Protein AF-A0A5E3ZX64-F1 (afdb_monomer)

Secondary structure (DSSP, 8-state):
------------------------------------------------------HHHHHHHHHHHHHHHHHHHHHHHHS-SS----S-----TT-PPPPGGGTT--TT-EEE---SSTTT--TT-EEE-TTS-BSEEEEEEEEGGGSS-GGGSTTPPPPPHHHHHHHIIIIIHHHHHHH-TT---TTSSEEEEEE---HHHHHTT--EEEEEEEE-SSSS--B-S-GGGS--S----TT-EEEE-SSSTT-EEEE-TTS-BSEEEEEEEESHHHHTTS---HHHHHHHHHHHHHHHHHHHTTSHHHHHHH--EEEE----HHHHHHT--EEEEEEE-EETTEEPPEES-TTSS-EETTBPP-PPPPPPSSS------GGG-HHHHSPPTT-

Solvent-accessible surface area (backbone atoms only — not comparable to full-atom values): 23561 Å² total; per-residue (Å²): 140,85,83,92,83,82,90,86,85,89,84,89,83,89,85,83,84,78,87,80,89,81,89,80,86,87,82,89,79,83,90,81,86,85,95,77,91,87,82,84,86,85,91,78,90,79,94,69,82,84,76,84,71,53,69,67,59,56,50,51,54,52,51,52,54,51,53,50,52,51,52,52,52,50,54,55,55,73,69,64,75,89,73,86,80,68,85,81,76,80,75,65,90,58,70,46,83,42,45,86,89,39,59,64,58,45,72,74,35,20,32,32,59,60,74,89,53,90,70,88,52,82,45,74,64,40,63,47,65,44,73,42,78,22,40,36,40,30,34,33,32,38,50,47,74,78,46,99,50,76,78,61,38,76,88,40,76,72,80,49,74,70,52,50,52,48,42,27,62,72,58,25,35,65,38,36,44,67,65,35,82,62,43,69,15,94,42,27,30,47,43,74,29,67,48,66,60,42,72,67,46,29,69,73,56,50,46,38,33,43,19,19,38,25,44,53,60,48,91,74,34,71,46,59,50,58,71,90,80,36,72,24,35,49,82,76,57,73,69,38,19,32,30,60,37,87,91,43,75,85,48,44,34,70,47,64,38,75,42,77,21,41,34,36,27,41,41,73,46,65,48,39,85,78,50,54,93,53,85,67,52,74,67,55,45,48,60,51,48,50,59,51,34,50,51,36,40,23,59,72,46,74,29,65,67,51,37,49,42,56,65,50,44,80,45,60,25,64,74,48,73,61,19,42,63,24,38,24,47,44,28,34,17,27,39,28,42,83,36,98,87,54,62,24,44,30,33,30,44,89,91,59,76,42,27,51,70,85,35,70,59,66,64,65,79,84,75,78,79,95,80,71,89,67,65,78,80,60,94,76,38,67,63,71,76,67,43,54,74,46,67

Organism: NCBI:txid1528099

pLDDT: mean 74.13, std 23.24, range [27.7, 97.75]

InterPro domains:
  IPR026004 Septum formation-related domain [PF13845] (108-333)

Foldseek 3Di:
DDDDDDDDDDDDDDDDDDDDDDDDDDDDDDDDDDDDDDDDDDDDDDDDDDDCDDVVNVVVVVVVVVVVVVVVVVVVVVPPDDDPPDDDDPPPPFQDQAPPVCNQDDQQWFWAADPPDPDQDRPPIHTDPQQDWGFWTFLGKHFCVPPPDPCLDLPHADDDPVRQVVCQVPPQQVSACVSQVLDAQPLFQKGWDKDADGRVCSNVRRRMIGITMGGQAADRDIDHDDQQPDARADDDDQQFFWAADPVHRSNIYTDDLQDKGFKTFQDKDFQCVPVPLDFDDPVVQCVVCVVVLLVSLQVSLVHPLLSQQQVWDWDKAGQDPSSSSSRHGMIIIITGDQDPRATFIWGHTSNDFIATNNHGRDRDDDDDPPDDPDDPPCVPPVNRVVPDHND

Radius of gyration: 33.63 Å; Cα contacts (8 Å, |Δi|>4): 597; chains: 1; bounding box: 63×65×126 Å

Sequence (391 aa):
MGVMARSHKNGARADKHKNRQHTRSPRKLLSAAETAGMFADQQGDGTAAPARWSRRRWLITVAAVVVGAILVALLINLTVDKTTRHPNKLSVAGAVQAGPEFAHASMGSCLNWNDKNPGDQISSLEEVPCEDNHRFEVAGIIDLTMYPSQRFGENADPLSAEQVESLRLGVCRPLVDSYLPQGLDPAGRFRVGLLHPDVGAWKNGDRTLVCGIEATNTASPEFSGKVGKQDQSVSWANGACVYVNPERRYDVQEVDCRNPHMMEIVGTVDLAATFGDRLPSKKAQNAYSEKQCVALATSYMGGPNQLRNTTLTVLWSRVSLAGWNAGSRKVTCSLAKSGKNGFATLEGSAKGAFTIDGNKPRKPSKLPPRGNQQLPDMSNDPLLENSVPGL

Nearest PDB structures (foldseek):
  4zjv-assembly1_C  TM=3.226E-01  e=5.506E+00  Homo sapiens

Structure (mmCIF, N/CA/C/O backbone):
data_AF-A0A5E3ZX64-F1
#
_entry.id   AF-A0A5E3ZX64-F1
#
loop_
_atom_site.group_PDB
_atom_site.id
_atom_site.type_symbol
_atom_site.label_atom_id
_atom_site.label_alt_id
_atom_site.label_comp_id
_atom_site.label_asym_id
_atom_site.label_entity_id
_atom_site.label_seq_id
_atom_site.pdbx_PDB_ins_code
_atom_site.Cartn_x
_atom_site.Cartn_y
_atom_site.Cartn_z
_atom_site.occupancy
_atom_site.B_iso_or_equiv
_atom_site.auth_seq_id
_atom_site.auth_comp_id
_atom_site.auth_asym_id
_atom_site.auth_atom_id
_atom_site.pdbx_PDB_model_num
ATOM 1 N N . MET A 1 1 ? 13.175 44.913 49.850 1.00 39.12 1 MET A N 1
ATOM 2 C CA . MET A 1 1 ? 12.794 44.432 48.500 1.00 39.12 1 MET A CA 1
ATOM 3 C C . MET A 1 1 ? 11.662 43.429 48.697 1.00 39.12 1 MET A C 1
ATOM 5 O O . MET A 1 1 ? 11.914 42.445 49.361 1.00 39.12 1 MET A O 1
ATOM 9 N N . GLY A 1 2 ? 10.398 43.591 48.315 1.00 36.53 2 GLY A N 1
ATOM 10 C CA . GLY A 1 2 ? 9.647 44.612 47.592 1.00 36.53 2 GLY A CA 1
ATOM 11 C C . GLY A 1 2 ? 8.165 44.528 48.015 1.00 36.53 2 GLY A C 1
ATOM 12 O O . GLY A 1 2 ? 7.762 43.628 48.745 1.00 36.53 2 GLY A O 1
ATOM 13 N N . VAL A 1 3 ? 7.405 45.538 47.610 1.00 35.47 3 VAL A N 1
ATOM 14 C CA . VAL A 1 3 ? 6.129 46.016 48.164 1.00 35.47 3 VAL A CA 1
ATOM 15 C C . VAL A 1 3 ? 4.897 45.309 47.564 1.00 35.47 3 VAL A C 1
ATOM 17 O O . VAL A 1 3 ? 4.890 44.963 46.387 1.00 35.47 3 VAL A O 1
ATOM 20 N N . MET A 1 4 ? 3.836 45.148 48.371 1.00 37.28 4 MET A N 1
ATOM 21 C CA . MET A 1 4 ? 2.460 44.831 47.943 1.00 37.28 4 MET A CA 1
ATOM 22 C C . MET A 1 4 ? 1.835 45.979 47.128 1.00 37.28 4 MET A C 1
ATOM 24 O O . MET A 1 4 ? 1.867 47.120 47.581 1.00 37.28 4 MET A O 1
ATOM 28 N N . ALA A 1 5 ? 1.112 45.683 46.042 1.00 40.16 5 ALA A N 1
ATOM 29 C CA . ALA A 1 5 ? 0.079 46.586 45.521 1.00 40.16 5 ALA A CA 1
ATOM 30 C C . ALA A 1 5 ? -1.064 45.838 44.814 1.00 40.16 5 ALA A C 1
ATOM 32 O O . ALA A 1 5 ? -0.884 44.778 44.221 1.00 40.16 5 ALA A O 1
ATOM 33 N N . ARG A 1 6 ? -2.260 46.413 44.964 1.00 39.38 6 ARG A N 1
ATOM 34 C CA . ARG A 1 6 ? -3.598 45.864 44.719 1.00 39.38 6 ARG A CA 1
ATOM 35 C C . ARG A 1 6 ? -4.074 45.961 43.263 1.00 39.38 6 ARG A C 1
ATOM 37 O O . ARG A 1 6 ? -3.634 46.795 42.485 1.00 39.38 6 ARG A O 1
ATOM 44 N N . SER A 1 7 ? -5.087 45.133 43.014 1.00 36.78 7 SER A N 1
ATOM 45 C CA . SER A 1 7 ? -6.123 45.152 41.972 1.00 36.78 7 SER A CA 1
ATOM 46 C C . SER A 1 7 ? -6.610 46.534 41.496 1.00 36.78 7 SER A C 1
ATOM 48 O O . SER A 1 7 ? -6.895 47.402 42.318 1.00 36.78 7 SER A O 1
ATOM 50 N N . HIS A 1 8 ? -6.867 46.655 40.185 1.00 38.34 8 HIS A N 1
ATOM 51 C CA . HIS A 1 8 ? -7.958 47.466 39.633 1.00 38.34 8 HIS A CA 1
ATOM 52 C C . HIS A 1 8 ? -8.555 46.829 38.364 1.00 38.34 8 HIS A C 1
ATOM 54 O O . HIS A 1 8 ? -7.864 46.219 37.552 1.00 38.34 8 HIS A O 1
ATOM 60 N N . LYS A 1 9 ? -9.879 46.959 38.260 1.00 38.59 9 LYS A N 1
ATOM 61 C CA . LYS A 1 9 ? -10.805 46.438 37.246 1.00 38.59 9 LYS A CA 1
ATOM 62 C C . LYS A 1 9 ? -10.989 47.389 36.045 1.00 38.59 9 LYS A C 1
ATOM 64 O O . LYS A 1 9 ? -10.871 48.598 36.206 1.00 38.59 9 LYS A O 1
ATOM 69 N N . ASN A 1 10 ? -11.536 46.793 34.974 1.00 32.91 10 ASN A N 1
ATOM 70 C CA . ASN A 1 10 ? -12.456 47.325 33.946 1.00 32.91 10 ASN A CA 1
ATOM 71 C C . ASN A 1 10 ? -11.895 48.080 32.730 1.00 32.91 10 ASN A C 1
ATOM 73 O O . ASN A 1 10 ? -11.182 49.066 32.857 1.00 32.91 10 ASN A O 1
ATOM 77 N N . GLY A 1 11 ? -12.394 47.697 31.546 1.00 29.14 11 GLY A N 1
ATOM 78 C CA . GLY A 1 11 ? -12.383 48.549 30.354 1.00 29.14 11 GLY A CA 1
ATOM 79 C C . GLY A 1 11 ? -12.573 47.788 29.044 1.00 29.14 11 GLY A C 1
ATOM 80 O O . GLY A 1 11 ? -11.618 47.283 28.477 1.00 29.14 11 GLY A O 1
ATOM 81 N N . ALA A 1 12 ? -13.814 47.707 28.576 1.00 30.97 12 ALA A N 1
ATOM 82 C CA . ALA A 1 12 ? -14.241 47.060 27.340 1.00 30.97 12 ALA A CA 1
ATOM 83 C C . ALA A 1 12 ? -13.709 47.729 26.057 1.00 30.97 12 ALA A C 1
ATOM 85 O O . ALA A 1 12 ? -13.659 48.955 25.989 1.00 30.97 12 ALA A O 1
ATOM 86 N N . ARG A 1 13 ? -13.512 46.948 24.982 1.00 32.75 13 ARG A N 1
ATOM 87 C CA . ARG A 1 13 ? -13.974 47.341 23.637 1.00 32.75 13 ARG A CA 1
ATOM 88 C C . ARG A 1 13 ? -14.079 46.137 22.700 1.00 32.75 13 ARG A C 1
ATOM 90 O O . ARG A 1 13 ? -13.102 45.458 22.418 1.00 32.75 13 ARG A O 1
ATOM 97 N N . ALA A 1 14 ? -15.303 45.886 22.252 1.00 33.16 14 ALA A N 1
ATOM 98 C CA . ALA A 1 14 ? -15.628 44.993 21.156 1.00 33.16 14 ALA A CA 1
ATOM 99 C C . ALA A 1 14 ? -15.507 45.773 19.843 1.00 33.16 14 ALA A C 1
ATOM 101 O O . ALA A 1 14 ? -16.142 46.821 19.728 1.00 33.16 14 ALA A O 1
ATOM 102 N N . ASP A 1 15 ? -14.781 45.242 18.858 1.00 36.00 15 ASP A N 1
ATOM 103 C CA . ASP A 1 15 ? -14.872 45.718 17.478 1.00 36.00 15 ASP A CA 1
ATOM 104 C C . ASP A 1 15 ? -15.551 44.673 16.592 1.00 36.00 15 ASP A C 1
ATOM 106 O O . ASP A 1 15 ? -15.050 43.586 16.306 1.00 36.00 15 ASP A O 1
ATOM 110 N N . LYS A 1 16 ? -16.769 45.048 16.196 1.00 34.06 16 LYS A N 1
ATOM 111 C CA . LYS A 1 16 ? -17.581 44.440 15.150 1.00 34.06 16 LYS A CA 1
ATOM 112 C C . LYS A 1 16 ? -16.999 44.857 13.800 1.00 34.06 16 LYS A C 1
ATOM 114 O O . LYS A 1 16 ? -17.134 46.024 13.441 1.00 34.06 16 LYS A O 1
ATOM 119 N N . HIS A 1 17 ? -16.503 43.921 12.993 1.00 36.53 17 HIS A N 1
ATOM 120 C CA . HIS A 1 17 ? -16.395 44.166 11.554 1.00 36.53 17 HIS A CA 1
ATOM 121 C C . HIS A 1 17 ? -17.627 43.636 10.820 1.00 36.53 17 HIS A C 1
ATOM 123 O O . HIS A 1 17 ? -17.928 42.445 10.788 1.00 36.53 17 HIS A O 1
ATOM 129 N N . LYS A 1 18 ? -18.381 44.600 10.285 1.00 36.12 18 LYS A N 1
ATOM 130 C CA . LYS A 1 18 ? -19.591 44.438 9.487 1.00 36.12 18 LYS A CA 1
ATOM 131 C C . LYS A 1 18 ? -19.285 43.830 8.119 1.00 36.12 18 LYS A C 1
ATOM 133 O O . LYS A 1 18 ? -18.472 44.339 7.356 1.00 36.12 18 LYS A O 1
ATOM 138 N N . ASN A 1 19 ? -20.091 42.822 7.822 1.00 30.59 19 ASN A N 1
ATOM 139 C CA . ASN A 1 19 ? -20.580 42.380 6.524 1.00 30.59 19 ASN A CA 1
ATOM 140 C C . ASN A 1 19 ? -20.870 43.550 5.551 1.00 30.59 19 ASN A C 1
ATOM 142 O O . ASN A 1 19 ? -21.611 44.475 5.900 1.00 30.59 19 ASN A O 1
ATOM 146 N N . ARG A 1 20 ? -20.357 43.481 4.315 1.00 34.31 20 ARG A N 1
ATOM 147 C CA . ARG A 1 20 ? -20.895 44.240 3.177 1.00 34.31 20 ARG A CA 1
ATOM 148 C C . ARG A 1 20 ? -20.912 43.357 1.931 1.00 34.31 20 ARG A C 1
ATOM 150 O O . ARG A 1 20 ? -19.895 43.109 1.295 1.00 34.31 20 ARG A O 1
ATOM 157 N N . GLN A 1 21 ? -22.112 42.879 1.630 1.00 32.34 21 GLN A N 1
ATOM 158 C CA . GLN A 1 21 ? -22.490 42.226 0.388 1.00 32.34 21 GLN A CA 1
ATOM 159 C C . GLN A 1 21 ? -22.378 43.222 -0.776 1.00 32.34 21 GLN A C 1
ATOM 161 O O . GLN A 1 21 ? -22.889 44.338 -0.679 1.00 32.34 21 GLN A O 1
ATOM 166 N N . HIS A 1 22 ? -21.789 42.795 -1.892 1.00 34.06 22 HIS A N 1
ATOM 167 C CA . HIS A 1 22 ? -22.086 43.360 -3.205 1.00 34.06 22 HIS A CA 1
ATOM 168 C C . HIS A 1 22 ? -22.594 42.247 -4.117 1.00 34.06 22 HIS A C 1
ATOM 170 O O . HIS A 1 22 ? -21.876 41.333 -4.508 1.00 34.06 22 HIS A O 1
ATOM 176 N N . THR A 1 23 ? -23.880 42.348 -4.420 1.00 31.78 23 THR A N 1
ATOM 177 C CA . THR A 1 23 ? -24.590 41.623 -5.461 1.00 31.78 23 THR A CA 1
ATOM 178 C C . THR A 1 23 ? -24.202 42.182 -6.832 1.00 31.78 23 THR A C 1
ATOM 180 O O . THR A 1 23 ? -24.256 43.392 -7.054 1.00 31.78 23 THR A O 1
ATOM 183 N N . ARG A 1 24 ? -23.866 41.310 -7.788 1.00 30.97 24 ARG A N 1
ATOM 184 C CA . ARG A 1 24 ? -24.091 41.565 -9.220 1.00 30.97 24 ARG A CA 1
ATOM 185 C C . ARG A 1 24 ? -24.187 40.240 -9.979 1.00 30.97 24 ARG A C 1
ATOM 187 O O . ARG A 1 24 ? -23.243 39.464 -10.025 1.00 30.97 24 ARG A O 1
ATOM 194 N N . SER A 1 25 ? -25.377 40.000 -10.522 1.00 31.30 25 SER A N 1
ATOM 195 C CA . SER A 1 25 ? -25.724 38.920 -11.454 1.00 31.30 25 SER A CA 1
ATOM 196 C C . SER A 1 25 ? -25.462 39.382 -12.914 1.00 31.30 25 SER A C 1
ATOM 198 O O . SER A 1 25 ? -24.952 40.491 -13.098 1.00 31.30 25 SER A O 1
ATOM 200 N N . PRO A 1 26 ? -25.712 38.581 -13.970 1.00 43.06 26 PRO A N 1
ATOM 201 C CA . PRO A 1 26 ? -24.671 38.129 -14.888 1.00 43.06 26 PRO A CA 1
ATOM 202 C C . PRO A 1 26 ? -24.773 38.795 -16.272 1.00 43.06 26 PRO A C 1
ATOM 204 O O . PRO A 1 26 ? -25.854 39.175 -16.723 1.00 43.06 26 PRO A O 1
ATOM 207 N N . ARG A 1 27 ? -23.659 38.873 -17.009 1.00 33.62 27 ARG A N 1
ATOM 208 C CA . ARG A 1 27 ? -23.691 39.128 -18.457 1.00 33.62 27 ARG A CA 1
ATOM 209 C C . ARG A 1 27 ? -23.404 37.842 -19.219 1.00 33.62 27 ARG A C 1
ATOM 211 O O . ARG A 1 27 ? -22.303 37.309 -19.165 1.00 33.62 27 ARG A O 1
ATOM 218 N N . LYS A 1 28 ? -24.433 37.398 -19.944 1.00 31.75 28 LYS A N 1
ATOM 219 C CA . LYS A 1 28 ? -24.342 36.553 -21.136 1.00 31.75 28 LYS A CA 1
ATOM 220 C C . LYS A 1 28 ? -23.351 37.174 -22.124 1.00 31.75 28 LYS A C 1
ATOM 222 O O . LYS A 1 28 ? -23.492 38.354 -22.438 1.00 31.75 28 LYS A O 1
ATOM 227 N N . LEU A 1 29 ? -22.448 36.370 -22.674 1.00 32.38 29 LEU A N 1
ATOM 228 C CA . LEU A 1 29 ? -21.894 36.583 -24.008 1.00 32.38 29 LEU A CA 1
ATOM 229 C C . LEU A 1 29 ? -21.934 35.253 -24.762 1.00 32.38 29 LEU A C 1
ATOM 231 O O . LEU A 1 29 ? -21.719 34.187 -24.190 1.00 32.38 29 LEU A O 1
ATOM 235 N N . LEU A 1 30 ? -22.354 35.370 -26.016 1.00 32.16 30 LEU A N 1
ATOM 236 C CA . LEU A 1 30 ? -22.726 34.311 -26.936 1.00 32.16 30 LEU A CA 1
ATOM 237 C C . LEU A 1 30 ? -21.519 33.629 -27.601 1.00 32.16 30 LEU A C 1
ATOM 239 O O . LEU A 1 30 ? -20.452 34.210 -27.754 1.00 32.16 30 LEU A O 1
ATOM 243 N N . SER A 1 31 ? -21.815 32.400 -28.021 1.00 30.59 31 SER A N 1
ATOM 244 C CA . SER A 1 31 ? -21.205 31.499 -29.008 1.00 30.59 31 SER A CA 1
ATOM 245 C C . SER A 1 31 ? -20.664 32.113 -30.312 1.00 30.59 31 SER A C 1
ATOM 247 O O . SER A 1 31 ? -21.299 33.008 -30.861 1.00 30.59 31 SER A O 1
ATOM 249 N N . ALA A 1 32 ? -19.602 31.498 -30.859 1.00 30.75 32 ALA A N 1
ATOM 250 C CA . ALA A 1 32 ? -19.435 31.024 -32.257 1.00 30.75 32 ALA A CA 1
ATOM 251 C C . ALA A 1 32 ? -18.075 30.276 -32.326 1.00 30.75 32 ALA A C 1
ATOM 253 O O . ALA A 1 32 ? -17.085 30.811 -31.840 1.00 30.75 32 ALA A O 1
ATOM 254 N N . ALA A 1 33 ? -17.925 28.994 -32.680 1.00 29.30 33 ALA A N 1
ATOM 255 C CA . ALA A 1 33 ? -18.385 28.208 -33.832 1.00 29.30 33 ALA A CA 1
ATOM 256 C C . ALA A 1 33 ? -17.754 28.639 -35.175 1.00 29.30 33 ALA A C 1
ATOM 258 O O . ALA A 1 33 ? -17.922 29.771 -35.609 1.00 29.30 33 ALA A O 1
ATOM 259 N N . GLU A 1 34 ? -17.079 27.662 -35.795 1.00 31.25 34 GLU A N 1
ATOM 260 C CA . GLU A 1 34 ? -16.797 27.501 -37.232 1.00 31.25 34 GLU A CA 1
ATOM 261 C C . GLU A 1 34 ? -15.704 28.363 -37.893 1.00 31.25 34 GLU A C 1
ATOM 263 O O . GLU A 1 34 ? -15.924 29.470 -38.371 1.00 31.25 34 GLU A O 1
ATOM 268 N N . THR A 1 35 ? -14.525 27.754 -38.070 1.00 32.53 35 THR A N 1
ATOM 269 C CA . THR A 1 35 ? -13.611 28.046 -39.188 1.00 32.53 35 THR A CA 1
ATOM 27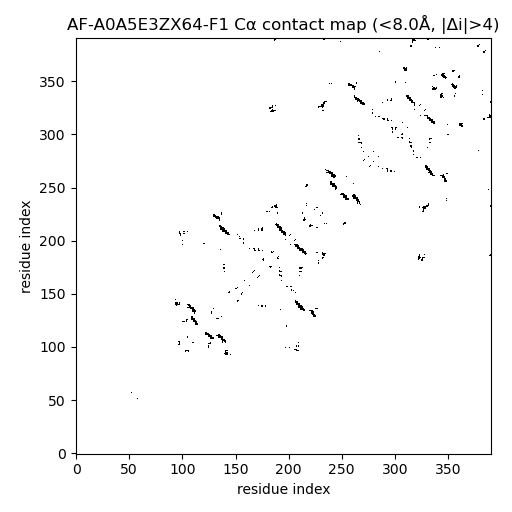0 C C . THR A 1 35 ? -13.713 26.931 -40.226 1.00 32.53 35 THR A C 1
ATOM 272 O O . THR A 1 35 ? -12.973 25.949 -40.172 1.00 32.53 35 THR A O 1
ATOM 275 N N . ALA A 1 36 ? -14.641 27.084 -41.169 1.00 30.72 36 ALA A N 1
ATOM 276 C CA . ALA A 1 36 ? -14.674 26.347 -42.426 1.00 30.72 36 ALA A CA 1
ATOM 277 C C . ALA A 1 36 ? -15.239 27.254 -43.532 1.00 30.72 36 ALA A C 1
ATOM 279 O O . ALA A 1 36 ? -16.355 27.749 -43.417 1.00 30.72 36 ALA A O 1
ATOM 280 N N . GLY A 1 37 ? -14.468 27.435 -44.607 1.00 27.70 37 GLY A N 1
ATOM 281 C CA . GLY A 1 37 ? -14.950 27.959 -45.887 1.00 27.70 37 GLY A CA 1
ATOM 282 C C . GLY A 1 37 ? -14.702 29.447 -46.141 1.00 27.70 37 GLY A C 1
ATOM 283 O O . GLY A 1 37 ? -15.463 30.299 -45.701 1.00 27.70 37 GLY A O 1
ATOM 284 N N . MET A 1 38 ? -13.691 29.750 -46.958 1.00 27.88 38 MET A N 1
ATOM 285 C CA . MET A 1 38 ? -13.727 30.898 -47.868 1.00 27.88 38 MET A CA 1
ATOM 286 C C . MET A 1 38 ? -12.758 30.655 -49.035 1.00 27.88 38 MET A C 1
ATOM 288 O O . MET A 1 38 ? -11.723 30.018 -48.848 1.00 27.88 38 MET A O 1
ATOM 292 N N . PHE A 1 39 ? -13.112 31.213 -50.195 1.00 30.75 39 PHE A N 1
ATOM 293 C CA . PHE A 1 39 ? -12.454 31.201 -51.513 1.00 30.75 39 PHE A CA 1
ATOM 294 C C . PHE A 1 39 ? -12.950 30.150 -52.529 1.00 30.75 39 PHE A C 1
ATOM 296 O O . PHE A 1 39 ? -12.228 29.253 -52.948 1.00 30.75 39 PHE A O 1
ATOM 303 N N . ALA A 1 40 ? -14.196 30.343 -52.981 1.00 33.09 40 ALA A N 1
ATOM 304 C CA . ALA A 1 40 ? -14.488 30.462 -54.420 1.00 33.09 40 ALA A CA 1
ATOM 305 C C . ALA A 1 40 ? -14.160 31.925 -54.827 1.00 33.09 40 ALA A C 1
ATOM 307 O O . ALA A 1 40 ? -14.163 32.791 -53.956 1.00 33.09 40 ALA A O 1
ATOM 308 N N . ASP A 1 41 ? -13.829 32.338 -56.047 1.00 31.47 41 ASP A N 1
ATOM 309 C CA . ASP A 1 41 ? -14.217 31.920 -57.393 1.00 31.47 41 ASP A CA 1
ATOM 310 C C . ASP A 1 41 ? -13.285 32.672 -58.379 1.00 31.47 41 ASP A C 1
ATOM 312 O O . ASP A 1 41 ? -12.910 33.811 -58.090 1.00 31.47 41 ASP A O 1
ATOM 316 N N . GLN A 1 42 ? -12.937 32.091 -59.530 1.00 33.62 42 GLN A N 1
ATOM 317 C CA . GLN A 1 42 ? -12.670 32.859 -60.756 1.00 33.62 42 GLN A CA 1
ATOM 318 C C . GLN A 1 42 ? -12.941 31.991 -61.990 1.00 33.62 42 GLN A C 1
ATOM 320 O O . GLN A 1 42 ? -12.309 30.960 -62.223 1.00 33.62 42 GLN A O 1
ATOM 325 N N . GLN A 1 43 ? -13.908 32.471 -62.768 1.00 38.12 43 GLN A N 1
ATOM 326 C CA . GLN A 1 43 ? -14.397 31.960 -64.040 1.00 38.12 43 GLN A CA 1
ATOM 327 C C . GLN A 1 43 ? -13.336 31.996 -65.148 1.00 38.12 43 GLN A C 1
ATOM 329 O O . GLN A 1 43 ? -12.650 32.997 -65.343 1.00 38.12 43 GLN A O 1
ATOM 334 N N . GLY A 1 44 ? -13.298 30.923 -65.939 1.00 30.45 44 GLY A N 1
ATOM 335 C CA . GLY A 1 44 ? -12.676 30.863 -67.257 1.00 30.45 44 GLY A CA 1
ATOM 336 C C . GLY A 1 44 ? -13.655 30.232 -68.244 1.00 30.45 44 GLY A C 1
ATOM 337 O O . GLY A 1 44 ? -14.036 29.074 -68.095 1.00 30.45 44 GLY A O 1
ATOM 338 N N . ASP A 1 45 ? -14.087 31.044 -69.201 1.00 37.91 45 ASP A N 1
ATOM 339 C CA . ASP A 1 45 ? -15.061 30.773 -70.256 1.00 37.91 45 ASP A CA 1
ATOM 340 C C . ASP A 1 45 ? -14.550 29.706 -71.248 1.00 37.91 45 ASP A C 1
ATOM 342 O O . ASP A 1 45 ? -13.370 29.685 -71.604 1.00 37.91 45 ASP A O 1
ATOM 346 N N . GLY A 1 46 ? -15.425 28.805 -71.701 1.00 35.53 46 GLY A N 1
ATOM 347 C CA . GLY A 1 46 ? -15.033 27.686 -72.562 1.00 35.53 46 GLY A CA 1
ATOM 348 C C . GLY A 1 46 ? -16.203 26.795 -72.961 1.00 35.53 46 GLY A C 1
ATOM 349 O O . GLY A 1 46 ? -16.441 25.739 -72.378 1.00 35.53 46 GLY A O 1
ATOM 350 N N . THR A 1 47 ? -16.936 27.214 -73.987 1.00 46.16 47 THR A N 1
ATOM 351 C CA . THR A 1 47 ? -17.968 26.415 -74.651 1.00 46.16 47 THR A CA 1
ATOM 352 C C . THR A 1 47 ? -17.339 25.220 -75.382 1.00 46.16 47 THR A C 1
ATOM 354 O O . THR A 1 47 ? -16.732 25.360 -76.439 1.00 46.16 47 THR A O 1
ATOM 357 N N . ALA A 1 48 ? -17.510 24.011 -74.841 1.00 41.94 48 ALA A N 1
ATOM 358 C CA . ALA A 1 48 ? -17.206 22.764 -75.542 1.00 41.94 48 ALA A CA 1
ATOM 359 C C . ALA A 1 48 ? -18.386 21.790 -75.420 1.00 41.94 48 ALA A C 1
ATOM 361 O O . ALA A 1 48 ? -18.794 21.404 -74.325 1.00 41.94 48 ALA A O 1
ATOM 362 N N . ALA A 1 49 ? -18.954 21.405 -76.564 1.00 46.03 49 A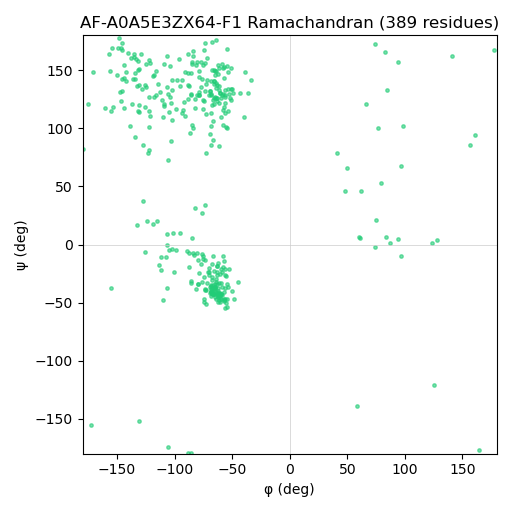LA A N 1
ATOM 363 C CA . ALA A 1 49 ? -20.025 20.418 -76.653 1.00 46.03 49 ALA A CA 1
ATOM 364 C C . ALA A 1 49 ? -19.601 19.073 -76.020 1.00 46.03 49 ALA A C 1
ATOM 366 O O . ALA A 1 49 ? -18.449 18.660 -76.191 1.00 46.03 49 ALA A O 1
ATOM 367 N N . PRO A 1 50 ? -20.498 18.337 -75.333 1.00 43.25 50 PRO A N 1
ATOM 368 C CA . PRO A 1 50 ? -20.130 17.068 -74.724 1.00 43.25 50 PRO A CA 1
ATOM 369 C C . PRO A 1 50 ? -19.836 16.036 -75.818 1.00 43.25 50 PRO A C 1
ATOM 371 O O . PRO A 1 50 ? -20.722 15.599 -76.558 1.00 43.25 50 PRO A O 1
ATOM 374 N N . ALA A 1 51 ? -18.571 15.625 -75.916 1.00 52.47 51 ALA A N 1
ATOM 375 C CA . ALA A 1 51 ? -18.163 14.516 -76.761 1.00 52.47 51 ALA A CA 1
ATOM 376 C C . ALA A 1 51 ? -18.934 13.255 -76.332 1.00 52.47 51 ALA A C 1
ATOM 378 O O . ALA A 1 51 ? -18.782 12.766 -75.212 1.00 52.47 51 ALA A O 1
ATOM 379 N N . ARG A 1 52 ? -19.775 12.720 -77.230 1.00 56.38 52 ARG A N 1
ATOM 380 C CA . ARG A 1 52 ? -20.460 11.427 -77.073 1.00 56.38 52 ARG A CA 1
ATOM 381 C C . ARG A 1 52 ? -19.420 10.314 -76.978 1.00 56.38 52 ARG A C 1
ATOM 383 O O . ARG A 1 52 ? -19.073 9.669 -77.967 1.00 56.38 52 ARG A O 1
ATOM 390 N N . TRP A 1 53 ? -18.913 10.078 -75.777 1.00 50.06 53 TRP A N 1
ATOM 391 C CA . TRP A 1 53 ? -18.006 8.977 -75.521 1.00 50.06 53 TRP A CA 1
ATOM 392 C C . TRP A 1 53 ? -18.831 7.688 -75.554 1.00 50.06 53 TRP A C 1
ATOM 394 O O . TRP A 1 53 ? -19.737 7.486 -74.747 1.00 50.06 53 TRP A O 1
ATOM 404 N N . SER A 1 54 ? -18.598 6.845 -76.566 1.00 66.19 54 SER A N 1
ATOM 405 C CA . SER A 1 54 ? -19.336 5.589 -76.747 1.00 66.19 54 SER A CA 1
ATOM 406 C C . SER A 1 54 ? -19.331 4.791 -75.439 1.00 66.19 54 SER A C 1
ATOM 408 O O . SER A 1 54 ? -18.256 4.628 -74.860 1.00 66.19 54 SER A O 1
ATOM 410 N N . ARG A 1 55 ? -20.483 4.254 -75.004 1.00 58.62 55 ARG A N 1
ATOM 411 C CA . ARG A 1 55 ? -20.621 3.446 -73.768 1.00 58.62 55 ARG A CA 1
ATOM 412 C C . ARG A 1 55 ? -19.513 2.394 -73.607 1.00 58.62 55 ARG A C 1
ATOM 414 O O . ARG A 1 55 ? -19.072 2.140 -72.497 1.00 58.62 55 ARG A O 1
ATOM 421 N N . ARG A 1 56 ? -19.000 1.849 -74.718 1.00 58.22 56 ARG A N 1
ATOM 422 C CA . ARG A 1 56 ? -17.848 0.933 -74.751 1.00 58.22 56 ARG A CA 1
ATOM 423 C C . ARG A 1 56 ? -16.556 1.522 -74.179 1.00 58.22 56 ARG A C 1
ATOM 425 O O . ARG A 1 56 ? -15.871 0.830 -73.444 1.00 58.22 56 ARG A O 1
ATOM 432 N N . ARG A 1 57 ? -16.220 2.775 -74.490 1.00 60.69 57 ARG A N 1
ATOM 433 C CA . ARG A 1 57 ? -14.998 3.424 -73.988 1.00 60.69 57 ARG A CA 1
ATOM 434 C C . ARG A 1 57 ? -15.113 3.763 -72.500 1.00 60.69 57 ARG A C 1
ATOM 436 O O . ARG A 1 57 ? -14.177 3.476 -71.774 1.00 60.69 57 ARG A O 1
ATOM 443 N N . TRP A 1 58 ? -16.285 4.211 -72.042 1.00 64.25 58 TRP A N 1
ATOM 444 C CA . TRP A 1 58 ? -16.576 4.399 -70.611 1.00 64.25 58 TRP A CA 1
ATOM 445 C C . TRP A 1 58 ? -16.476 3.091 -69.811 1.00 64.25 58 TRP A C 1
ATOM 447 O O . TRP A 1 58 ? -15.868 3.062 -68.745 1.00 64.25 58 TRP A O 1
ATOM 457 N N . LEU A 1 59 ? -17.020 1.990 -70.343 1.00 63.25 59 LEU A N 1
ATOM 458 C CA . LEU A 1 59 ? -16.942 0.673 -69.701 1.00 63.25 59 LEU A CA 1
ATOM 459 C C . LEU A 1 59 ? -15.501 0.149 -69.614 1.00 63.25 59 LEU A C 1
ATOM 461 O O . LEU A 1 59 ? -15.141 -0.448 -68.605 1.00 63.25 59 LEU A O 1
ATOM 465 N N . ILE A 1 60 ? -14.667 0.407 -70.626 1.00 70.62 60 ILE A N 1
ATOM 466 C CA . ILE A 1 60 ? -13.249 0.013 -70.615 1.00 70.62 60 ILE A CA 1
ATOM 467 C C . ILE A 1 60 ? -12.466 0.819 -69.569 1.00 70.62 60 ILE A C 1
ATOM 469 O O . ILE A 1 60 ? -11.661 0.244 -68.842 1.00 70.62 60 ILE A O 1
ATOM 473 N N . THR A 1 61 ? -12.722 2.125 -69.439 1.00 66.94 61 THR A N 1
ATOM 474 C CA . THR A 1 61 ? -12.045 2.957 -68.432 1.00 66.94 61 THR A CA 1
ATOM 475 C C . THR A 1 61 ? -12.450 2.566 -67.010 1.00 66.94 61 THR A C 1
ATOM 477 O O . THR A 1 61 ? -11.586 2.428 -66.149 1.00 66.94 61 THR A O 1
ATOM 480 N N . VAL A 1 62 ? -13.739 2.302 -66.763 1.00 71.62 62 VAL A N 1
ATOM 481 C CA . VAL A 1 62 ? -14.217 1.833 -65.449 1.00 71.62 62 VAL A CA 1
ATOM 482 C C . VAL A 1 62 ? -13.660 0.445 -65.120 1.00 71.62 62 VAL A C 1
ATOM 484 O O . VAL A 1 62 ? -13.193 0.230 -64.004 1.00 71.62 62 VAL A O 1
ATOM 487 N N . ALA A 1 63 ? -13.629 -0.480 -66.085 1.00 70.06 63 ALA A N 1
ATOM 488 C CA . ALA A 1 63 ? -13.049 -1.806 -65.879 1.00 70.06 63 ALA A CA 1
ATOM 489 C C . ALA A 1 63 ? -11.549 -1.738 -65.542 1.00 70.06 63 ALA A C 1
ATOM 491 O O . ALA A 1 63 ? -11.097 -2.441 -64.642 1.00 70.06 63 ALA A O 1
ATOM 492 N N . ALA A 1 64 ? -10.787 -0.856 -66.197 1.00 70.62 64 ALA A N 1
ATOM 493 C CA . ALA A 1 64 ? -9.368 -0.663 -65.901 1.00 70.62 64 ALA A CA 1
ATOM 494 C C . ALA A 1 64 ? -9.128 -0.105 -64.484 1.00 70.62 64 ALA A C 1
ATOM 496 O O . ALA A 1 64 ? -8.216 -0.560 -63.796 1.00 70.62 64 ALA A O 1
ATOM 497 N N . VAL A 1 65 ? -9.972 0.822 -64.013 1.00 73.31 65 VAL A N 1
ATOM 498 C CA . VAL A 1 65 ? -9.891 1.366 -62.644 1.00 73.31 65 VAL A CA 1
ATOM 499 C C . VAL A 1 65 ? -10.238 0.303 -61.599 1.00 73.31 65 VAL A C 1
ATOM 501 O O . VAL A 1 65 ? -9.544 0.188 -60.592 1.00 73.31 65 VAL A O 1
ATOM 504 N N . VAL A 1 66 ? -11.265 -0.516 -61.846 1.00 74.19 66 VAL A N 1
ATOM 505 C CA . VAL A 1 66 ? -11.668 -1.592 -60.925 1.00 74.19 66 VAL A CA 1
ATOM 506 C C . VAL A 1 66 ? -10.596 -2.682 -60.844 1.00 74.19 66 VAL A C 1
ATOM 508 O O . VAL A 1 66 ? -10.246 -3.107 -59.747 1.00 74.19 66 VAL A O 1
ATOM 511 N N . VAL A 1 67 ? -10.010 -3.090 -61.974 1.00 76.00 67 VAL A N 1
ATOM 512 C CA . VAL A 1 67 ? -8.907 -4.067 -61.986 1.00 76.00 67 VAL A CA 1
ATOM 513 C C . VAL A 1 67 ? -7.661 -3.495 -61.304 1.00 76.00 67 VAL A C 1
ATOM 515 O O . VAL A 1 67 ? -7.025 -4.200 -60.525 1.00 76.00 67 VAL A O 1
ATOM 518 N N . GLY A 1 68 ? -7.351 -2.211 -61.507 1.00 69.25 68 GLY A N 1
ATOM 519 C CA . GLY A 1 68 ? -6.275 -1.526 -60.787 1.00 69.25 68 GLY A CA 1
ATOM 520 C C . GLY A 1 68 ? -6.492 -1.510 -59.271 1.00 69.25 68 GLY A C 1
ATOM 521 O O . GLY A 1 68 ? -5.586 -1.860 -58.520 1.00 69.25 68 GLY A O 1
ATOM 522 N N . ALA A 1 69 ? -7.704 -1.191 -58.810 1.00 67.50 69 ALA A N 1
ATOM 523 C CA . ALA A 1 69 ? -8.046 -1.191 -57.387 1.00 67.50 69 ALA A CA 1
ATOM 524 C C . ALA A 1 69 ? -7.989 -2.598 -56.765 1.00 67.50 69 ALA A C 1
ATOM 526 O O . ALA A 1 69 ? -7.522 -2.753 -55.639 1.00 67.50 69 ALA A O 1
ATOM 527 N N . ILE A 1 70 ? -8.404 -3.631 -57.507 1.00 72.44 70 ILE A N 1
ATOM 528 C CA . ILE A 1 70 ? -8.332 -5.030 -57.062 1.00 72.44 70 ILE A CA 1
ATOM 529 C C . ILE A 1 70 ? -6.877 -5.504 -56.977 1.00 72.44 70 ILE A C 1
ATOM 531 O O . ILE A 1 70 ? -6.517 -6.164 -56.008 1.00 72.44 70 ILE A O 1
ATOM 535 N N . LEU A 1 71 ? -6.022 -5.135 -57.935 1.00 68.75 71 LEU A N 1
ATOM 536 C CA . LEU A 1 71 ? -4.597 -5.475 -57.902 1.00 68.75 71 LEU A CA 1
ATOM 537 C C . LEU A 1 71 ? -3.858 -4.752 -56.769 1.00 68.75 71 LEU A C 1
ATOM 539 O O . LEU A 1 71 ? -3.023 -5.365 -56.108 1.00 68.75 71 LEU A O 1
ATOM 543 N N . VAL A 1 72 ? -4.207 -3.495 -56.479 1.00 68.44 72 VAL A N 1
ATOM 544 C CA . VAL A 1 72 ? -3.686 -2.765 -55.311 1.00 68.44 72 VAL A CA 1
ATOM 545 C C . VAL A 1 72 ? -4.171 -3.404 -54.005 1.00 68.44 72 VAL A C 1
ATOM 547 O O . VAL A 1 72 ? -3.367 -3.608 -53.102 1.00 68.44 72 VAL A O 1
ATOM 550 N N . ALA A 1 73 ? -5.442 -3.806 -53.907 1.00 62.97 73 ALA A N 1
ATOM 551 C CA . ALA A 1 73 ? -5.966 -4.509 -52.733 1.00 62.97 73 ALA A CA 1
ATOM 552 C C . ALA A 1 73 ? -5.321 -5.897 -52.531 1.00 62.97 73 ALA A C 1
ATOM 554 O O . ALA A 1 73 ? -5.039 -6.286 -51.399 1.00 62.97 73 ALA A O 1
ATOM 555 N N . LEU A 1 74 ? -5.025 -6.624 -53.614 1.00 60.81 74 LEU A N 1
ATOM 556 C CA . LEU A 1 74 ? -4.295 -7.897 -53.574 1.00 60.81 74 LEU A CA 1
ATOM 557 C C . LEU A 1 74 ? -2.820 -7.715 -53.193 1.00 60.81 74 LEU A C 1
ATOM 559 O O . LEU A 1 74 ? -2.297 -8.521 -52.430 1.00 60.81 74 LEU A O 1
ATOM 563 N N . LEU A 1 75 ? -2.163 -6.641 -53.640 1.00 54.78 75 LEU A N 1
ATOM 564 C CA . LEU A 1 75 ? -0.801 -6.284 -53.217 1.00 54.78 75 LEU A CA 1
ATOM 565 C C . LEU A 1 75 ? -0.739 -5.853 -51.741 1.00 54.78 75 LEU A C 1
ATOM 567 O O . LEU A 1 75 ? 0.221 -6.184 -51.045 1.00 54.78 75 LEU A O 1
ATOM 571 N N . ILE A 1 76 ? -1.778 -5.181 -51.236 1.00 57.25 76 ILE A N 1
ATOM 572 C CA . ILE A 1 76 ? -1.911 -4.853 -49.809 1.00 57.25 76 ILE A CA 1
ATOM 573 C C . ILE A 1 76 ? -2.155 -6.129 -48.982 1.00 57.25 76 ILE A C 1
ATOM 575 O O . ILE A 1 76 ? -1.571 -6.273 -47.915 1.00 57.25 76 ILE A O 1
ATOM 579 N N . ASN A 1 77 ? -2.932 -7.100 -49.476 1.00 52.59 77 ASN A N 1
ATOM 580 C CA . ASN A 1 77 ? -3.140 -8.373 -48.770 1.00 52.59 77 ASN A CA 1
ATOM 581 C C . ASN A 1 77 ? -1.936 -9.330 -48.834 1.00 52.59 77 ASN A C 1
ATOM 583 O O . ASN A 1 77 ? -1.748 -10.109 -47.909 1.00 52.59 77 ASN A O 1
ATOM 587 N N . LEU A 1 78 ? -1.101 -9.273 -49.877 1.00 53.25 78 LEU A N 1
ATOM 588 C CA . LEU A 1 78 ? 0.102 -10.115 -49.997 1.00 53.25 78 LEU A CA 1
ATOM 589 C C . LEU A 1 78 ? 1.326 -9.560 -49.244 1.00 53.25 78 LEU A C 1
ATOM 591 O O . LEU A 1 78 ? 2.325 -10.260 -49.107 1.00 53.25 78 LEU A O 1
ATOM 595 N N . THR A 1 79 ? 1.252 -8.326 -48.735 1.00 47.94 79 THR A N 1
ATOM 596 C CA . THR A 1 79 ? 2.281 -7.719 -47.864 1.00 47.94 79 THR A CA 1
ATOM 597 C C . THR A 1 79 ? 1.890 -7.713 -46.383 1.00 47.94 79 THR A C 1
ATOM 599 O O . THR A 1 79 ? 2.700 -7.348 -45.533 1.00 47.94 79 THR A O 1
ATOM 602 N N . VAL A 1 80 ? 0.678 -8.170 -46.051 1.00 48.19 80 VAL A N 1
ATOM 603 C CA . VAL A 1 80 ? 0.198 -8.332 -44.674 1.00 48.19 80 VAL A CA 1
ATOM 604 C C . VAL A 1 80 ? 0.186 -9.818 -44.333 1.00 48.19 80 VAL A C 1
ATOM 606 O O . VAL A 1 80 ? -0.863 -10.438 -44.218 1.00 48.19 80 VAL A O 1
ATOM 609 N N . ASP A 1 81 ? 1.374 -10.387 -44.143 1.00 41.75 81 ASP A N 1
ATOM 610 C CA . ASP A 1 81 ? 1.510 -11.551 -43.275 1.00 41.75 81 ASP A CA 1
ATOM 611 C C . ASP A 1 81 ? 2.869 -11.547 -42.564 1.00 41.75 81 ASP A C 1
ATOM 613 O O . ASP A 1 81 ? 3.915 -11.344 -43.178 1.00 41.75 81 ASP A O 1
ATOM 617 N N . LYS A 1 82 ? 2.819 -11.760 -41.243 1.00 40.38 82 LYS A N 1
ATOM 618 C CA . LYS A 1 82 ? 3.884 -11.608 -40.223 1.00 40.38 82 LYS A CA 1
ATOM 619 C C . LYS A 1 82 ? 4.194 -10.192 -39.725 1.00 40.38 82 LYS A C 1
ATOM 621 O O . LYS A 1 82 ? 5.346 -9.805 -39.576 1.00 40.38 82 LYS A O 1
ATOM 626 N N . THR A 1 83 ? 3.173 -9.477 -39.274 1.00 36.84 83 THR A N 1
ATOM 627 C CA . THR A 1 83 ? 3.314 -8.751 -38.000 1.00 36.84 83 THR A CA 1
ATOM 628 C C . THR A 1 83 ? 2.090 -9.044 -37.153 1.00 36.84 83 THR A C 1
ATOM 630 O O . THR A 1 83 ? 0.957 -8.729 -37.513 1.00 36.84 83 THR A O 1
ATOM 633 N N . THR A 1 84 ? 2.322 -9.712 -36.031 1.00 39.12 84 THR A N 1
ATOM 634 C CA . THR A 1 84 ? 1.362 -9.866 -34.947 1.00 39.12 84 THR A CA 1
ATOM 635 C C . THR A 1 84 ? 0.893 -8.476 -34.522 1.00 39.12 84 THR A C 1
ATOM 637 O O . THR A 1 84 ? 1.586 -7.743 -33.818 1.00 39.12 84 THR A O 1
ATOM 640 N N . ARG A 1 85 ? -0.297 -8.079 -34.986 1.00 37.53 85 ARG A N 1
ATOM 641 C CA . ARG A 1 85 ? -1.003 -6.902 -34.479 1.00 37.53 85 ARG A CA 1
ATOM 642 C C . ARG A 1 85 ? -1.415 -7.187 -33.038 1.00 37.53 85 ARG A C 1
ATOM 644 O O . ARG A 1 85 ? -2.497 -7.706 -32.784 1.00 37.53 85 ARG A O 1
ATOM 651 N N . HIS A 1 86 ? -0.541 -6.850 -32.096 1.00 38.06 86 HIS A N 1
ATOM 652 C CA . HIS A 1 86 ? -0.962 -6.569 -30.731 1.00 38.06 86 HIS A CA 1
ATOM 653 C C . HIS A 1 86 ? -1.761 -5.255 -30.743 1.00 38.06 86 HIS A C 1
ATOM 655 O O . HIS A 1 86 ? -1.311 -4.282 -31.356 1.00 38.06 86 HIS A O 1
ATOM 661 N N . PRO A 1 87 ? -2.945 -5.201 -30.114 1.00 37.00 87 PRO A N 1
ATOM 662 C CA . PRO A 1 87 ? -3.719 -3.972 -30.036 1.00 37.00 87 PRO A CA 1
ATOM 663 C C . PRO A 1 87 ? -2.945 -2.955 -29.184 1.00 37.00 87 PRO A C 1
ATOM 665 O O . PRO A 1 87 ? -2.538 -3.269 -28.072 1.00 37.00 87 PRO A O 1
ATOM 668 N N . ASN A 1 88 ? -2.717 -1.758 -29.733 1.00 36.19 88 ASN A N 1
ATOM 669 C CA . ASN A 1 88 ? -2.190 -0.565 -29.060 1.00 36.19 88 ASN A CA 1
ATOM 670 C C . ASN A 1 88 ? -1.038 -0.789 -28.061 1.00 36.19 88 ASN A C 1
ATOM 672 O O . ASN A 1 88 ? -1.217 -0.653 -26.854 1.00 36.19 88 ASN A O 1
ATOM 676 N N . LYS A 1 89 ? 0.189 -0.970 -28.562 1.00 30.64 89 LYS A N 1
ATOM 677 C CA . LYS A 1 89 ? 1.345 -0.429 -27.837 1.00 30.64 89 LYS A CA 1
ATOM 678 C C . LYS A 1 89 ? 1.496 1.032 -28.247 1.00 30.64 89 LYS A C 1
ATOM 680 O O . LYS A 1 89 ? 2.026 1.320 -29.317 1.00 30.64 89 LYS A O 1
ATOM 685 N N . LEU A 1 90 ? 1.025 1.956 -27.406 1.00 33.81 90 LEU A N 1
ATOM 686 C CA . LEU A 1 90 ? 1.649 3.275 -27.373 1.00 33.81 90 LEU A CA 1
ATOM 687 C C . LEU A 1 90 ? 3.122 3.026 -27.036 1.00 33.81 90 LEU A C 1
ATOM 689 O O . LEU A 1 90 ? 3.466 2.719 -25.899 1.00 33.81 90 LEU A O 1
ATOM 693 N N . SER A 1 91 ? 3.984 3.095 -28.045 1.00 31.34 91 SER A N 1
ATOM 694 C CA . SER A 1 91 ? 5.416 3.210 -27.821 1.00 31.34 91 SER A CA 1
ATOM 695 C C . SER A 1 91 ? 5.639 4.599 -27.242 1.00 31.34 91 SER A C 1
ATOM 697 O O . SER A 1 91 ? 5.707 5.577 -27.984 1.00 31.34 91 SER A O 1
ATOM 699 N N . VAL A 1 92 ? 5.703 4.702 -25.914 1.00 41.62 92 VAL A N 1
ATOM 700 C CA . VAL A 1 92 ? 6.306 5.874 -25.282 1.00 41.62 92 VAL A CA 1
ATOM 701 C C . VAL A 1 92 ? 7.729 5.945 -25.831 1.00 41.62 92 VAL A C 1
ATOM 703 O O . VAL A 1 92 ? 8.494 4.987 -25.717 1.00 41.62 92 VAL A O 1
ATOM 706 N N . ALA A 1 93 ? 8.049 7.031 -26.531 1.00 33.25 93 ALA A N 1
ATOM 707 C CA . ALA A 1 93 ? 9.393 7.272 -27.026 1.00 33.25 93 ALA A CA 1
ATOM 708 C C . ALA A 1 93 ? 10.356 7.233 -25.828 1.00 33.25 93 ALA A C 1
ATOM 710 O O . ALA A 1 93 ? 10.246 8.075 -24.940 1.00 33.25 93 ALA A O 1
ATOM 711 N N . GLY A 1 94 ? 11.242 6.234 -25.777 1.00 45.28 94 GLY A N 1
ATOM 712 C CA . GLY A 1 94 ? 12.256 6.125 -24.724 1.00 45.28 94 GLY A CA 1
ATOM 713 C C . GLY A 1 94 ? 12.341 4.799 -23.967 1.00 45.28 94 GLY A C 1
ATOM 714 O O . GLY A 1 94 ? 13.168 4.722 -23.068 1.00 45.28 94 GLY A O 1
ATOM 715 N N . ALA A 1 95 ? 11.565 3.760 -24.307 1.00 46.97 95 ALA A N 1
ATOM 716 C CA . ALA A 1 95 ? 11.802 2.420 -23.758 1.00 46.97 95 ALA A CA 1
ATOM 717 C C . ALA A 1 95 ? 13.118 1.841 -24.316 1.00 46.97 95 ALA A C 1
ATOM 719 O O . ALA A 1 95 ? 13.126 1.168 -25.348 1.00 46.97 95 ALA A O 1
ATOM 720 N N . VAL A 1 96 ? 14.235 2.173 -23.668 1.00 56.00 96 VAL A N 1
ATOM 721 C CA . VAL A 1 96 ? 15.563 1.617 -23.955 1.00 56.00 96 VAL A CA 1
ATOM 722 C C . VAL A 1 96 ? 15.655 0.231 -23.313 1.00 56.00 96 VAL A C 1
ATOM 724 O O . VAL A 1 96 ? 14.992 -0.055 -22.316 1.00 56.00 96 VAL A O 1
ATOM 727 N N . GLN A 1 97 ? 16.437 -0.657 -23.922 1.00 57.81 97 GLN A N 1
ATOM 728 C CA . GLN A 1 97 ? 16.782 -1.938 -23.317 1.00 57.81 97 GLN A CA 1
ATOM 729 C C . GLN A 1 97 ? 17.519 -1.663 -22.000 1.00 57.81 97 GLN A C 1
ATOM 731 O O . GLN A 1 97 ? 18.414 -0.822 -21.965 1.00 57.81 97 GLN A O 1
ATOM 736 N N . ALA A 1 98 ? 17.104 -2.308 -20.915 1.00 63.94 98 ALA A N 1
ATOM 737 C CA . ALA A 1 98 ? 17.670 -2.024 -19.609 1.00 63.94 98 ALA A CA 1
ATOM 738 C C . ALA A 1 98 ? 19.161 -2.419 -19.549 1.00 63.94 98 ALA A C 1
ATOM 740 O O . ALA A 1 98 ? 19.565 -3.388 -20.200 1.00 63.94 98 ALA A O 1
ATOM 741 N N . GLY A 1 99 ? 19.970 -1.661 -18.798 1.00 64.56 99 GLY A N 1
ATOM 742 C CA . GLY A 1 99 ? 21.390 -1.945 -18.580 1.00 64.56 99 GLY A CA 1
ATOM 743 C C . GLY A 1 99 ? 21.648 -3.360 -18.034 1.00 64.56 99 GLY A C 1
ATOM 744 O O . GLY A 1 99 ? 20.707 -4.045 -17.632 1.00 64.56 99 GLY A O 1
ATOM 745 N N . PRO A 1 100 ? 22.907 -3.839 -18.011 1.00 70.62 100 PRO A N 1
ATOM 746 C CA . PRO A 1 100 ? 23.236 -5.232 -17.685 1.00 70.62 100 PRO A CA 1
ATOM 747 C C . PRO A 1 100 ? 22.671 -5.719 -16.344 1.00 70.62 100 PRO A C 1
ATOM 749 O O . PRO A 1 100 ? 22.270 -6.875 -16.238 1.00 70.62 100 PRO A O 1
ATOM 752 N N . GLU A 1 101 ? 22.597 -4.833 -15.347 1.00 74.00 101 GLU A N 1
ATOM 753 C CA . GLU A 1 101 ? 22.012 -5.096 -14.022 1.00 74.00 101 GLU A CA 1
ATOM 754 C C . GLU A 1 101 ? 20.505 -5.397 -14.088 1.00 74.00 101 GLU A C 1
ATOM 756 O O . GLU A 1 101 ? 19.968 -6.180 -13.309 1.00 74.00 101 GLU A O 1
ATOM 761 N N . PHE A 1 102 ? 19.829 -4.826 -15.079 1.00 81.62 102 PHE A N 1
ATOM 762 C CA . PHE A 1 102 ? 18.395 -4.928 -15.293 1.00 81.62 102 PHE A CA 1
ATOM 763 C C . PHE A 1 102 ? 18.053 -5.656 -16.594 1.00 81.62 102 PHE A C 1
ATOM 765 O O . PHE A 1 102 ? 16.937 -5.519 -17.080 1.00 81.62 102 PHE A O 1
ATOM 772 N N . ALA A 1 103 ? 18.962 -6.451 -17.166 1.00 77.50 103 ALA A N 1
ATOM 773 C CA . ALA A 1 103 ? 18.779 -7.081 -18.479 1.00 77.50 103 ALA A CA 1
ATOM 774 C C . ALA A 1 103 ? 17.503 -7.950 -18.598 1.00 77.50 103 ALA A C 1
ATOM 776 O O . ALA A 1 103 ? 17.022 -8.197 -19.703 1.00 77.50 103 ALA A O 1
ATOM 777 N N . HIS A 1 104 ? 16.949 -8.392 -17.465 1.00 77.62 104 HIS A N 1
ATOM 778 C CA . HIS A 1 104 ? 15.703 -9.161 -17.351 1.00 77.62 104 HIS A CA 1
ATOM 779 C C . HIS A 1 104 ? 14.439 -8.286 -17.206 1.00 77.62 104 HIS A C 1
ATOM 781 O O . HIS A 1 104 ? 13.316 -8.783 -17.194 1.00 77.62 104 HIS A O 1
ATOM 787 N N . ALA A 1 105 ? 14.582 -6.967 -17.091 1.00 87.44 105 ALA A N 1
ATOM 788 C CA . ALA A 1 105 ? 13.461 -6.045 -17.026 1.00 87.44 105 ALA A CA 1
ATOM 789 C C . ALA A 1 105 ? 12.919 -5.764 -18.431 1.00 87.44 105 ALA A C 1
ATOM 791 O O . ALA A 1 105 ? 13.637 -5.354 -19.344 1.00 87.44 105 ALA A O 1
ATOM 792 N N . SER A 1 106 ? 11.610 -5.919 -18.597 1.00 91.19 106 SER A N 1
ATOM 793 C CA . SER A 1 106 ? 10.878 -5.464 -19.773 1.00 91.19 106 SER A CA 1
ATOM 794 C C . SER A 1 106 ? 9.499 -4.975 -19.342 1.00 91.19 106 SER A C 1
ATOM 796 O O . SER A 1 106 ? 9.000 -5.366 -18.295 1.00 91.19 106 SER A O 1
ATOM 798 N N . MET A 1 107 ? 8.868 -4.077 -20.102 1.00 93.88 107 MET A N 1
ATOM 799 C CA . MET A 1 107 ? 7.529 -3.591 -19.745 1.00 93.88 107 MET A CA 1
ATOM 800 C C . MET A 1 107 ? 6.554 -4.768 -19.601 1.00 93.88 107 MET A C 1
ATOM 802 O O . MET A 1 107 ? 6.325 -5.516 -20.553 1.00 93.88 107 MET A O 1
ATOM 806 N N . GLY A 1 108 ? 5.953 -4.891 -18.420 1.00 95.00 108 GLY A N 1
ATOM 807 C CA . GLY A 1 108 ? 5.084 -5.995 -18.056 1.00 95.00 108 GLY A CA 1
ATOM 808 C C . GLY A 1 108 ? 5.804 -7.245 -17.545 1.00 95.00 108 GLY A C 1
ATOM 809 O O . GLY A 1 108 ? 5.111 -8.231 -17.304 1.00 95.00 108 GLY A O 1
ATOM 810 N N . SER A 1 109 ? 7.120 -7.246 -17.339 1.00 95.31 109 SER A N 1
ATOM 811 C CA . SER A 1 109 ? 7.769 -8.303 -16.560 1.00 95.31 109 SER A CA 1
ATOM 812 C C . SER A 1 109 ? 7.556 -8.087 -15.059 1.00 95.31 109 SER A C 1
ATOM 814 O O . SER A 1 109 ? 7.240 -6.980 -14.604 1.00 95.31 109 SER A O 1
ATOM 816 N N . CYS A 1 110 ? 7.665 -9.173 -14.298 1.00 96.44 110 CYS A N 1
ATOM 817 C CA . CYS A 1 110 ? 7.570 -9.175 -12.846 1.00 96.44 110 CYS A CA 1
ATOM 818 C C . CYS A 1 110 ? 8.914 -9.616 -12.281 1.00 96.44 110 CYS A C 1
ATOM 820 O O . CYS A 1 110 ? 9.474 -10.613 -12.729 1.00 96.44 110 CYS A O 1
ATOM 822 N N . LEU A 1 111 ? 9.454 -8.837 -11.351 1.00 93.94 111 LEU A N 1
ATOM 823 C CA . LEU A 1 111 ? 10.813 -9.004 -10.857 1.00 93.94 111 LEU A CA 1
ATOM 824 C C . LEU A 1 111 ? 10.796 -9.405 -9.389 1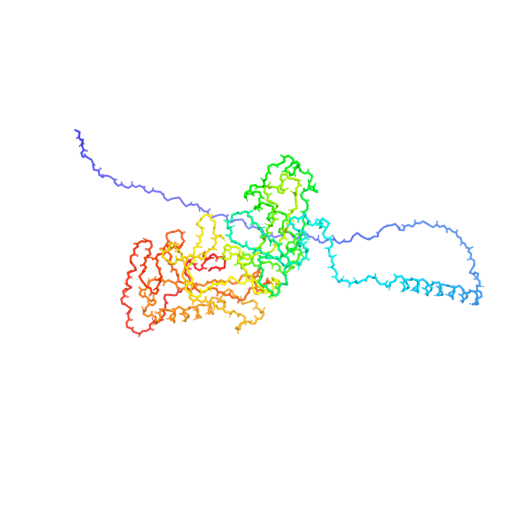.00 93.94 111 LEU A C 1
ATOM 826 O O . LEU A 1 111 ? 10.040 -8.846 -8.583 1.00 93.94 111 LEU A O 1
ATOM 830 N N . ASN A 1 112 ? 11.666 -10.346 -9.046 1.00 92.50 112 ASN A N 1
ATOM 831 C CA . ASN A 1 112 ? 11.960 -10.698 -7.667 1.00 92.50 112 ASN A CA 1
ATOM 832 C C . ASN A 1 112 ? 13.476 -10.685 -7.428 1.00 92.50 112 ASN A C 1
ATOM 834 O O . ASN A 1 112 ? 14.274 -10.635 -8.365 1.00 92.50 112 ASN A O 1
ATOM 838 N N . TRP A 1 113 ? 13.862 -10.659 -6.158 1.00 88.12 113 TRP A N 1
ATOM 839 C CA . TRP A 1 113 ? 15.249 -10.705 -5.715 1.00 88.12 113 TRP A CA 1
ATOM 840 C C . TRP A 1 113 ? 15.324 -11.216 -4.279 1.00 88.12 113 TRP A C 1
ATOM 842 O O . TRP A 1 113 ? 14.342 -11.245 -3.532 1.00 88.12 113 TRP A O 1
ATOM 852 N N . ASN A 1 114 ? 16.526 -11.611 -3.876 1.00 76.44 114 ASN A N 1
ATOM 853 C CA . ASN A 1 114 ? 16.773 -12.124 -2.540 1.00 76.44 114 ASN A CA 1
ATOM 854 C C . ASN A 1 114 ? 17.170 -10.990 -1.577 1.00 76.44 114 ASN A C 1
ATOM 856 O O . ASN A 1 114 ? 18.281 -10.469 -1.643 1.00 76.44 114 ASN A O 1
ATOM 860 N N . ASP A 1 115 ? 16.290 -10.669 -0.628 1.00 65.88 115 ASP A N 1
ATOM 861 C CA . ASP A 1 115 ? 16.446 -9.584 0.358 1.00 65.88 115 ASP A CA 1
ATOM 862 C C . ASP A 1 115 ? 17.306 -9.958 1.587 1.00 65.88 115 ASP A C 1
ATOM 864 O O . ASP A 1 115 ? 17.105 -9.459 2.695 1.00 65.88 115 ASP A O 1
ATOM 868 N N . LYS A 1 116 ? 18.301 -10.844 1.438 1.00 55.94 116 LYS A N 1
ATOM 869 C CA . LYS A 1 116 ? 19.147 -11.262 2.578 1.00 55.94 116 LYS A CA 1
ATOM 870 C C . LYS A 1 116 ? 19.960 -10.121 3.208 1.00 55.94 116 LYS A C 1
ATOM 872 O O . LYS A 1 116 ? 20.419 -10.298 4.331 1.00 55.94 116 LYS A O 1
ATOM 877 N N . ASN A 1 117 ? 20.098 -8.977 2.531 1.00 50.00 117 ASN A N 1
ATOM 878 C CA . ASN A 1 117 ? 20.766 -7.777 3.035 1.00 50.00 117 ASN A CA 1
ATOM 879 C C . ASN A 1 117 ? 19.922 -6.521 2.733 1.00 50.00 117 ASN A C 1
ATOM 881 O O . ASN A 1 117 ? 20.069 -5.942 1.657 1.00 50.00 117 ASN A O 1
ATOM 885 N N . PRO A 1 118 ? 19.048 -6.074 3.652 1.00 44.97 118 PRO A N 1
ATOM 886 C CA . PRO A 1 118 ? 18.310 -4.826 3.486 1.00 44.97 118 PRO A CA 1
ATOM 887 C C . PRO A 1 118 ? 19.282 -3.637 3.566 1.00 44.97 118 PRO A C 1
ATOM 889 O O . PRO A 1 118 ? 19.748 -3.270 4.643 1.00 44.97 118 PRO A O 1
ATOM 892 N N . GLY A 1 119 ? 19.628 -3.074 2.409 1.00 47.84 119 GLY A N 1
ATOM 893 C CA . GLY A 1 119 ? 20.568 -1.962 2.270 1.00 47.84 119 GLY A CA 1
ATOM 894 C C . GLY A 1 119 ? 21.175 -1.922 0.868 1.00 47.84 119 GLY A C 1
ATOM 895 O O . GLY A 1 119 ? 22.237 -2.493 0.639 1.00 47.84 119 GLY A O 1
ATOM 896 N N . ASP A 1 120 ? 20.475 -1.267 -0.058 1.00 50.66 120 ASP A N 1
ATOM 897 C CA . ASP A 1 120 ? 20.940 -0.818 -1.383 1.00 50.66 120 ASP A CA 1
ATOM 898 C C . ASP A 1 120 ? 21.423 -1.852 -2.411 1.00 50.66 120 ASP A C 1
ATOM 900 O O . ASP A 1 120 ? 21.854 -1.458 -3.491 1.00 50.66 120 ASP A O 1
ATOM 904 N N . GLN A 1 121 ? 21.327 -3.157 -2.153 1.00 56.75 121 GLN A N 1
ATOM 905 C CA . GLN A 1 121 ? 21.745 -4.165 -3.133 1.00 56.75 121 GLN A CA 1
ATOM 906 C C . GLN A 1 121 ? 20.602 -5.106 -3.493 1.00 56.75 121 GLN A C 1
ATOM 908 O O . GLN A 1 121 ? 20.320 -6.075 -2.786 1.00 56.75 121 GLN A O 1
ATOM 913 N N . ILE A 1 122 ? 19.990 -4.854 -4.652 1.00 64.38 122 ILE A N 1
ATOM 914 C CA . ILE A 1 122 ? 19.156 -5.840 -5.341 1.00 64.38 122 ILE A CA 1
ATOM 915 C C . ILE A 1 122 ? 20.097 -6.896 -5.926 1.00 64.38 122 ILE A C 1
ATOM 917 O O . ILE A 1 122 ? 20.463 -6.882 -7.097 1.00 64.38 122 ILE A O 1
ATOM 921 N N . SER A 1 123 ? 20.556 -7.814 -5.079 1.00 63.41 123 SER A N 1
ATOM 922 C CA . SER A 1 123 ? 21.365 -8.937 -5.540 1.00 63.41 123 SER A CA 1
ATOM 923 C C . SER A 1 123 ? 20.467 -9.990 -6.194 1.00 63.41 123 SER A C 1
ATOM 925 O O . SER A 1 123 ? 19.442 -10.371 -5.628 1.00 63.41 123 SER A O 1
ATOM 927 N N . SER A 1 124 ? 20.891 -10.521 -7.343 1.00 73.25 124 SER A N 1
ATOM 928 C CA . SER A 1 124 ? 20.176 -11.595 -8.057 1.00 73.25 124 SER A CA 1
ATOM 929 C C . SER A 1 124 ? 18.768 -11.194 -8.519 1.00 73.25 124 SER A C 1
ATOM 931 O O . SER A 1 124 ? 17.816 -11.939 -8.303 1.00 73.25 124 SER A O 1
ATOM 933 N N . LEU A 1 125 ? 18.631 -10.008 -9.123 1.00 85.81 125 LEU A N 1
ATOM 934 C CA . LEU A 1 125 ? 17.389 -9.618 -9.789 1.00 85.81 125 LEU A CA 1
ATOM 935 C C . LEU A 1 125 ? 17.068 -10.614 -10.903 1.00 85.81 125 LEU A C 1
ATOM 937 O O . LEU A 1 125 ? 17.877 -10.844 -11.803 1.00 85.81 125 LEU A O 1
ATOM 941 N N . GLU A 1 126 ? 15.868 -11.171 -10.854 1.00 88.94 126 GLU A N 1
ATOM 942 C CA . GLU A 1 126 ? 15.383 -12.124 -11.840 1.00 88.94 126 GLU A CA 1
ATOM 943 C C . GLU A 1 126 ? 13.957 -11.788 -12.265 1.00 88.94 126 GLU A C 1
ATOM 945 O O . GLU A 1 126 ? 13.152 -11.268 -11.488 1.00 88.94 126 GLU A O 1
ATOM 950 N N . GLU A 1 127 ? 13.649 -12.088 -13.524 1.00 92.44 127 GLU A N 1
ATOM 951 C CA . GLU A 1 127 ? 12.269 -12.122 -13.988 1.00 92.44 127 GLU A CA 1
ATOM 952 C C . GLU A 1 127 ? 11.623 -13.435 -13.544 1.00 92.44 127 GLU A C 1
ATOM 954 O O . GLU A 1 127 ? 12.142 -14.520 -13.813 1.00 92.44 127 GLU A O 1
ATOM 959 N N . VAL A 1 128 ? 10.462 -13.325 -12.905 1.00 94.69 128 VAL A N 1
ATOM 960 C CA . VAL A 1 128 ? 9.626 -14.455 -12.498 1.00 94.69 128 VAL A CA 1
ATOM 961 C C . VAL A 1 128 ? 8.238 -14.335 -13.132 1.00 94.69 128 VAL A C 1
ATOM 963 O O . VAL A 1 128 ? 7.793 -13.228 -13.464 1.00 94.69 128 VAL A O 1
ATOM 966 N N . PRO A 1 129 ? 7.501 -15.447 -13.306 1.00 96.75 129 PRO A N 1
ATOM 967 C CA . PRO A 1 129 ? 6.093 -15.385 -13.670 1.00 96.75 129 PRO A CA 1
ATOM 968 C C . PRO A 1 129 ? 5.318 -14.496 -12.694 1.00 96.75 129 PRO A C 1
ATOM 970 O O . PRO A 1 129 ? 5.426 -14.646 -11.484 1.00 96.75 129 PRO A O 1
ATOM 973 N N . CYS A 1 130 ? 4.477 -13.596 -13.204 1.00 96.69 130 CYS A N 1
ATOM 974 C CA . CYS A 1 130 ? 3.725 -12.681 -12.340 1.00 96.69 130 CYS A CA 1
ATOM 975 C C . CYS A 1 130 ? 2.743 -13.381 -11.394 1.00 96.69 130 CYS A C 1
ATOM 977 O O . CYS A 1 130 ? 2.284 -12.755 -10.451 1.00 96.69 130 CYS A O 1
ATOM 979 N N . GLU A 1 131 ? 2.368 -14.635 -11.651 1.00 96.94 131 GLU A N 1
ATOM 980 C CA . GLU A 1 131 ? 1.522 -15.411 -10.733 1.00 96.94 131 GLU A CA 1
ATOM 981 C C . GLU A 1 131 ? 2.306 -15.945 -9.523 1.00 96.94 131 GLU A C 1
ATOM 983 O O . GLU A 1 131 ? 1.701 -16.289 -8.508 1.00 96.94 131 GLU A O 1
ATOM 988 N N . ASP A 1 132 ? 3.637 -15.961 -9.607 1.00 96.06 132 ASP A N 1
ATOM 989 C CA . ASP A 1 132 ? 4.516 -16.271 -8.488 1.00 96.06 132 ASP A CA 1
ATOM 990 C C . ASP A 1 132 ? 4.758 -15.016 -7.635 1.00 96.06 132 ASP A C 1
ATOM 992 O O . ASP A 1 132 ? 4.445 -13.881 -8.024 1.00 96.06 132 ASP A O 1
ATOM 996 N N . ASN A 1 133 ? 5.318 -15.217 -6.442 1.00 93.62 133 ASN A N 1
ATOM 997 C CA . ASN A 1 133 ? 5.709 -14.113 -5.577 1.00 93.62 133 ASN A CA 1
ATOM 998 C C . ASN A 1 133 ? 6.797 -13.268 -6.248 1.00 93.62 133 ASN A C 1
ATOM 1000 O O . ASN A 1 133 ? 7.855 -13.772 -6.629 1.00 93.62 133 ASN A O 1
ATOM 1004 N N . HIS A 1 134 ? 6.543 -11.970 -6.337 1.00 94.25 134 HIS A N 1
ATOM 1005 C CA . HIS A 1 134 ? 7.458 -10.969 -6.864 1.00 94.25 134 HIS A CA 1
ATOM 1006 C C . HIS A 1 134 ? 7.289 -9.653 -6.105 1.00 94.25 134 HIS A C 1
ATOM 1008 O O . HIS A 1 134 ? 6.344 -9.479 -5.338 1.00 94.25 134 HIS A O 1
ATOM 1014 N N . ARG A 1 135 ? 8.227 -8.725 -6.285 1.00 93.12 135 ARG A N 1
ATOM 1015 C CA . ARG A 1 135 ? 8.281 -7.463 -5.524 1.00 93.12 135 ARG A CA 1
ATOM 1016 C C . ARG A 1 135 ? 8.040 -6.240 -6.396 1.00 93.12 135 ARG A C 1
ATOM 1018 O O . ARG A 1 135 ? 7.726 -5.169 -5.878 1.00 93.12 135 ARG A O 1
ATOM 1025 N N . PHE A 1 136 ? 8.172 -6.391 -7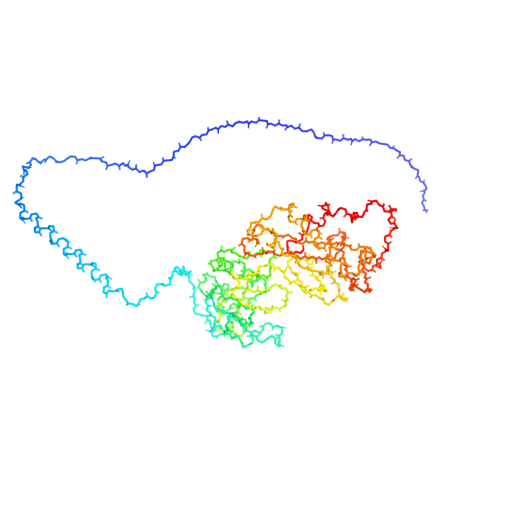.713 1.00 94.62 136 PHE A N 1
ATOM 1026 C CA . PHE A 1 136 ? 8.096 -5.275 -8.643 1.00 94.62 136 PHE A CA 1
ATOM 1027 C C . PHE A 1 136 ? 7.449 -5.677 -9.968 1.00 94.62 136 PHE A C 1
ATOM 1029 O O . PHE A 1 136 ? 7.834 -6.675 -10.572 1.00 94.62 136 PHE A O 1
ATOM 1036 N N . GLU A 1 137 ? 6.498 -4.881 -10.452 1.00 97.00 137 GLU A N 1
ATOM 1037 C CA . GLU A 1 137 ? 5.926 -5.018 -11.795 1.00 97.00 137 GLU A CA 1
ATOM 1038 C C . GLU A 1 137 ? 6.392 -3.854 -12.677 1.00 97.00 137 GLU A C 1
ATOM 1040 O O . GLU A 1 137 ? 6.113 -2.689 -12.387 1.00 97.00 137 GLU A O 1
ATOM 1045 N N . VAL A 1 138 ? 7.105 -4.156 -13.763 1.00 97.12 138 VAL A N 1
ATOM 1046 C CA . VAL A 1 138 ? 7.744 -3.139 -14.608 1.00 97.12 138 VAL A CA 1
ATOM 1047 C C . VAL A 1 138 ? 6.708 -2.429 -15.482 1.00 97.12 138 VAL A C 1
ATOM 1049 O O . VAL A 1 138 ? 6.023 -3.053 -16.291 1.00 97.12 138 VAL A O 1
ATOM 1052 N N . ALA A 1 139 ? 6.649 -1.102 -15.381 1.00 97.12 139 ALA A N 1
ATOM 1053 C CA . ALA A 1 139 ? 5.802 -0.243 -16.210 1.00 97.12 139 ALA A CA 1
ATOM 1054 C C . ALA A 1 139 ? 6.577 0.421 -17.357 1.00 97.12 139 ALA A C 1
ATOM 1056 O O . ALA A 1 139 ? 5.989 0.785 -18.373 1.00 97.12 139 ALA A O 1
ATOM 1057 N N . GLY A 1 140 ? 7.895 0.573 -17.228 1.00 94.19 140 GLY A N 1
ATOM 1058 C CA . GLY A 1 140 ? 8.746 1.078 -18.298 1.00 94.19 140 GLY A CA 1
ATOM 1059 C C . GLY A 1 140 ? 10.202 1.211 -17.875 1.00 94.19 140 GLY A C 1
ATOM 1060 O O . GLY A 1 140 ? 10.535 1.123 -16.698 1.00 94.19 140 GLY A O 1
ATOM 1061 N N . ILE A 1 141 ? 11.068 1.408 -18.860 1.00 92.38 141 ILE A N 1
ATOM 1062 C CA . ILE A 1 141 ? 12.514 1.526 -18.674 1.00 92.38 141 ILE A CA 1
ATOM 1063 C C . ILE A 1 141 ? 12.950 2.827 -19.325 1.00 92.38 141 ILE A C 1
ATOM 1065 O O . ILE A 1 141 ? 12.470 3.165 -20.408 1.00 92.38 141 ILE A O 1
ATOM 1069 N N . ILE A 1 142 ? 13.821 3.560 -18.646 1.00 89.69 142 ILE A N 1
ATOM 1070 C CA . ILE A 1 142 ? 14.304 4.865 -19.075 1.00 89.69 142 ILE A CA 1
ATOM 1071 C C . ILE A 1 142 ? 15.817 4.883 -18.979 1.00 89.69 142 ILE A C 1
ATOM 1073 O O . ILE A 1 142 ? 16.378 4.478 -17.972 1.00 89.69 142 ILE A O 1
ATOM 1077 N N . ASP A 1 143 ? 16.464 5.437 -19.992 1.00 88.00 143 ASP A N 1
ATOM 1078 C CA . ASP A 1 143 ? 17.875 5.792 -19.929 1.00 88.00 143 ASP A CA 1
ATOM 1079 C C . ASP A 1 143 ? 18.012 7.294 -19.626 1.00 88.00 143 ASP A C 1
ATOM 1081 O O . ASP A 1 143 ? 17.573 8.140 -20.414 1.00 88.00 143 ASP A O 1
ATOM 1085 N N . LEU A 1 144 ? 18.601 7.648 -18.475 1.00 86.69 144 LEU A N 1
ATOM 1086 C CA . LEU A 1 144 ? 18.780 9.053 -18.098 1.00 86.69 144 LEU A CA 1
ATOM 1087 C C . LEU A 1 144 ? 19.769 9.804 -18.996 1.00 86.69 144 LEU A C 1
ATOM 1089 O O . LEU A 1 144 ? 19.725 11.035 -19.008 1.00 86.69 144 LEU A O 1
ATOM 1093 N N . THR A 1 145 ? 20.610 9.117 -19.781 1.00 82.56 145 THR A N 1
ATOM 1094 C CA . THR A 1 145 ? 21.490 9.782 -20.761 1.00 82.56 145 THR A CA 1
ATOM 1095 C C . THR A 1 145 ? 20.699 10.504 -21.853 1.00 82.56 145 THR A C 1
ATOM 1097 O O . THR A 1 145 ? 21.176 11.484 -22.425 1.00 82.56 145 THR A O 1
ATOM 1100 N N . MET A 1 146 ? 19.452 10.084 -22.093 1.00 79.62 146 MET A N 1
ATOM 1101 C CA . MET A 1 146 ? 18.549 10.710 -23.061 1.00 79.62 146 MET A CA 1
ATOM 1102 C C . MET A 1 146 ? 17.962 12.038 -22.560 1.00 79.62 146 MET A C 1
ATOM 1104 O O . MET A 1 146 ? 17.380 12.790 -23.346 1.00 79.62 146 MET A O 1
ATOM 1108 N N . TYR A 1 147 ? 18.104 12.359 -21.268 1.00 75.75 147 TYR A N 1
ATOM 1109 C CA . TYR A 1 147 ? 17.674 13.645 -20.728 1.00 75.75 147 TYR A CA 1
ATOM 1110 C C . TYR A 1 147 ? 18.785 14.685 -20.913 1.00 75.75 147 TYR A C 1
ATOM 1112 O O . TYR A 1 147 ? 19.910 14.455 -20.473 1.00 75.75 147 TYR A O 1
ATOM 1120 N N . PRO A 1 148 ? 18.493 15.872 -21.482 1.00 64.38 148 PRO A N 1
ATOM 1121 C CA . PRO A 1 148 ? 19.496 16.879 -21.851 1.00 64.38 148 PRO A CA 1
ATOM 1122 C C . PRO A 1 148 ? 20.113 17.634 -20.652 1.00 64.38 148 PRO A C 1
ATOM 1124 O O . PRO A 1 148 ? 20.422 18.821 -20.736 1.00 64.38 148 PRO A O 1
ATOM 1127 N N . SER A 1 149 ? 20.294 16.976 -19.506 1.00 66.25 149 SER A N 1
ATOM 1128 C CA . SER A 1 149 ? 20.849 17.566 -18.293 1.00 66.25 149 SER A CA 1
ATOM 1129 C C . SER A 1 149 ? 22.209 16.967 -17.945 1.00 66.25 149 SER A C 1
ATOM 1131 O O . SER A 1 149 ? 22.340 15.758 -17.792 1.00 66.25 149 SER A O 1
ATOM 1133 N N . GLN A 1 150 ? 23.188 17.831 -17.671 1.00 65.75 150 GLN A N 1
ATOM 1134 C CA . GLN A 1 150 ? 24.486 17.458 -17.080 1.00 65.75 150 GLN A CA 1
ATOM 1135 C C . GLN A 1 150 ? 24.345 16.735 -15.722 1.00 65.75 150 GLN A C 1
ATOM 1137 O O . GLN A 1 150 ? 25.294 16.120 -15.250 1.00 65.75 150 GLN A O 1
ATOM 1142 N N . ARG A 1 151 ? 23.156 16.787 -15.098 1.00 75.00 151 ARG A N 1
ATOM 1143 C CA . ARG A 1 151 ? 22.855 16.185 -13.790 1.00 75.00 151 ARG A CA 1
ATOM 1144 C C . ARG A 1 151 ? 23.074 14.675 -13.722 1.00 75.00 151 ARG A C 1
ATOM 1146 O O . ARG A 1 151 ? 23.274 14.178 -12.624 1.00 75.00 151 ARG A O 1
ATOM 1153 N N . PHE A 1 152 ? 23.032 13.974 -14.853 1.00 81.56 152 PHE A N 1
ATOM 1154 C CA . PHE A 1 152 ? 23.205 12.519 -14.918 1.00 81.56 152 PHE A CA 1
ATOM 1155 C C . PHE A 1 152 ? 24.348 12.111 -15.856 1.00 81.56 152 PHE A C 1
ATOM 1157 O O . PHE A 1 152 ? 24.386 10.977 -16.323 1.00 81.56 152 PHE A O 1
ATOM 1164 N N . GLY A 1 153 ? 25.271 13.032 -16.154 1.00 77.25 153 GLY A N 1
ATOM 1165 C CA . GLY A 1 153 ? 26.421 12.754 -17.015 1.00 77.25 153 GLY A CA 1
ATOM 1166 C C . GLY A 1 153 ? 27.376 11.705 -16.432 1.00 77.25 153 GLY A C 1
ATOM 1167 O O . GLY A 1 153 ? 27.217 11.250 -15.297 1.00 77.25 153 GLY A O 1
ATOM 1168 N N . GLU A 1 154 ? 28.403 11.343 -17.200 1.00 76.25 154 GLU A N 1
ATOM 1169 C CA . GLU A 1 154 ? 29.379 10.298 -16.840 1.00 76.25 154 GLU A CA 1
ATOM 1170 C C . GLU A 1 154 ? 30.037 10.531 -15.468 1.00 76.25 154 GLU A C 1
ATOM 1172 O O . GLU A 1 154 ? 30.209 9.590 -14.702 1.00 76.25 154 GLU A O 1
ATOM 1177 N N . ASN A 1 155 ? 30.305 11.793 -15.116 1.00 80.12 155 ASN A N 1
ATOM 1178 C CA . ASN A 1 155 ? 30.953 12.183 -13.856 1.00 80.12 155 ASN A CA 1
ATOM 1179 C C . ASN A 1 155 ? 29.972 12.576 -12.735 1.00 80.12 155 ASN A C 1
ATOM 1181 O O . ASN A 1 155 ? 30.395 13.157 -11.738 1.00 80.12 155 ASN A O 1
ATOM 1185 N N . ALA A 1 156 ? 28.667 12.351 -12.910 1.00 85.62 156 ALA A N 1
ATOM 1186 C CA . ALA A 1 156 ? 27.680 12.681 -11.886 1.00 85.62 156 ALA A CA 1
ATOM 1187 C C . ALA A 1 156 ? 27.778 11.722 -10.690 1.00 85.62 156 ALA A C 1
ATOM 1189 O O . ALA A 1 156 ? 27.952 10.515 -10.871 1.00 85.62 156 ALA A O 1
ATOM 1190 N N . ASP A 1 157 ? 27.597 12.250 -9.479 1.00 89.31 157 ASP A N 1
ATOM 1191 C CA . ASP A 1 157 ? 27.458 11.431 -8.274 1.00 89.31 157 ASP A CA 1
ATOM 1192 C C . ASP A 1 157 ? 26.221 10.511 -8.366 1.00 89.31 157 ASP A C 1
ATOM 1194 O O . ASP A 1 157 ? 25.252 10.863 -9.052 1.00 89.31 157 ASP A O 1
ATOM 1198 N N . PRO A 1 158 ? 26.224 9.344 -7.689 1.00 86.50 158 PRO A N 1
ATOM 1199 C CA . PRO A 1 158 ? 25.034 8.506 -7.551 1.00 86.50 158 PRO A CA 1
ATOM 1200 C C . PRO A 1 158 ? 23.840 9.271 -6.970 1.00 86.50 158 PRO A C 1
ATOM 1202 O O . PRO A 1 158 ? 24.006 10.238 -6.225 1.00 86.50 158 PRO A O 1
ATOM 1205 N N . LEU A 1 159 ? 22.628 8.813 -7.292 1.00 87.38 159 LEU A N 1
ATOM 1206 C CA . LEU A 1 159 ? 21.390 9.466 -6.866 1.00 87.38 159 LEU A CA 1
ATOM 1207 C C . LEU A 1 159 ? 21.264 9.512 -5.334 1.00 87.38 159 LEU A C 1
ATOM 1209 O O . LEU A 1 159 ? 21.362 8.489 -4.661 1.00 87.38 159 LEU A O 1
ATOM 1213 N N . SER A 1 160 ? 20.970 10.694 -4.788 1.00 87.88 160 SER A N 1
ATOM 1214 C CA . SER A 1 160 ? 20.520 10.841 -3.402 1.00 87.88 160 SER A CA 1
ATOM 1215 C C . SER A 1 160 ? 19.089 10.323 -3.231 1.00 87.88 160 SER A C 1
ATOM 1217 O O . SER A 1 160 ? 18.315 10.272 -4.192 1.00 87.88 160 SER A O 1
ATOM 1219 N N . ALA A 1 161 ? 18.685 10.013 -1.996 1.00 84.75 161 ALA A N 1
ATOM 1220 C CA . ALA A 1 161 ? 17.321 9.570 -1.695 1.00 84.75 161 ALA A CA 1
ATOM 1221 C C . ALA A 1 161 ? 16.251 10.579 -2.168 1.00 84.75 161 ALA A C 1
ATOM 1223 O O . ALA A 1 161 ? 15.205 10.197 -2.692 1.00 84.75 161 ALA A O 1
ATOM 1224 N N . GLU A 1 162 ? 16.523 11.881 -2.049 1.00 86.81 162 GLU A N 1
ATOM 1225 C CA . GLU A 1 162 ? 15.632 12.943 -2.527 1.00 86.81 162 GLU A CA 1
ATOM 1226 C C . GLU A 1 162 ? 15.543 12.973 -4.058 1.00 86.81 162 GLU A C 1
ATOM 1228 O O . GLU A 1 162 ? 14.478 13.247 -4.616 1.00 86.81 162 GLU A O 1
ATOM 1233 N N . GLN A 1 163 ? 16.648 12.687 -4.755 1.00 89.69 163 GLN A N 1
ATOM 1234 C CA . GLN A 1 163 ? 16.653 12.588 -6.214 1.00 89.69 163 GLN A CA 1
ATOM 1235 C C . GLN A 1 163 ? 15.881 11.358 -6.690 1.00 89.69 163 GLN A C 1
ATOM 1237 O O . GLN A 1 163 ? 15.097 11.484 -7.630 1.00 89.69 163 GLN A O 1
ATOM 1242 N N . VAL A 1 164 ? 16.047 10.209 -6.027 1.00 89.25 164 VAL A N 1
ATOM 1243 C CA . VAL A 1 164 ? 15.267 8.989 -6.296 1.00 89.25 164 VAL A CA 1
ATOM 1244 C C . VAL A 1 164 ? 13.774 9.281 -6.147 1.00 89.25 164 VAL A C 1
ATOM 1246 O O . VAL A 1 164 ? 13.000 8.997 -7.058 1.00 89.25 164 VAL A O 1
ATOM 1249 N N . GLU A 1 165 ? 13.362 9.939 -5.063 1.00 87.56 165 GLU A N 1
ATOM 1250 C CA . GLU A 1 165 ? 11.960 10.307 -4.843 1.00 87.56 165 GLU A CA 1
ATOM 1251 C C . GLU A 1 165 ? 11.430 11.278 -5.914 1.00 87.56 165 GLU A C 1
ATOM 1253 O O . GLU A 1 165 ? 10.324 11.110 -6.438 1.00 87.56 165 GLU A O 1
ATOM 1258 N N . SER A 1 166 ? 12.239 12.268 -6.297 1.00 90.25 166 SER A N 1
ATOM 1259 C CA . SER A 1 166 ? 11.902 13.212 -7.367 1.00 90.25 166 SER A CA 1
ATOM 1260 C C . SER A 1 166 ? 11.738 12.517 -8.724 1.00 90.25 166 SER A C 1
ATOM 1262 O O . SER A 1 166 ? 10.772 12.778 -9.440 1.00 90.25 166 SER A O 1
ATOM 1264 N N . LEU A 1 167 ? 12.633 11.585 -9.069 1.00 92.00 167 LEU A N 1
ATOM 1265 C CA . LEU A 1 167 ? 12.562 10.790 -10.299 1.00 92.00 167 LEU A CA 1
ATOM 1266 C C . LEU A 1 167 ? 11.364 9.836 -10.283 1.00 92.00 167 LEU A C 1
ATOM 1268 O O . LEU A 1 167 ? 10.633 9.740 -11.269 1.00 92.00 167 LEU A O 1
ATOM 1272 N N . ARG A 1 168 ? 11.089 9.191 -9.149 1.00 91.75 168 ARG A N 1
ATOM 1273 C CA . ARG A 1 168 ? 9.919 8.325 -8.970 1.00 91.75 168 ARG A CA 1
ATOM 1274 C C . ARG A 1 168 ? 8.623 9.070 -9.305 1.00 91.75 168 ARG A C 1
ATOM 1276 O O . ARG A 1 168 ? 7.794 8.570 -10.064 1.00 91.75 168 ARG A O 1
ATOM 1283 N N . LEU A 1 169 ? 8.464 10.294 -8.801 1.00 90.19 169 LEU A N 1
ATOM 1284 C CA . LEU A 1 169 ? 7.261 11.097 -9.034 1.00 90.19 169 LEU A CA 1
ATOM 1285 C C . LEU A 1 169 ? 7.252 11.830 -10.383 1.00 90.19 169 LEU A C 1
ATOM 1287 O O . LEU A 1 169 ? 6.197 11.938 -11.000 1.00 90.19 169 LEU A O 1
ATOM 1291 N N . GLY A 1 170 ? 8.386 12.355 -10.840 1.00 91.31 170 GLY A N 1
ATOM 1292 C CA . GLY A 1 170 ? 8.462 13.173 -12.054 1.00 91.31 170 GLY A CA 1
ATOM 1293 C C . GLY A 1 170 ? 8.626 12.366 -13.341 1.00 91.31 170 GLY A C 1
ATOM 1294 O O . GLY A 1 170 ? 8.114 12.764 -14.384 1.00 91.31 170 GLY A O 1
ATOM 1295 N N . VAL A 1 171 ? 9.329 11.235 -13.266 1.00 91.81 171 VAL A N 1
ATOM 1296 C CA . VAL A 1 171 ? 9.736 10.427 -14.421 1.00 91.81 171 VAL A CA 1
ATOM 1297 C C . VAL A 1 171 ? 8.968 9.105 -14.473 1.00 91.81 171 VAL A C 1
ATOM 1299 O O . VAL A 1 171 ? 8.395 8.776 -15.510 1.00 91.81 171 VAL A O 1
ATOM 1302 N N . CYS A 1 172 ? 8.878 8.370 -13.360 1.00 95.06 172 CYS A N 1
ATOM 1303 C CA . CYS A 1 172 ? 8.213 7.063 -13.364 1.00 95.06 172 CYS A CA 1
ATOM 1304 C C . CYS A 1 172 ? 6.687 7.137 -13.298 1.00 95.06 172 CYS A C 1
ATOM 1306 O O . CYS A 1 172 ? 6.012 6.306 -13.908 1.00 95.06 172 CYS A O 1
ATOM 1308 N N . ARG A 1 173 ? 6.113 8.126 -12.601 1.00 94.81 173 ARG A N 1
ATOM 1309 C CA . ARG A 1 173 ? 4.652 8.236 -12.458 1.00 94.81 173 ARG A CA 1
ATOM 1310 C C . ARG A 1 173 ? 3.906 8.291 -13.805 1.00 94.81 173 ARG A C 1
ATOM 1312 O O . ARG A 1 173 ? 2.972 7.507 -13.951 1.00 94.81 173 ARG A O 1
ATOM 1319 N N . PRO A 1 174 ? 4.308 9.104 -14.805 1.00 94.31 174 PRO A N 1
ATOM 1320 C CA . PRO A 1 174 ? 3.641 9.109 -16.111 1.00 94.31 174 PRO A CA 1
ATOM 1321 C C . PRO A 1 174 ? 3.714 7.769 -16.859 1.00 94.31 174 PRO A C 1
ATOM 1323 O O . PRO A 1 174 ? 2.775 7.414 -17.576 1.00 94.31 174 PRO A O 1
ATOM 1326 N N . LEU A 1 175 ? 4.805 7.010 -16.694 1.00 95.31 175 LEU A N 1
ATOM 1327 C CA . LEU A 1 175 ? 4.928 5.670 -17.275 1.00 95.31 175 LEU A CA 1
ATOM 1328 C C . LEU A 1 175 ? 3.974 4.683 -16.607 1.00 95.31 175 LEU A C 1
ATOM 1330 O O . LEU A 1 175 ? 3.283 3.945 -17.303 1.00 95.31 175 LEU A O 1
ATOM 1334 N N . VAL A 1 176 ? 3.892 4.709 -15.274 1.00 96.50 176 VAL A N 1
ATOM 1335 C CA . VAL A 1 176 ? 2.940 3.884 -14.520 1.00 96.50 176 VAL A CA 1
ATOM 1336 C C . VAL A 1 176 ? 1.500 4.238 -14.884 1.00 96.50 176 VAL A C 1
ATOM 1338 O O . VAL A 1 176 ? 0.715 3.333 -15.141 1.00 96.50 176 VAL A O 1
ATOM 1341 N N . ASP A 1 177 ? 1.157 5.525 -14.983 1.00 94.06 177 ASP A N 1
ATOM 1342 C CA . ASP A 1 177 ? -0.189 5.961 -15.387 1.00 94.06 177 ASP A CA 1
ATOM 1343 C C . ASP A 1 177 ? -0.539 5.516 -16.818 1.00 94.06 177 ASP A C 1
ATOM 1345 O O . ASP A 1 177 ? -1.690 5.192 -17.107 1.00 94.06 177 ASP A O 1
ATOM 1349 N N . SER A 1 178 ? 0.451 5.462 -17.717 1.00 95.25 178 SER A N 1
ATOM 1350 C CA . SER A 1 178 ? 0.264 4.960 -19.086 1.00 95.25 178 SER A CA 1
ATOM 1351 C C . SER A 1 178 ? 0.118 3.435 -19.133 1.00 95.25 178 SER A C 1
ATOM 1353 O O . SER A 1 178 ? -0.674 2.914 -19.916 1.00 95.25 178 SER A O 1
ATOM 1355 N N . TYR A 1 179 ? 0.882 2.721 -18.304 1.00 96.38 179 TYR A N 1
ATOM 1356 C CA . TYR A 1 179 ? 0.848 1.262 -18.188 1.00 96.38 179 TYR A CA 1
ATOM 1357 C C . TYR A 1 179 ? -0.427 0.758 -17.494 1.00 96.38 179 TYR A C 1
ATOM 1359 O O . TYR A 1 179 ? -0.948 -0.301 -17.846 1.00 96.38 179 TYR A O 1
ATOM 1367 N N . LEU A 1 180 ? -0.951 1.531 -16.539 1.00 95.50 180 LEU A N 1
ATOM 1368 C CA . LEU A 1 180 ? -2.110 1.205 -15.719 1.00 95.50 180 LEU A CA 1
ATOM 1369 C C . LEU A 1 180 ? -3.204 2.281 -15.875 1.00 95.50 180 LEU A C 1
ATOM 1371 O O . LEU A 1 180 ? -3.325 3.154 -15.014 1.00 95.50 180 LEU A O 1
ATOM 1375 N N . PRO A 1 181 ? -4.030 2.235 -16.940 1.00 91.56 181 PRO A N 1
ATOM 1376 C CA . PRO A 1 181 ? -4.994 3.299 -17.245 1.00 91.56 181 PRO A CA 1
ATOM 1377 C C . PRO A 1 181 ? -6.044 3.562 -16.156 1.00 91.56 181 PRO A C 1
ATOM 1379 O O . PRO A 1 181 ? -6.590 4.661 -16.076 1.00 91.56 181 PRO A O 1
ATOM 1382 N N . GLN A 1 182 ? -6.348 2.568 -15.317 1.00 91.06 182 GLN A N 1
ATOM 1383 C CA . GLN A 1 182 ? -7.230 2.720 -14.154 1.00 91.06 182 GLN A CA 1
ATOM 1384 C C . GLN A 1 182 ? -6.577 3.482 -12.987 1.00 91.06 182 GLN A C 1
ATOM 1386 O O . GLN A 1 182 ? -7.276 3.909 -12.068 1.00 91.06 182 GLN A O 1
ATOM 1391 N N . GLY A 1 183 ? -5.256 3.669 -13.035 1.00 92.94 183 GLY A N 1
ATOM 1392 C CA . GLY A 1 183 ? -4.446 4.282 -11.992 1.00 92.94 183 GLY A CA 1
ATOM 1393 C C . GLY A 1 183 ? -4.227 3.384 -10.774 1.00 92.94 183 GLY A C 1
ATOM 1394 O O . GLY A 1 183 ? -4.812 2.311 -10.637 1.00 92.94 183 GLY A O 1
ATOM 1395 N N . LEU A 1 184 ? -3.367 3.852 -9.871 1.00 92.50 184 LEU A N 1
ATOM 1396 C CA . LEU A 1 184 ? -3.207 3.294 -8.527 1.00 92.50 184 LEU A CA 1
ATOM 1397 C C . LEU A 1 184 ? -4.138 4.018 -7.553 1.00 92.50 184 LEU A C 1
ATOM 1399 O O . LEU A 1 184 ? -4.382 5.220 -7.703 1.00 92.50 184 LEU A O 1
ATOM 1403 N N . ASP A 1 185 ? -4.611 3.315 -6.524 1.00 90.12 185 ASP A N 1
ATOM 1404 C CA . ASP A 1 185 ? -5.244 3.983 -5.387 1.00 90.12 185 ASP A CA 1
ATOM 1405 C C . ASP A 1 185 ? -4.173 4.801 -4.641 1.00 90.12 185 ASP A C 1
ATOM 1407 O O . ASP A 1 185 ? -3.212 4.214 -4.145 1.00 90.12 185 ASP A O 1
ATOM 1411 N N . PRO A 1 186 ? -4.306 6.137 -4.515 1.00 84.62 186 PRO A N 1
ATOM 1412 C CA . PRO A 1 186 ? -3.336 6.956 -3.783 1.00 84.62 186 PRO A CA 1
ATOM 1413 C C . PRO A 1 186 ? -3.174 6.563 -2.309 1.00 84.62 186 PRO A C 1
ATOM 1415 O O . PRO A 1 186 ? -2.178 6.918 -1.687 1.00 84.62 186 PRO A O 1
ATOM 1418 N N . ALA A 1 187 ? -4.178 5.881 -1.757 1.00 80.56 187 ALA A N 1
ATOM 1419 C CA . ALA A 1 187 ? -4.213 5.356 -0.400 1.00 80.56 187 ALA A CA 1
ATOM 1420 C C . ALA A 1 187 ? -4.057 3.826 -0.352 1.00 80.56 187 ALA A C 1
ATOM 1422 O O . ALA A 1 187 ? -4.331 3.211 0.677 1.00 80.56 187 ALA A O 1
ATOM 1423 N N . GLY A 1 188 ? -3.722 3.212 -1.487 1.00 86.25 188 GLY A N 1
ATOM 1424 C CA . GLY A 1 188 ? -3.715 1.772 -1.670 1.00 86.25 188 GLY A CA 1
ATOM 1425 C C . GLY A 1 188 ? -2.424 1.096 -1.247 1.00 86.25 188 GLY A C 1
ATOM 1426 O O . GLY A 1 188 ? -1.450 1.713 -0.814 1.00 86.25 188 GLY A O 1
ATOM 1427 N N . ARG A 1 189 ? -2.417 -0.224 -1.423 1.00 87.88 189 ARG A N 1
ATOM 1428 C CA . ARG A 1 189 ? -1.264 -1.069 -1.107 1.00 87.88 189 ARG A CA 1
ATOM 1429 C C . ARG A 1 189 ? -0.136 -1.005 -2.124 1.00 87.88 189 ARG A C 1
ATOM 1431 O O . ARG A 1 189 ? 0.894 -1.614 -1.879 1.00 87.88 189 ARG A O 1
ATOM 1438 N N . PHE A 1 190 ? -0.339 -0.345 -3.260 1.00 91.56 190 PHE A N 1
ATOM 1439 C CA . PHE A 1 190 ? 0.646 -0.243 -4.328 1.00 91.56 190 PHE A CA 1
ATOM 1440 C C . PHE A 1 190 ? 1.030 1.211 -4.569 1.00 91.56 190 PHE A C 1
ATOM 1442 O O . PHE A 1 190 ? 0.194 2.112 -4.495 1.00 91.56 190 PHE A O 1
ATOM 1449 N N . ARG A 1 191 ? 2.299 1.436 -4.906 1.00 90.31 191 ARG A N 1
ATOM 1450 C CA . ARG A 1 191 ? 2.837 2.749 -5.265 1.00 90.31 191 ARG A CA 1
ATOM 1451 C C . ARG A 1 191 ? 3.722 2.657 -6.497 1.00 90.31 191 ARG A C 1
ATOM 1453 O O . ARG A 1 191 ? 4.194 1.588 -6.864 1.00 90.31 191 ARG A O 1
ATOM 1460 N N . VAL A 1 192 ? 3.990 3.814 -7.097 1.00 93.25 192 VAL A N 1
ATOM 1461 C CA . VAL A 1 192 ? 5.062 3.945 -8.090 1.00 93.25 192 VAL A CA 1
ATOM 1462 C C . VAL A 1 192 ? 6.382 3.600 -7.415 1.00 93.25 192 VAL A C 1
ATOM 1464 O O . VAL A 1 192 ? 6.736 4.259 -6.434 1.00 93.25 192 VAL A O 1
ATOM 1467 N N . GLY A 1 193 ? 7.075 2.608 -7.953 1.00 91.75 193 GLY A N 1
ATOM 1468 C CA . GLY A 1 193 ? 8.422 2.209 -7.578 1.00 91.75 193 GLY A CA 1
ATOM 1469 C C . GLY A 1 193 ? 9.445 2.628 -8.633 1.00 91.75 193 GLY A C 1
ATOM 1470 O O . GLY A 1 193 ? 9.102 2.949 -9.779 1.00 91.75 193 GLY A O 1
ATOM 1471 N N . LEU A 1 194 ? 10.708 2.645 -8.223 1.00 92.12 194 LEU A N 1
ATOM 1472 C CA . LEU A 1 194 ? 11.848 2.983 -9.063 1.00 92.12 194 LEU A CA 1
ATOM 1473 C C . LEU A 1 194 ? 13.035 2.108 -8.655 1.00 92.12 194 LEU A C 1
ATOM 1475 O O . LEU A 1 194 ? 13.519 2.238 -7.534 1.00 92.12 194 LEU A O 1
ATOM 1479 N N . LEU A 1 195 ? 13.516 1.273 -9.575 1.00 91.19 195 L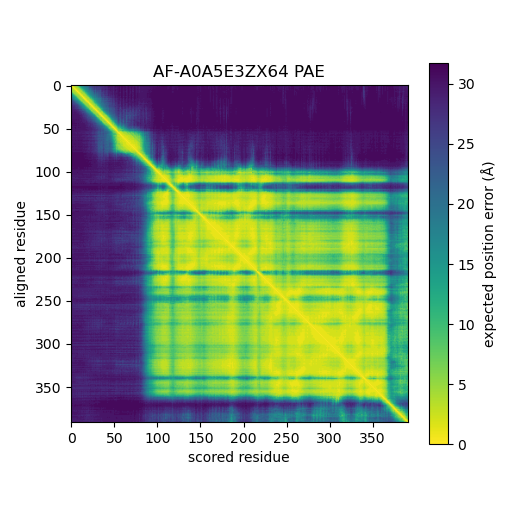EU A N 1
ATOM 1480 C CA . LEU A 1 195 ? 14.826 0.636 -9.455 1.00 91.19 195 LEU A CA 1
ATOM 1481 C C . LEU A 1 195 ? 15.842 1.481 -10.223 1.00 91.19 195 LEU A C 1
ATOM 1483 O O . LEU A 1 195 ? 15.565 1.948 -11.332 1.00 91.19 195 LEU A O 1
ATOM 1487 N N . HIS A 1 196 ? 17.004 1.691 -9.625 1.00 89.75 196 HIS A N 1
ATOM 1488 C CA . HIS A 1 196 ? 18.105 2.448 -10.205 1.00 89.75 196 HIS A CA 1
ATOM 1489 C C . HIS A 1 196 ? 19.409 1.672 -10.016 1.00 89.75 196 HIS A C 1
ATOM 1491 O O . HIS A 1 196 ? 19.465 0.826 -9.122 1.00 89.75 196 HIS A O 1
ATOM 1497 N N . PRO A 1 197 ? 20.452 1.963 -10.810 1.00 86.44 197 PRO A N 1
ATOM 1498 C CA . PRO A 1 197 ? 21.704 1.236 -10.722 1.00 86.44 197 PRO A CA 1
ATOM 1499 C C . PRO A 1 197 ? 22.349 1.455 -9.356 1.00 86.44 197 PRO A C 1
ATOM 1501 O O . PRO A 1 197 ? 22.197 2.533 -8.755 1.00 86.44 197 PRO A O 1
ATOM 1504 N N . ASP A 1 198 ? 23.086 0.457 -8.882 1.00 83.62 198 ASP A N 1
ATOM 1505 C CA . ASP A 1 198 ? 23.899 0.611 -7.681 1.00 83.62 198 ASP A CA 1
ATOM 1506 C C . ASP A 1 198 ? 25.075 1.590 -7.906 1.00 83.62 198 ASP A C 1
ATOM 1508 O O . ASP A 1 198 ? 25.336 2.083 -9.008 1.00 83.62 198 ASP A O 1
ATOM 1512 N N . VAL A 1 199 ? 25.823 1.902 -6.843 1.00 85.62 199 VAL A N 1
ATOM 1513 C CA . VAL A 1 199 ? 26.960 2.839 -6.919 1.00 85.62 199 VAL A CA 1
ATOM 1514 C C . VAL A 1 199 ? 28.044 2.367 -7.901 1.00 85.62 199 VAL A C 1
ATOM 1516 O O . VAL A 1 199 ? 28.719 3.201 -8.509 1.00 85.62 199 VAL A O 1
ATOM 1519 N N . GLY A 1 200 ? 28.254 1.057 -8.040 1.00 85.56 200 GLY A N 1
ATOM 1520 C CA . GLY A 1 200 ? 29.245 0.480 -8.945 1.00 85.56 200 GLY A CA 1
ATOM 1521 C C . GLY A 1 200 ? 28.816 0.601 -10.405 1.00 85.56 200 GLY A C 1
ATOM 1522 O O . GLY A 1 200 ? 29.568 1.142 -11.219 1.00 85.56 200 GLY A O 1
ATOM 1523 N N . ALA A 1 201 ? 27.598 0.165 -10.724 1.00 84.88 201 ALA A N 1
ATOM 1524 C CA . ALA A 1 201 ? 26.994 0.289 -12.045 1.00 84.88 201 ALA A CA 1
ATOM 1525 C C . ALA A 1 201 ? 26.884 1.760 -12.471 1.00 84.88 201 ALA A C 1
ATOM 1527 O O . ALA A 1 201 ? 27.285 2.115 -13.582 1.00 84.88 201 ALA A O 1
ATOM 1528 N N . TRP A 1 202 ? 26.485 2.648 -11.553 1.00 88.00 202 TRP A N 1
ATOM 1529 C CA . TRP A 1 202 ? 26.466 4.090 -11.791 1.00 88.00 202 TRP A CA 1
ATOM 1530 C C . TRP A 1 202 ? 27.860 4.641 -12.121 1.00 88.00 202 TRP A C 1
ATOM 1532 O O . TRP A 1 202 ? 28.034 5.374 -13.094 1.00 88.00 202 TRP A O 1
ATOM 1542 N N . LYS A 1 203 ? 28.899 4.275 -11.366 1.00 87.12 203 LYS A N 1
ATOM 1543 C CA . LYS A 1 203 ? 30.277 4.712 -11.671 1.00 87.12 203 LYS A CA 1
ATOM 1544 C C . LYS A 1 203 ? 30.789 4.193 -13.015 1.00 87.12 203 LYS A C 1
ATOM 1546 O O . LYS A 1 203 ? 31.623 4.849 -13.629 1.00 87.12 203 LYS A O 1
ATOM 1551 N N . ASN A 1 204 ? 30.264 3.065 -13.485 1.00 86.69 204 ASN A N 1
ATOM 1552 C CA . ASN A 1 204 ? 30.573 2.499 -14.798 1.00 86.69 204 ASN A CA 1
ATOM 1553 C C . ASN A 1 204 ? 29.720 3.089 -15.936 1.00 86.69 204 ASN A C 1
ATOM 1555 O O . ASN A 1 204 ? 29.822 2.634 -17.073 1.00 86.69 204 ASN A O 1
ATOM 1559 N N . GLY A 1 205 ? 28.901 4.102 -15.643 1.00 85.81 205 GLY A N 1
ATOM 1560 C CA . GLY A 1 205 ? 28.107 4.824 -16.633 1.00 85.81 205 GLY A CA 1
ATOM 1561 C C . GLY A 1 205 ? 26.684 4.303 -16.823 1.00 85.81 205 GLY A C 1
ATOM 1562 O O . GLY A 1 205 ? 25.982 4.843 -17.673 1.00 85.81 205 GLY A O 1
ATOM 1563 N N . ASP A 1 206 ? 26.220 3.317 -16.044 1.00 86.06 206 ASP A N 1
ATOM 1564 C CA . ASP A 1 206 ? 24.816 2.900 -16.117 1.00 86.06 206 ASP A CA 1
ATOM 1565 C C . ASP A 1 206 ? 23.910 4.008 -15.568 1.00 86.06 206 ASP A C 1
ATOM 1567 O O . ASP A 1 206 ? 24.136 4.586 -14.500 1.00 86.06 206 ASP A O 1
ATOM 1571 N N . ARG A 1 207 ? 22.894 4.348 -16.351 1.00 88.62 207 ARG A N 1
ATOM 1572 C CA . ARG A 1 207 ? 21.921 5.413 -16.100 1.00 88.62 207 ARG A CA 1
ATOM 1573 C C . ARG A 1 207 ? 20.492 4.921 -16.326 1.00 88.62 207 ARG A C 1
ATOM 1575 O O . ARG A 1 207 ? 19.572 5.728 -16.463 1.00 88.62 207 ARG A O 1
ATOM 1582 N N . THR A 1 208 ? 20.315 3.603 -16.363 1.00 89.38 208 THR A N 1
ATOM 1583 C CA . THR A 1 208 ? 19.032 2.943 -16.571 1.00 89.38 208 THR A CA 1
ATOM 1584 C C . THR A 1 208 ? 18.180 3.026 -15.314 1.00 89.38 208 THR A C 1
ATOM 1586 O O . THR A 1 208 ? 18.560 2.530 -14.261 1.00 89.38 208 THR A O 1
ATOM 1589 N N . LEU A 1 209 ? 16.982 3.581 -15.436 1.00 91.31 209 LEU A N 1
ATOM 1590 C CA . LEU A 1 209 ? 15.929 3.475 -14.439 1.00 91.31 209 LEU A CA 1
ATOM 1591 C C . LEU A 1 209 ? 14.892 2.450 -14.890 1.00 91.31 209 LEU A C 1
ATOM 1593 O O . LEU A 1 209 ? 14.395 2.517 -16.017 1.00 91.31 209 LEU A O 1
ATOM 1597 N N . VAL A 1 210 ? 14.498 1.557 -13.986 1.00 93.88 210 VAL A N 1
ATOM 1598 C CA . VAL A 1 210 ? 13.337 0.683 -14.177 1.00 93.88 210 VAL A CA 1
ATOM 1599 C C . VAL A 1 210 ? 12.184 1.249 -13.358 1.00 93.88 210 VAL A C 1
ATOM 1601 O O . VAL A 1 210 ? 12.162 1.190 -12.130 1.00 93.88 210 VAL A O 1
ATOM 1604 N N . CYS A 1 211 ? 11.217 1.831 -14.055 1.00 95.75 211 CYS A N 1
ATOM 1605 C CA . CYS A 1 211 ? 9.999 2.364 -13.470 1.00 95.75 211 CYS A CA 1
ATOM 1606 C C . CYS A 1 211 ? 8.937 1.269 -13.389 1.00 95.75 211 CYS A C 1
ATOM 1608 O O . CYS A 1 211 ? 8.713 0.522 -14.345 1.00 95.75 211 CYS A O 1
ATOM 1610 N N . GLY A 1 212 ? 8.219 1.203 -12.276 1.00 96.06 212 GLY A N 1
ATOM 1611 C CA . GLY A 1 212 ? 7.206 0.176 -12.091 1.00 96.06 212 GLY A CA 1
ATOM 1612 C C . GLY A 1 212 ? 6.372 0.377 -10.848 1.00 96.06 212 GLY A C 1
ATOM 1613 O O . GLY A 1 212 ? 6.174 1.504 -10.390 1.00 96.06 212 GLY A O 1
ATOM 1614 N N . ILE A 1 213 ? 5.824 -0.722 -10.354 1.00 95.94 213 ILE A N 1
ATOM 1615 C CA . ILE A 1 213 ? 4.863 -0.734 -9.263 1.00 95.94 213 ILE A CA 1
ATOM 1616 C C . ILE A 1 213 ? 5.331 -1.723 -8.201 1.00 95.94 213 ILE A C 1
ATOM 1618 O O . ILE A 1 213 ? 5.681 -2.857 -8.517 1.00 95.94 213 ILE A O 1
ATOM 1622 N N . GLU A 1 214 ? 5.288 -1.287 -6.948 1.00 92.12 214 GLU A N 1
ATOM 1623 C CA . GLU A 1 214 ? 5.683 -2.060 -5.768 1.00 92.12 214 GLU A CA 1
ATOM 1624 C C . GLU A 1 214 ? 4.649 -1.899 -4.647 1.00 92.12 214 GLU A C 1
ATOM 1626 O O . GLU A 1 214 ? 3.849 -0.955 -4.656 1.00 92.12 214 GLU A O 1
ATOM 1631 N N . ALA A 1 215 ? 4.658 -2.812 -3.676 1.00 88.50 215 ALA A N 1
ATOM 1632 C CA . ALA A 1 215 ? 3.750 -2.766 -2.533 1.00 88.50 215 ALA A CA 1
ATOM 1633 C C . ALA A 1 215 ? 4.271 -1.865 -1.385 1.00 88.50 215 ALA A C 1
ATOM 1635 O O . ALA A 1 215 ? 5.470 -1.620 -1.269 1.00 88.50 215 ALA A O 1
ATOM 1636 N N . THR A 1 216 ? 3.371 -1.339 -0.543 1.00 72.69 216 THR A N 1
ATOM 1637 C CA . THR A 1 216 ? 3.651 -0.238 0.410 1.00 72.69 216 THR A CA 1
ATOM 1638 C C . THR A 1 216 ? 3.728 -0.625 1.890 1.00 72.69 216 THR A C 1
ATOM 1640 O O . THR A 1 216 ? 4.114 0.214 2.697 1.00 72.69 216 THR A O 1
ATOM 1643 N N . ASN A 1 217 ? 3.335 -1.841 2.281 1.00 59.62 217 ASN A N 1
ATOM 1644 C CA . ASN A 1 217 ? 3.020 -2.181 3.680 1.00 59.62 217 ASN A CA 1
ATOM 1645 C C . ASN A 1 217 ? 4.213 -2.637 4.546 1.00 59.62 217 ASN A C 1
ATOM 1647 O O . ASN A 1 217 ? 4.128 -2.587 5.773 1.00 59.62 217 ASN A O 1
ATOM 1651 N N . THR A 1 218 ? 5.316 -3.066 3.938 1.00 61.31 218 THR A N 1
ATOM 1652 C CA . THR A 1 218 ? 6.564 -3.470 4.609 1.00 61.31 218 THR A CA 1
ATOM 1653 C C . THR A 1 218 ? 7.767 -3.096 3.742 1.00 61.31 218 THR A C 1
ATOM 1655 O O . THR A 1 218 ? 7.600 -2.667 2.602 1.00 61.31 218 THR A O 1
ATOM 1658 N N . ALA A 1 219 ? 8.992 -3.267 4.248 1.00 59.59 219 ALA A N 1
ATOM 1659 C CA . ALA A 1 219 ? 10.180 -3.171 3.402 1.00 59.59 219 ALA A CA 1
ATOM 1660 C C . ALA A 1 219 ? 10.089 -4.228 2.284 1.00 59.59 219 ALA A C 1
ATOM 1662 O O . ALA A 1 219 ? 10.139 -5.422 2.566 1.00 59.59 219 ALA A O 1
ATOM 1663 N N . SER A 1 220 ? 9.886 -3.767 1.044 1.00 68.75 220 SER A N 1
ATOM 1664 C CA . SER A 1 220 ? 9.812 -4.572 -0.183 1.00 68.75 220 SER A CA 1
ATOM 1665 C C . SER A 1 220 ? 8.869 -5.791 -0.101 1.00 68.75 220 SER A C 1
ATOM 1667 O O . SER A 1 220 ? 9.322 -6.928 -0.135 1.00 68.75 220 SER A O 1
ATOM 1669 N N . PRO A 1 221 ? 7.547 -5.628 0.043 1.00 81.88 221 PRO A N 1
ATOM 1670 C CA . PRO A 1 221 ? 6.642 -6.764 0.214 1.00 81.88 221 PRO A CA 1
ATOM 1671 C C . PRO A 1 221 ? 6.554 -7.604 -1.066 1.00 81.88 221 PRO A C 1
ATOM 1673 O O . PRO A 1 221 ? 6.449 -7.057 -2.165 1.00 81.88 221 PRO A O 1
ATOM 1676 N N . GLU A 1 222 ? 6.510 -8.929 -0.921 1.00 89.50 222 GLU A N 1
ATOM 1677 C CA . GLU A 1 222 ? 6.132 -9.815 -2.026 1.00 89.50 222 GLU A CA 1
ATOM 1678 C C . GLU A 1 222 ? 4.616 -9.786 -2.259 1.00 89.50 222 GLU A C 1
ATOM 1680 O O . GLU A 1 222 ? 3.815 -9.757 -1.320 1.00 89.50 222 GLU A O 1
ATOM 1685 N N . PHE A 1 223 ? 4.220 -9.839 -3.526 1.00 92.06 223 PHE A N 1
ATOM 1686 C CA . PHE A 1 223 ? 2.846 -10.017 -3.976 1.00 92.06 223 PHE A CA 1
ATOM 1687 C C . PHE A 1 223 ? 2.796 -10.942 -5.195 1.00 92.06 223 PHE A C 1
ATOM 1689 O O . PHE A 1 223 ? 3.813 -11.220 -5.823 1.00 92.06 223 PHE A O 1
ATOM 1696 N N . SER A 1 224 ? 1.602 -11.434 -5.524 1.00 94.19 224 SER A N 1
ATOM 1697 C CA . SER A 1 224 ? 1.368 -12.311 -6.671 1.00 94.19 224 SER A CA 1
ATOM 1698 C C . SER A 1 224 ? 0.182 -11.836 -7.507 1.00 94.19 224 SER A C 1
ATOM 1700 O O . SER A 1 224 ? -0.756 -11.206 -7.012 1.00 94.19 224 SER A O 1
ATOM 1702 N N . GLY A 1 225 ? 0.242 -12.129 -8.800 1.00 96.19 225 GLY A N 1
ATOM 1703 C CA . GLY A 1 225 ? -0.657 -11.640 -9.838 1.00 96.19 225 GLY A CA 1
ATOM 1704 C C . GLY A 1 225 ? -0.285 -10.248 -10.364 1.00 96.19 225 GLY A C 1
ATOM 1705 O O . GLY A 1 225 ? 0.454 -9.482 -9.754 1.00 96.19 225 GLY A O 1
ATOM 1706 N N . LYS A 1 226 ? -0.868 -9.872 -11.503 1.00 96.69 226 LYS A N 1
ATOM 1707 C CA . LYS A 1 226 ? -0.717 -8.532 -12.100 1.00 96.69 226 LYS A CA 1
ATOM 1708 C C . LYS A 1 226 ? -1.424 -7.449 -11.291 1.00 96.69 226 LYS A C 1
ATOM 1710 O O . LYS A 1 226 ? -2.629 -7.572 -11.078 1.00 96.69 226 LYS A O 1
ATOM 1715 N N . VAL A 1 227 ? -0.745 -6.352 -10.946 1.0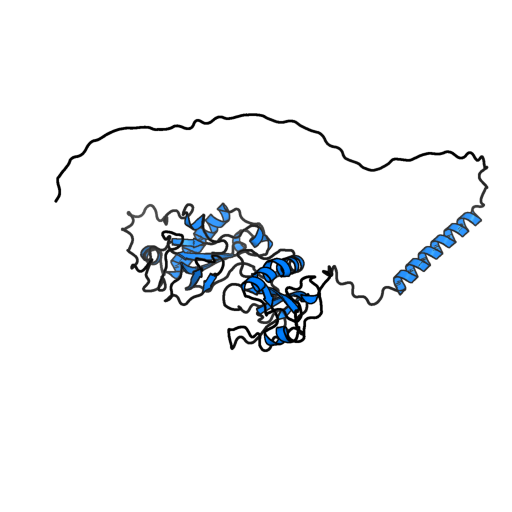0 96.06 227 VAL A N 1
ATOM 1716 C CA . VAL A 1 227 ? -1.281 -5.242 -10.131 1.00 96.06 227 VAL A CA 1
ATOM 1717 C C . VAL A 1 227 ? -2.648 -4.779 -10.630 1.00 96.06 227 VAL A C 1
ATOM 1719 O O . VAL A 1 227 ? -3.586 -4.659 -9.846 1.00 96.06 227 VAL A O 1
ATOM 1722 N N . GLY A 1 228 ? -2.800 -4.579 -11.942 1.00 94.81 228 GLY A N 1
ATOM 1723 C CA . GLY A 1 228 ? -4.052 -4.087 -12.521 1.00 94.81 228 GLY A CA 1
ATOM 1724 C C . GLY A 1 228 ? -5.251 -5.031 -12.426 1.00 94.81 228 GLY A C 1
ATOM 1725 O O . GLY A 1 228 ? -6.368 -4.616 -12.727 1.00 94.81 228 GLY A O 1
ATOM 1726 N N . LYS A 1 229 ? -5.036 -6.283 -12.014 1.00 93.81 229 LYS A N 1
ATOM 1727 C CA . LYS A 1 229 ? -6.083 -7.283 -11.763 1.00 93.81 229 LYS A CA 1
ATOM 1728 C C . LYS A 1 229 ? -6.304 -7.548 -10.277 1.00 93.81 229 LYS A C 1
ATOM 1730 O O . LYS A 1 229 ? -7.143 -8.375 -9.930 1.00 93.81 229 LYS A O 1
ATOM 1735 N N . GLN A 1 230 ? -5.549 -6.888 -9.409 1.00 93.19 230 GLN A N 1
ATOM 1736 C CA . GLN A 1 230 ? -5.619 -7.119 -7.984 1.00 93.19 230 GLN A CA 1
ATOM 1737 C C . GLN A 1 230 ? -6.378 -6.005 -7.255 1.00 93.19 230 GLN A C 1
ATOM 1739 O O . GLN A 1 230 ? -6.380 -4.845 -7.668 1.00 93.19 230 GLN A O 1
ATOM 1744 N N . ASP A 1 231 ? -6.967 -6.358 -6.111 1.00 92.50 231 ASP A N 1
ATOM 1745 C CA . ASP A 1 231 ? -7.541 -5.390 -5.175 1.00 92.50 231 ASP A CA 1
ATOM 1746 C C . ASP A 1 231 ? -6.448 -4.406 -4.724 1.00 92.50 231 ASP A C 1
ATOM 1748 O O . ASP A 1 231 ? -5.357 -4.825 -4.328 1.00 92.50 231 ASP A O 1
ATOM 1752 N N . GLN A 1 232 ? -6.716 -3.107 -4.825 1.00 93.00 232 GLN A N 1
ATOM 1753 C CA . GLN A 1 232 ? -5.756 -2.047 -4.497 1.00 93.00 232 GLN A CA 1
ATOM 1754 C C . GLN A 1 232 ? -5.787 -1.653 -3.014 1.00 93.00 232 GLN A C 1
ATOM 1756 O O . GLN A 1 232 ? -4.929 -0.893 -2.569 1.00 93.00 232 GLN A O 1
ATOM 1761 N N . SER A 1 233 ? -6.739 -2.168 -2.233 1.00 90.88 233 SER A N 1
ATOM 1762 C CA . SER A 1 233 ? -6.902 -1.806 -0.825 1.00 90.88 233 SER A CA 1
ATOM 1763 C C . SER A 1 233 ? -5.708 -2.277 -0.002 1.00 90.88 233 SER A C 1
ATOM 1765 O O . SER A 1 233 ? -5.215 -3.393 -0.178 1.00 90.88 233 SER A O 1
ATOM 1767 N N . VAL A 1 234 ? -5.280 -1.447 0.947 1.00 84.19 234 VAL A N 1
ATOM 1768 C CA . VAL A 1 234 ? -4.311 -1.851 1.970 1.00 84.19 234 VAL A CA 1
ATOM 1769 C C . VAL A 1 234 ? -4.890 -2.990 2.803 1.00 84.19 234 VAL A C 1
ATOM 1771 O O . VAL A 1 234 ? -6.039 -2.934 3.240 1.00 84.19 234 VAL A O 1
ATOM 1774 N N . SER A 1 235 ? -4.088 -4.031 3.014 1.00 79.75 235 SER A N 1
ATOM 1775 C CA . SER A 1 235 ? -4.433 -5.164 3.866 1.00 79.75 235 SER A CA 1
ATOM 1776 C C . SER A 1 235 ? -3.362 -5.369 4.924 1.00 79.75 235 SER A C 1
ATOM 1778 O O . SER A 1 235 ? -2.172 -5.396 4.609 1.00 79.75 235 SER A O 1
ATOM 1780 N N . TRP A 1 236 ? -3.811 -5.592 6.150 1.00 86.00 236 TRP A N 1
ATOM 1781 C CA . TRP A 1 236 ? -2.976 -5.909 7.300 1.00 86.00 236 TRP A CA 1
ATOM 1782 C C . TRP A 1 236 ? -3.460 -7.218 7.916 1.00 86.00 236 TRP A C 1
ATOM 1784 O O . TRP A 1 236 ? -4.634 -7.576 7.778 1.00 86.00 236 TRP A O 1
ATOM 1794 N N . ALA A 1 237 ? -2.580 -7.925 8.619 1.00 89.19 237 ALA A N 1
ATOM 1795 C CA . ALA A 1 237 ? -3.005 -9.069 9.411 1.00 89.19 237 ALA A CA 1
ATOM 1796 C C . ALA A 1 237 ? -3.888 -8.620 10.592 1.00 89.19 237 ALA A C 1
ATOM 1798 O O . ALA A 1 237 ? -3.720 -7.534 11.149 1.00 89.19 237 ALA A O 1
ATOM 1799 N N . ASN A 1 238 ? -4.821 -9.475 11.018 1.00 93.62 238 ASN A N 1
ATOM 1800 C CA . ASN A 1 238 ? -5.565 -9.231 12.254 1.00 93.62 238 ASN A CA 1
ATOM 1801 C C . ASN A 1 238 ? -4.601 -9.257 13.448 1.00 93.62 238 ASN A C 1
ATOM 1803 O O . ASN A 1 238 ? -3.896 -10.243 13.653 1.00 93.62 238 ASN A O 1
ATOM 1807 N N . GLY A 1 239 ? -4.618 -8.198 14.252 1.00 95.50 239 GLY A N 1
ATOM 1808 C CA . GLY A 1 239 ? -3.692 -7.965 15.357 1.00 95.50 239 GLY A CA 1
ATOM 1809 C C . GLY A 1 239 ? -2.399 -7.250 14.967 1.00 95.50 239 GLY A C 1
ATOM 1810 O O . GLY A 1 239 ? -1.572 -7.025 15.846 1.00 95.50 239 GLY A O 1
ATOM 1811 N N . ALA A 1 240 ? -2.219 -6.873 13.695 1.00 94.69 240 ALA A N 1
ATOM 1812 C CA . ALA A 1 240 ? -1.092 -6.044 13.277 1.00 94.69 240 ALA A CA 1
ATOM 1813 C C . ALA A 1 240 ? -1.132 -4.683 13.987 1.00 94.69 240 ALA A C 1
ATOM 1815 O O . ALA A 1 240 ? -2.187 -4.046 14.071 1.00 94.69 240 ALA A O 1
ATOM 1816 N N . CYS A 1 241 ? 0.023 -4.227 14.464 1.00 95.94 241 CYS A N 1
ATOM 1817 C CA . CYS A 1 241 ? 0.182 -2.920 15.087 1.00 95.94 241 CYS A CA 1
ATOM 1818 C C . CYS A 1 241 ? 0.846 -1.969 14.097 1.00 95.94 241 CYS A C 1
ATOM 1820 O O . CYS A 1 241 ? 1.928 -2.242 13.590 1.00 95.94 241 CYS A O 1
ATOM 1822 N N . VAL A 1 242 ? 0.175 -0.863 13.792 1.00 91.75 242 VAL A N 1
ATOM 1823 C CA . VAL A 1 242 ? 0.537 0.020 12.685 1.00 91.75 242 VAL A CA 1
ATOM 1824 C C . VAL A 1 242 ? 1.102 1.330 13.212 1.00 91.75 242 VAL A C 1
ATOM 1826 O O . VAL A 1 242 ? 0.444 2.087 13.939 1.00 91.75 242 VAL A O 1
ATOM 1829 N N . TYR A 1 243 ? 2.339 1.599 12.811 1.00 89.69 243 TYR A N 1
ATOM 1830 C CA . TYR A 1 243 ? 3.003 2.877 12.974 1.00 89.69 243 TYR A CA 1
ATOM 1831 C C . TYR A 1 243 ? 2.808 3.730 11.717 1.00 89.69 243 TYR A C 1
ATOM 1833 O O . TYR A 1 243 ? 2.850 3.245 10.592 1.00 89.69 243 TYR A O 1
ATOM 1841 N N . VAL A 1 244 ? 2.619 5.023 11.933 1.00 83.38 244 VAL A N 1
ATOM 1842 C CA . VAL A 1 244 ? 2.474 6.073 10.926 1.00 83.38 244 VAL A CA 1
ATOM 1843 C C . VAL A 1 244 ? 3.514 7.133 11.241 1.00 83.38 244 VAL A C 1
ATOM 1845 O O . VAL A 1 244 ? 3.481 7.752 12.305 1.00 83.38 244 VAL A O 1
ATOM 1848 N N . ASN A 1 245 ? 4.440 7.370 10.328 1.00 77.94 245 ASN A N 1
ATOM 1849 C CA . ASN A 1 245 ? 5.470 8.369 10.547 1.00 77.94 245 ASN A CA 1
ATOM 1850 C C . ASN A 1 245 ? 4.831 9.772 10.688 1.00 77.94 245 ASN A C 1
ATOM 1852 O O . ASN A 1 245 ? 4.109 10.217 9.788 1.00 77.94 245 ASN A O 1
ATOM 1856 N N . PRO A 1 246 ? 5.071 10.498 11.797 1.00 73.50 246 PRO A N 1
ATOM 1857 C CA . PRO A 1 246 ? 4.444 11.796 12.035 1.00 73.50 246 PRO A CA 1
ATOM 1858 C C . PRO A 1 246 ? 4.922 12.879 11.057 1.00 73.50 246 PRO A C 1
ATOM 1860 O O . PRO A 1 246 ? 4.169 13.807 10.756 1.00 73.50 246 PRO A O 1
ATOM 1863 N N . GLU A 1 247 ? 6.145 12.757 10.536 1.00 73.50 247 GLU A N 1
ATOM 1864 C CA . GLU A 1 247 ? 6.727 13.681 9.556 1.00 73.50 247 GLU A CA 1
ATOM 1865 C C . GLU A 1 247 ? 6.337 13.300 8.124 1.00 73.50 247 GLU A C 1
ATOM 1867 O O . GLU A 1 247 ? 6.147 14.162 7.265 1.00 73.50 247 GLU A O 1
ATOM 1872 N N . ARG A 1 248 ? 6.145 12.000 7.876 1.00 68.56 248 ARG A N 1
ATOM 1873 C CA . ARG A 1 248 ? 5.752 11.442 6.580 1.00 68.56 248 ARG A CA 1
ATOM 1874 C C . ARG A 1 248 ? 4.472 10.632 6.734 1.00 68.56 248 ARG A C 1
ATOM 1876 O O . ARG A 1 248 ? 4.507 9.416 6.743 1.00 68.56 248 ARG A O 1
ATOM 1883 N N . ARG A 1 249 ? 3.314 11.289 6.804 1.00 63.97 249 ARG A N 1
ATOM 1884 C CA . ARG A 1 249 ? 2.024 10.630 7.123 1.00 63.97 249 ARG A CA 1
ATOM 1885 C C . ARG A 1 249 ? 1.580 9.486 6.189 1.00 63.97 249 ARG A C 1
ATOM 1887 O O . ARG A 1 249 ? 0.605 8.815 6.505 1.00 63.97 249 ARG A O 1
ATOM 1894 N N . TYR A 1 250 ? 2.254 9.286 5.057 1.00 63.28 250 TYR A N 1
ATOM 1895 C CA . TYR A 1 250 ? 2.030 8.177 4.118 1.00 63.28 250 TYR A CA 1
ATOM 1896 C C . TYR A 1 250 ? 3.030 7.018 4.283 1.00 63.28 250 TYR A C 1
ATOM 1898 O O . TYR A 1 250 ? 2.906 6.004 3.607 1.00 63.28 250 TYR A O 1
ATOM 1906 N N . ASP A 1 251 ? 4.022 7.175 5.155 1.00 72.06 251 ASP A N 1
ATOM 1907 C CA . ASP A 1 251 ? 4.969 6.144 5.569 1.00 72.06 251 ASP A CA 1
ATOM 1908 C C . ASP A 1 251 ? 4.331 5.387 6.740 1.00 72.06 251 ASP A C 1
ATOM 1910 O O . ASP A 1 251 ? 4.292 5.859 7.883 1.00 72.06 251 ASP A O 1
ATOM 1914 N N . VAL A 1 252 ? 3.697 4.269 6.387 1.00 78.81 252 VAL A N 1
ATOM 1915 C CA . VAL A 1 252 ? 2.873 3.436 7.259 1.00 78.81 252 VAL A CA 1
ATOM 1916 C C . VAL A 1 252 ? 3.461 2.035 7.251 1.00 78.81 252 VAL A C 1
ATOM 1918 O O . VAL A 1 252 ? 3.640 1.450 6.188 1.00 78.81 252 VAL A O 1
ATOM 1921 N N . GLN A 1 253 ? 3.731 1.489 8.428 1.00 83.50 253 GLN A N 1
ATOM 1922 C CA . GLN A 1 253 ? 4.399 0.200 8.566 1.00 83.50 253 GLN A CA 1
ATOM 1923 C C . GLN A 1 253 ? 3.822 -0.600 9.726 1.00 83.50 253 GLN A C 1
ATOM 1925 O O . GLN A 1 253 ? 3.412 -0.043 10.749 1.00 83.50 253 GLN A O 1
ATOM 1930 N N . GLU A 1 254 ? 3.836 -1.919 9.580 1.00 89.06 254 GLU A N 1
ATOM 1931 C CA . GLU A 1 254 ? 3.617 -2.819 10.705 1.00 89.06 254 GLU A CA 1
ATOM 1932 C C . GLU A 1 254 ? 4.844 -2.814 11.627 1.00 89.06 254 GLU A C 1
ATOM 1934 O O . GLU A 1 254 ? 5.990 -2.820 11.176 1.00 89.06 254 GLU A O 1
ATOM 1939 N N . VAL A 1 255 ? 4.604 -2.797 12.935 1.00 92.50 255 VAL A N 1
ATOM 1940 C CA . VAL A 1 255 ? 5.626 -2.886 13.981 1.00 92.50 255 VAL A CA 1
ATOM 1941 C C . VAL A 1 255 ? 5.218 -3.927 15.019 1.00 92.50 255 VAL A C 1
ATOM 1943 O O . VAL A 1 255 ? 4.037 -4.221 15.199 1.00 92.50 255 VAL A O 1
ATOM 1946 N N . ASP A 1 256 ? 6.192 -4.460 15.760 1.00 95.56 256 ASP A N 1
ATOM 1947 C CA . ASP A 1 256 ? 5.893 -5.231 16.971 1.00 95.56 256 ASP A CA 1
ATOM 1948 C C . ASP A 1 256 ? 5.055 -4.370 17.927 1.00 95.56 256 ASP A C 1
ATOM 1950 O O . ASP A 1 256 ? 5.444 -3.248 18.246 1.00 95.56 256 ASP A O 1
ATOM 1954 N N . CYS A 1 257 ? 3.924 -4.890 18.408 1.00 97.31 257 CYS A N 1
ATOM 1955 C CA . CYS A 1 257 ? 2.999 -4.138 19.256 1.00 97.31 257 CYS A CA 1
ATOM 1956 C C . CYS A 1 257 ? 3.623 -3.601 20.551 1.00 97.31 257 CYS A C 1
ATOM 1958 O O . CYS A 1 257 ? 3.060 -2.698 21.161 1.00 97.31 257 CYS A O 1
ATOM 1960 N N . ARG A 1 258 ? 4.756 -4.145 21.014 1.00 96.75 258 ARG A N 1
ATOM 1961 C CA . ARG A 1 258 ? 5.498 -3.607 22.169 1.00 96.75 258 ARG A CA 1
ATOM 1962 C C . ARG A 1 258 ? 6.167 -2.269 21.859 1.00 96.75 258 ARG A C 1
ATOM 1964 O O . ARG A 1 258 ? 6.488 -1.540 22.791 1.00 96.75 258 ARG A O 1
ATOM 1971 N N . ASN A 1 259 ? 6.372 -1.964 20.582 1.00 97.06 259 ASN A N 1
ATOM 1972 C CA . ASN A 1 259 ? 6.879 -0.682 20.125 1.00 97.06 259 ASN A CA 1
ATOM 1973 C C . ASN A 1 259 ? 5.736 0.342 19.986 1.00 97.06 259 ASN A C 1
ATOM 1975 O O . ASN A 1 259 ? 4.575 -0.044 19.797 1.00 97.06 259 ASN A O 1
ATOM 1979 N N . PRO A 1 260 ? 6.061 1.646 20.033 1.00 95.94 260 PRO A N 1
ATOM 1980 C CA . PRO A 1 260 ? 5.112 2.719 19.760 1.00 95.94 260 PRO A CA 1
ATOM 1981 C C . PRO A 1 260 ? 4.374 2.538 18.427 1.00 95.94 260 PRO A C 1
ATOM 1983 O O . PRO A 1 260 ? 5.000 2.417 17.375 1.00 95.94 260 PRO A O 1
ATOM 1986 N N . HIS A 1 261 ? 3.044 2.569 18.463 1.00 96.00 261 HIS A N 1
ATOM 1987 C CA . HIS A 1 261 ? 2.173 2.501 17.285 1.00 96.00 261 HIS A CA 1
ATOM 1988 C C . HIS A 1 261 ? 0.878 3.293 17.521 1.00 96.00 261 HIS A C 1
ATOM 1990 O O . HIS A 1 261 ? 0.606 3.723 18.639 1.00 96.00 261 HIS A O 1
ATOM 1996 N N . MET A 1 262 ? 0.075 3.526 16.480 1.00 92.75 262 MET A N 1
ATOM 1997 C CA . MET A 1 262 ? -1.137 4.363 16.584 1.00 92.75 262 MET A CA 1
ATOM 1998 C C . MET A 1 262 ? -2.429 3.570 16.436 1.00 92.75 262 MET A C 1
ATOM 2000 O O . MET A 1 262 ? -3.487 4.031 16.868 1.00 92.75 262 MET A O 1
ATOM 2004 N N . MET A 1 263 ? -2.353 2.397 15.813 1.00 93.44 263 MET A N 1
ATOM 2005 C CA . MET A 1 263 ? -3.514 1.578 15.499 1.00 93.44 263 MET A CA 1
ATOM 2006 C C . MET A 1 263 ? -3.203 0.099 15.681 1.00 93.44 263 MET A C 1
ATOM 2008 O O . MET A 1 263 ? -2.140 -0.357 15.274 1.00 93.44 263 MET A O 1
ATOM 2012 N N . GLU A 1 264 ? -4.156 -0.655 16.216 1.00 96.75 264 GLU A N 1
ATOM 2013 C CA . GLU A 1 264 ? -4.146 -2.120 16.169 1.00 96.75 264 GLU A CA 1
ATOM 2014 C C . GLU A 1 264 ? -5.272 -2.599 15.253 1.00 96.75 264 GLU A C 1
ATOM 2016 O O . GLU A 1 264 ? -6.435 -2.227 15.436 1.00 96.75 264 GLU A O 1
ATOM 2021 N N . ILE A 1 265 ? -4.942 -3.396 14.241 1.00 95.88 265 ILE A N 1
ATOM 2022 C CA . ILE A 1 265 ? -5.903 -3.840 13.232 1.00 95.88 265 ILE A CA 1
ATOM 2023 C C . ILE A 1 265 ? -6.756 -4.978 13.783 1.00 95.88 265 ILE A C 1
ATOM 2025 O O . ILE A 1 265 ? -6.246 -5.965 14.302 1.00 95.88 265 ILE A O 1
ATOM 2029 N N . VAL A 1 266 ? -8.075 -4.874 13.627 1.00 96.38 266 VAL A N 1
ATOM 2030 C CA . VAL A 1 266 ? -9.031 -5.901 14.085 1.00 96.38 266 VAL A CA 1
ATOM 2031 C C . VAL A 1 266 ? -9.728 -6.627 12.944 1.00 96.38 266 VAL A C 1
ATOM 2033 O O . VAL A 1 266 ? -10.421 -7.617 13.180 1.00 96.38 266 VAL A O 1
ATOM 2036 N N . GLY A 1 267 ? -9.577 -6.134 11.716 1.00 94.94 267 GLY A N 1
ATOM 2037 C CA . GLY A 1 267 ? -10.152 -6.773 10.547 1.00 94.94 267 GLY A CA 1
ATOM 2038 C C . GLY A 1 267 ? -10.191 -5.896 9.312 1.00 94.94 267 GLY A C 1
ATOM 2039 O O . GLY A 1 267 ? -9.758 -4.745 9.302 1.00 94.94 267 GLY A O 1
ATOM 2040 N N . THR A 1 268 ? -10.783 -6.467 8.275 1.00 94.19 268 THR A N 1
ATOM 2041 C CA . THR A 1 268 ? -11.034 -5.817 6.996 1.00 94.19 268 THR A CA 1
ATOM 2042 C C . THR A 1 268 ? -12.465 -6.119 6.579 1.00 94.19 268 THR A C 1
ATOM 2044 O O . THR A 1 268 ? -12.962 -7.226 6.794 1.00 94.19 268 THR A O 1
ATOM 2047 N N . VAL A 1 269 ? -13.134 -5.138 5.980 1.00 94.50 269 VAL A N 1
ATOM 2048 C CA . VAL A 1 269 ? -14.509 -5.269 5.491 1.00 94.50 269 VAL A CA 1
ATOM 2049 C C . VAL A 1 269 ? -14.523 -5.056 3.991 1.00 94.50 269 VAL A C 1
ATOM 2051 O O . VAL A 1 269 ? -14.050 -4.034 3.502 1.00 94.50 269 VAL A O 1
ATOM 2054 N N . ASP A 1 270 ? -15.099 -6.012 3.269 1.00 95.38 270 ASP A N 1
ATOM 2055 C CA . ASP A 1 270 ? -15.352 -5.891 1.838 1.00 95.38 270 ASP A CA 1
ATOM 2056 C C . ASP A 1 270 ? -16.653 -5.111 1.593 1.00 95.38 270 ASP A C 1
ATOM 2058 O O . ASP A 1 270 ? -17.745 -5.522 2.006 1.00 95.38 270 ASP A O 1
ATOM 2062 N N . LEU A 1 271 ? -16.533 -3.956 0.935 1.00 95.06 271 LEU A N 1
ATOM 2063 C CA . LEU A 1 271 ? -17.659 -3.119 0.534 1.00 95.06 271 LEU A CA 1
ATOM 2064 C C . LEU A 1 271 ? -18.387 -3.701 -0.686 1.00 95.06 271 LEU A C 1
ATOM 2066 O O . LEU A 1 271 ? -19.607 -3.544 -0.791 1.00 95.06 271 LEU A O 1
ATOM 2070 N N . ALA A 1 272 ? -17.680 -4.384 -1.592 1.00 94.94 272 ALA A N 1
ATOM 2071 C CA . ALA A 1 272 ? -18.268 -4.960 -2.803 1.00 94.94 272 ALA A CA 1
ATOM 2072 C C . ALA A 1 272 ? -19.296 -6.046 -2.468 1.00 94.94 272 ALA A C 1
ATOM 2074 O O . ALA A 1 272 ? -20.322 -6.144 -3.138 1.00 94.94 272 ALA A O 1
ATOM 2075 N N . ALA A 1 273 ? -19.090 -6.779 -1.370 1.00 93.31 273 ALA A N 1
ATOM 2076 C CA . ALA A 1 273 ? -20.032 -7.785 -0.879 1.00 93.31 273 ALA A CA 1
ATOM 2077 C C . ALA A 1 273 ? -21.455 -7.237 -0.640 1.00 93.31 273 ALA A C 1
ATOM 2079 O O . ALA A 1 273 ? -22.426 -7.983 -0.724 1.00 93.31 273 ALA A O 1
ATOM 2080 N N . THR A 1 274 ? -21.591 -5.937 -0.348 1.00 94.31 274 THR A N 1
ATOM 2081 C CA . THR A 1 274 ? -22.895 -5.276 -0.151 1.00 94.31 274 THR A CA 1
ATOM 2082 C C . THR A 1 274 ? -23.284 -4.364 -1.311 1.00 94.31 274 THR A C 1
ATOM 2084 O O . THR A 1 274 ? -24.463 -4.267 -1.647 1.00 94.31 274 THR A O 1
ATOM 2087 N N . PHE A 1 275 ? -22.322 -3.659 -1.910 1.00 95.12 275 PHE A N 1
ATOM 2088 C CA . PHE A 1 275 ? -22.602 -2.595 -2.880 1.00 95.12 275 PHE A CA 1
ATOM 2089 C C . PHE A 1 275 ? -22.338 -2.986 -4.343 1.00 95.12 275 PHE A C 1
ATOM 2091 O O . PHE A 1 275 ? -22.666 -2.205 -5.241 1.00 95.12 275 PHE A O 1
ATOM 2098 N N . GLY A 1 276 ? -21.796 -4.182 -4.595 1.00 94.38 276 GLY A N 1
ATOM 2099 C CA . GLY A 1 276 ? -21.374 -4.623 -5.924 1.00 94.38 276 GLY A CA 1
ATOM 2100 C C . GLY A 1 276 ? -20.320 -3.685 -6.514 1.00 94.38 276 GLY A C 1
ATOM 2101 O O . GLY A 1 276 ? -19.456 -3.184 -5.797 1.00 94.38 276 GLY A O 1
ATOM 2102 N N . ASP A 1 277 ? -20.430 -3.396 -7.811 1.00 91.69 277 ASP A N 1
ATOM 2103 C CA . ASP A 1 277 ? -19.455 -2.575 -8.548 1.00 91.69 277 ASP A CA 1
ATOM 2104 C C . ASP A 1 277 ? -19.675 -1.062 -8.431 1.00 91.69 277 ASP A C 1
ATOM 2106 O O . ASP A 1 277 ? -18.848 -0.260 -8.880 1.00 91.69 277 ASP A O 1
ATOM 2110 N N . ARG A 1 278 ? -20.785 -0.628 -7.827 1.00 91.75 278 ARG A N 1
ATOM 2111 C CA . ARG A 1 278 ? -21.113 0.794 -7.723 1.00 91.75 278 ARG A CA 1
ATOM 2112 C C . ARG A 1 278 ? -20.496 1.387 -6.467 1.00 91.75 278 ARG A C 1
ATOM 2114 O O . ARG A 1 278 ? -20.844 0.962 -5.371 1.00 91.75 278 ARG A O 1
ATOM 2121 N N . LEU A 1 279 ? -19.706 2.453 -6.622 1.00 91.88 279 LEU A N 1
ATOM 2122 C CA . LEU A 1 279 ? -19.166 3.202 -5.488 1.00 91.88 279 LEU A CA 1
ATOM 2123 C C . LEU A 1 279 ? -20.300 3.646 -4.538 1.00 91.88 279 LEU A C 1
ATOM 2125 O O . LEU A 1 279 ? -21.142 4.472 -4.924 1.00 91.88 279 LEU A O 1
ATOM 2129 N N . PRO A 1 280 ? -20.345 3.140 -3.293 1.00 93.81 280 PRO A N 1
ATOM 2130 C CA . PRO A 1 280 ? -21.271 3.637 -2.283 1.00 93.81 280 PRO A CA 1
ATOM 2131 C C . PRO A 1 280 ? -20.973 5.091 -1.900 1.00 93.81 280 PRO A C 1
ATOM 2133 O O . PRO A 1 280 ? -19.822 5.533 -1.865 1.00 93.81 280 PRO A O 1
ATOM 2136 N N . SER A 1 281 ? -22.020 5.838 -1.534 1.00 93.44 281 SER A N 1
ATOM 2137 C CA . SER A 1 281 ? -21.853 7.186 -0.983 1.00 93.44 281 SER A CA 1
ATOM 2138 C C . SER A 1 281 ? -21.061 7.141 0.327 1.00 93.44 281 SER A C 1
ATOM 2140 O O . SER A 1 281 ? -21.118 6.151 1.056 1.00 93.44 281 SER A O 1
ATOM 2142 N N . LYS A 1 282 ? -20.384 8.240 0.684 1.00 88.75 282 LYS A N 1
ATOM 2143 C CA . LYS A 1 282 ? -19.633 8.344 1.951 1.00 88.75 282 LYS A CA 1
ATOM 2144 C C . LYS A 1 282 ? -20.474 7.934 3.170 1.00 88.75 282 LYS A C 1
ATOM 2146 O O . LYS A 1 282 ? -19.982 7.236 4.047 1.00 88.75 282 LYS A O 1
ATOM 2151 N N . LYS A 1 283 ? -21.755 8.325 3.199 1.00 88.88 283 LYS A N 1
ATOM 2152 C CA . LYS A 1 283 ? -22.696 7.964 4.271 1.00 88.88 283 LYS A CA 1
ATOM 2153 C C . LYS A 1 283 ? -22.999 6.462 4.297 1.00 88.88 283 LYS A C 1
ATOM 2155 O O . LYS A 1 283 ? -23.054 5.881 5.373 1.00 88.88 283 LYS A O 1
ATOM 2160 N N . ALA A 1 284 ? -23.193 5.844 3.130 1.00 92.88 284 ALA A N 1
ATOM 2161 C CA . ALA A 1 284 ? -23.460 4.411 3.030 1.00 92.88 284 ALA A CA 1
ATOM 2162 C C . ALA A 1 284 ? -22.232 3.571 3.411 1.00 92.88 284 ALA A C 1
ATOM 2164 O O . ALA A 1 284 ? -22.387 2.593 4.136 1.00 92.88 284 ALA A O 1
ATOM 2165 N N . GLN A 1 285 ? -21.031 3.993 2.990 1.00 92.12 28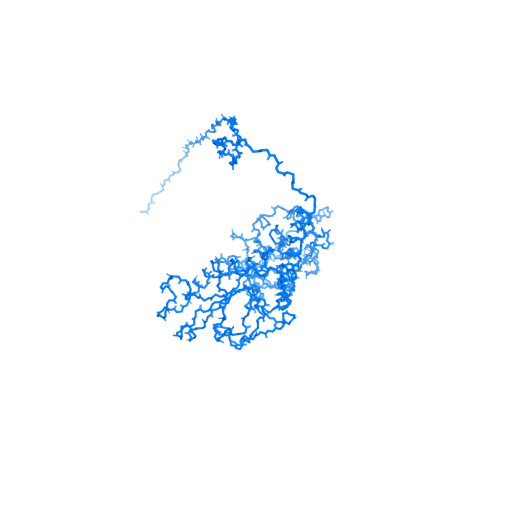5 GLN A N 1
ATOM 2166 C CA . GLN A 1 285 ? -19.772 3.392 3.439 1.00 92.12 285 GLN A CA 1
ATOM 2167 C C . GLN A 1 285 ? -19.677 3.435 4.961 1.00 92.12 285 GLN A C 1
ATOM 2169 O O . GLN A 1 285 ? -19.575 2.388 5.580 1.00 92.12 285 GLN A O 1
ATOM 2174 N N . ASN A 1 286 ? -19.815 4.620 5.566 1.00 89.38 286 ASN A N 1
ATOM 2175 C CA . ASN A 1 286 ? -19.708 4.772 7.018 1.00 89.38 286 ASN A CA 1
ATOM 2176 C C . ASN A 1 286 ? -20.703 3.897 7.780 1.00 89.38 286 ASN A C 1
ATOM 2178 O O . ASN A 1 286 ? -20.296 3.177 8.679 1.00 89.38 286 ASN A O 1
ATOM 2182 N N . ALA A 1 287 ? -21.983 3.914 7.402 1.00 89.69 287 ALA A N 1
ATOM 2183 C CA . ALA A 1 287 ? -23.000 3.132 8.101 1.00 89.69 287 ALA A CA 1
ATOM 2184 C C . ALA A 1 287 ? -22.741 1.616 8.023 1.00 89.69 287 ALA A C 1
ATOM 2186 O O . ALA A 1 287 ? -22.995 0.885 8.982 1.00 89.69 287 ALA A O 1
ATOM 2187 N N . TYR A 1 288 ? -22.245 1.131 6.881 1.00 93.44 288 TYR A N 1
ATOM 2188 C CA . TYR A 1 288 ? -21.905 -0.278 6.716 1.00 93.44 288 TYR A CA 1
ATOM 2189 C C . TYR A 1 288 ? -20.616 -0.644 7.462 1.00 93.44 288 TYR A C 1
ATOM 2191 O O . TYR A 1 288 ? -20.621 -1.592 8.248 1.00 93.44 288 TYR A O 1
ATOM 2199 N N . SER A 1 289 ? -19.545 0.130 7.271 1.00 92.56 289 SER A N 1
ATOM 2200 C CA . SER A 1 289 ? -18.250 -0.083 7.921 1.00 92.56 289 SER A CA 1
ATOM 2201 C C . SER A 1 289 ? -18.354 -0.002 9.439 1.00 92.56 289 SER A C 1
ATOM 2203 O O . SER A 1 289 ? -17.828 -0.878 10.109 1.00 92.56 289 SER A O 1
ATOM 2205 N N . GLU A 1 290 ? -19.099 0.959 9.993 1.00 91.31 290 GLU A N 1
ATOM 2206 C CA . GLU A 1 290 ? -19.337 1.070 11.437 1.00 91.31 290 GLU A CA 1
ATOM 2207 C C . GLU A 1 290 ? -19.905 -0.233 12.002 1.00 91.31 290 GLU A C 1
ATOM 2209 O O . GLU A 1 290 ? -19.335 -0.830 12.916 1.00 91.31 290 GLU A O 1
ATOM 2214 N N . LYS A 1 291 ? -21.003 -0.723 11.412 1.00 93.00 291 LYS A N 1
ATOM 2215 C CA . LYS A 1 291 ? -21.661 -1.955 11.855 1.00 93.00 291 LYS A CA 1
ATOM 2216 C C . LYS A 1 291 ? -20.701 -3.147 11.833 1.00 93.00 291 LYS A C 1
ATOM 2218 O O . LYS A 1 291 ? -20.661 -3.915 12.794 1.00 93.00 291 LYS A O 1
ATOM 2223 N N . GLN A 1 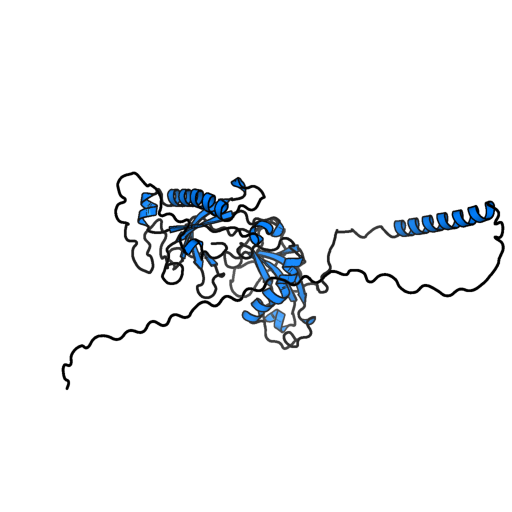292 ? -19.961 -3.318 10.740 1.00 96.69 292 GLN A N 1
ATOM 2224 C CA . GLN A 1 292 ? -19.079 -4.471 10.557 1.00 96.69 292 GLN A CA 1
ATOM 2225 C C . GLN A 1 292 ? -17.810 -4.367 11.414 1.00 96.69 292 GLN A C 1
ATOM 2227 O O . GLN A 1 292 ? -17.471 -5.311 12.124 1.00 96.69 292 GLN A O 1
ATOM 2232 N N . CYS A 1 293 ? -17.142 -3.214 11.424 1.00 95.75 293 CYS A N 1
ATOM 2233 C CA . CYS A 1 293 ? -15.919 -2.999 12.192 1.00 95.75 293 CYS A CA 1
ATOM 2234 C C . CYS A 1 293 ? -16.164 -3.060 13.701 1.00 95.75 293 CYS A C 1
ATOM 2236 O O . CYS A 1 293 ? -15.353 -3.638 14.420 1.00 95.75 293 CYS A O 1
ATOM 2238 N N . VAL A 1 294 ? -17.299 -2.557 14.200 1.00 94.75 294 VAL A N 1
ATOM 2239 C CA . VAL A 1 294 ? -17.681 -2.726 15.612 1.00 94.75 294 VAL A CA 1
ATOM 2240 C C . VAL A 1 294 ? -17.869 -4.201 15.966 1.00 94.75 294 VAL A C 1
ATOM 2242 O O . VAL A 1 294 ? -17.441 -4.631 17.041 1.00 94.75 294 VAL A O 1
ATOM 2245 N N . ALA A 1 295 ? -18.495 -4.986 15.086 1.00 96.19 295 ALA A N 1
ATOM 2246 C CA . ALA A 1 295 ? -18.668 -6.420 15.303 1.00 96.19 295 ALA A CA 1
ATOM 2247 C C . ALA A 1 295 ? -17.312 -7.149 15.323 1.00 96.19 295 ALA A C 1
ATOM 2249 O O . ALA A 1 295 ? -17.054 -7.929 16.243 1.00 96.19 295 ALA A O 1
ATOM 2250 N N . LEU A 1 296 ? -16.424 -6.832 14.376 1.00 97.00 296 LEU A N 1
ATOM 2251 C CA . LEU A 1 296 ? -15.060 -7.366 14.310 1.00 97.00 296 LEU A CA 1
ATOM 2252 C C . LEU A 1 296 ? -14.250 -7.006 15.561 1.00 97.00 296 LEU A C 1
ATOM 2254 O O . LEU A 1 296 ? -13.719 -7.899 16.214 1.00 97.00 296 LEU A O 1
ATOM 2258 N N . ALA A 1 297 ? -14.240 -5.733 15.964 1.00 95.88 297 ALA A N 1
ATOM 2259 C CA . ALA A 1 297 ? -13.570 -5.265 17.177 1.00 95.88 297 ALA A CA 1
ATOM 2260 C C . ALA A 1 297 ? -14.110 -5.954 18.439 1.00 95.88 297 ALA A C 1
ATOM 2262 O O . ALA A 1 297 ? -13.352 -6.388 19.303 1.00 95.88 297 ALA A O 1
ATOM 2263 N N . THR A 1 298 ? -15.433 -6.089 18.545 1.00 94.50 298 THR A N 1
ATOM 2264 C CA . THR A 1 298 ? -16.081 -6.760 19.679 1.00 94.50 298 THR A CA 1
ATOM 2265 C C . THR A 1 298 ? -15.660 -8.224 19.764 1.00 94.50 298 THR A C 1
ATOM 2267 O O . THR A 1 298 ? -15.330 -8.701 20.850 1.00 94.50 298 THR A O 1
ATOM 2270 N N . SER A 1 299 ? -15.642 -8.927 18.628 1.00 96.94 299 SER A N 1
ATOM 2271 C CA . SER A 1 299 ? -15.187 -10.315 18.545 1.00 96.94 299 SER A CA 1
ATOM 2272 C C . SER A 1 299 ? -13.702 -10.439 18.888 1.00 96.94 299 SER A C 1
ATOM 2274 O O . SER A 1 299 ? -13.329 -11.274 19.708 1.00 96.94 299 SER A O 1
ATOM 2276 N N . TYR A 1 300 ? -12.863 -9.572 18.316 1.00 96.31 300 TYR A N 1
ATOM 2277 C CA . TYR A 1 300 ? -11.418 -9.535 18.543 1.00 96.31 300 TYR A CA 1
ATOM 2278 C C . TYR A 1 300 ? -11.061 -9.366 20.027 1.00 96.31 300 TYR A C 1
ATOM 2280 O O . TYR A 1 300 ? -10.179 -10.053 20.547 1.00 96.31 300 TYR A O 1
ATOM 2288 N N . MET A 1 301 ? -11.806 -8.507 20.728 1.00 95.31 301 MET A N 1
ATOM 2289 C CA . MET A 1 301 ? -11.628 -8.230 22.155 1.00 95.31 301 MET A CA 1
ATOM 2290 C C . MET A 1 301 ? -12.257 -9.278 23.085 1.00 95.31 301 MET A C 1
ATOM 2292 O O . MET A 1 301 ? -12.071 -9.204 24.300 1.00 95.31 301 MET A O 1
ATOM 2296 N N . GLY A 1 302 ? -13.022 -10.238 22.557 1.00 95.12 302 GLY A N 1
ATOM 2297 C CA . GLY A 1 302 ? -13.747 -11.225 23.364 1.00 95.12 302 GLY A CA 1
ATOM 2298 C C . GLY A 1 302 ? -14.995 -10.672 24.064 1.00 95.12 302 GLY A C 1
ATOM 2299 O O . GLY A 1 302 ? -15.455 -11.249 25.049 1.00 95.12 302 GLY A O 1
ATOM 2300 N N . GLY A 1 303 ? -15.547 -9.555 23.579 1.00 91.50 303 GLY A N 1
ATOM 2301 C CA . GLY A 1 303 ? -16.813 -8.996 24.048 1.00 91.50 303 GLY A CA 1
ATOM 2302 C C . GLY A 1 303 ? -16.843 -7.465 24.148 1.00 91.50 303 GLY A C 1
ATOM 2303 O O . GLY A 1 303 ? -15.808 -6.795 24.213 1.00 91.50 303 GLY A O 1
ATOM 2304 N N . PRO A 1 304 ? -18.050 -6.868 24.210 1.00 88.75 304 PRO A N 1
ATOM 2305 C CA . PRO A 1 304 ? -18.213 -5.413 24.182 1.00 88.75 304 PRO A CA 1
ATOM 2306 C C . PRO A 1 304 ? -17.708 -4.736 25.462 1.00 88.75 304 PRO A C 1
ATOM 2308 O O . PRO A 1 304 ? -17.301 -3.576 25.434 1.00 88.75 304 PRO A O 1
ATOM 2311 N N . ASN A 1 305 ? -17.704 -5.447 26.594 1.00 88.19 305 ASN A N 1
ATOM 2312 C CA . ASN A 1 305 ? -17.176 -4.922 27.854 1.00 88.19 305 ASN A CA 1
ATOM 2313 C C . ASN A 1 305 ? -15.645 -4.869 27.843 1.00 88.19 305 ASN A C 1
ATOM 2315 O O . ASN A 1 305 ? -15.066 -3.907 28.341 1.00 88.19 305 ASN A O 1
ATOM 2319 N N . GLN A 1 306 ? -14.993 -5.879 27.264 1.00 90.88 306 GLN A N 1
ATOM 2320 C CA . GLN A 1 306 ? -13.547 -5.921 27.078 1.00 90.88 306 GLN A CA 1
ATOM 2321 C C . GLN A 1 306 ? -13.107 -4.771 26.176 1.00 90.88 306 GLN A C 1
ATOM 2323 O O . GLN A 1 306 ? -12.261 -3.986 26.593 1.00 90.88 306 GLN A O 1
ATOM 2328 N N . LEU A 1 307 ? -13.768 -4.590 25.025 1.00 89.62 307 LEU A N 1
ATOM 2329 C CA . LEU A 1 307 ? -13.538 -3.447 24.141 1.00 89.62 307 LEU A CA 1
ATOM 2330 C C . LEU A 1 307 ? -13.721 -2.113 24.881 1.00 89.62 307 LEU A C 1
ATOM 2332 O O . LEU A 1 307 ? -12.815 -1.287 24.884 1.00 89.62 307 LEU A O 1
ATOM 2336 N N . ARG A 1 308 ? -14.838 -1.912 25.594 1.00 89.44 308 ARG A N 1
ATOM 2337 C CA . ARG A 1 308 ? -15.069 -0.671 26.362 1.00 89.44 308 ARG A CA 1
ATOM 2338 C C . ARG A 1 308 ? -13.997 -0.410 27.423 1.00 89.44 308 ARG A C 1
ATOM 2340 O O . ARG A 1 308 ? -13.628 0.743 27.630 1.00 89.44 308 ARG A O 1
ATOM 2347 N N . ASN A 1 309 ? -13.477 -1.448 28.078 1.00 89.62 309 ASN A N 1
ATOM 2348 C CA . ASN A 1 309 ? -12.434 -1.304 29.097 1.00 89.62 309 ASN A CA 1
ATOM 2349 C C . ASN A 1 309 ? -11.100 -0.796 28.527 1.00 89.62 309 ASN A C 1
ATOM 2351 O O . ASN A 1 309 ? -10.329 -0.210 29.284 1.00 89.62 309 ASN A O 1
ATOM 2355 N N . THR A 1 310 ? -10.845 -0.980 27.226 1.00 91.75 310 THR A N 1
ATOM 2356 C CA . THR A 1 310 ? -9.645 -0.442 26.560 1.00 91.75 310 THR A CA 1
ATOM 2357 C C . THR A 1 310 ? -9.680 1.079 26.423 1.00 91.75 310 THR A C 1
ATOM 2359 O O . THR A 1 310 ? -8.635 1.708 26.309 1.00 91.75 310 THR A O 1
ATOM 2362 N N . THR A 1 311 ? -10.869 1.695 26.433 1.00 90.62 311 THR A N 1
ATOM 2363 C CA . THR A 1 311 ? -11.103 3.108 26.069 1.00 90.62 311 THR A CA 1
ATOM 2364 C C . THR A 1 311 ? -10.709 3.503 24.643 1.00 90.62 311 THR A C 1
ATOM 2366 O O . THR A 1 311 ? -10.782 4.695 24.314 1.00 90.62 311 THR A O 1
ATOM 2369 N N . LEU A 1 312 ? -10.313 2.529 23.820 1.00 92.56 312 LEU A N 1
ATOM 2370 C CA . LEU A 1 312 ? -10.011 2.707 22.409 1.00 92.56 312 LEU A CA 1
ATOM 2371 C C . LEU A 1 312 ? -11.306 2.852 21.604 1.00 92.56 312 LEU A C 1
ATOM 2373 O O . LEU A 1 312 ? -12.385 2.401 21.996 1.00 92.56 312 LEU A O 1
ATOM 2377 N N . THR A 1 313 ? -11.156 3.515 20.474 1.00 90.31 313 THR A N 1
ATOM 2378 C CA . THR A 1 313 ? -12.180 3.885 19.511 1.00 90.31 313 THR A CA 1
ATOM 2379 C C . THR A 1 313 ? -12.020 2.982 18.284 1.00 90.31 313 THR A C 1
ATOM 2381 O O . THR A 1 313 ? -10.896 2.752 17.840 1.00 90.31 313 THR A O 1
ATOM 2384 N N . VAL A 1 314 ? -13.126 2.443 17.757 1.00 92.25 314 VAL A N 1
ATOM 2385 C CA . VAL A 1 314 ? -13.112 1.550 16.582 1.00 92.25 314 VAL A CA 1
ATOM 2386 C C . VAL A 1 314 ? -13.131 2.374 15.302 1.00 92.25 314 VAL A C 1
ATOM 2388 O O . VAL A 1 314 ? -14.178 2.871 14.914 1.00 92.25 314 VAL A O 1
ATOM 2391 N N . LEU A 1 315 ? -12.007 2.519 14.624 1.00 88.44 315 LEU A N 1
ATOM 2392 C CA . LEU A 1 315 ? -11.928 3.303 13.398 1.00 88.44 315 LEU A CA 1
ATOM 2393 C C . LEU A 1 315 ? -12.051 2.423 12.164 1.00 88.44 315 LEU A C 1
ATOM 2395 O O . LEU A 1 315 ? -11.839 1.209 12.211 1.00 88.44 315 LEU A O 1
ATOM 2399 N N . TRP A 1 316 ? -12.418 3.060 11.059 1.00 89.56 316 TRP A N 1
ATOM 2400 C CA . TRP A 1 316 ? -12.425 2.425 9.758 1.00 89.56 316 TRP A CA 1
ATOM 2401 C C . TRP A 1 316 ? -12.013 3.393 8.662 1.00 89.56 316 TRP A C 1
ATOM 2403 O O . TRP A 1 316 ? -12.417 4.561 8.662 1.00 89.56 316 TRP A O 1
ATOM 2413 N N . SER A 1 317 ? -11.278 2.869 7.687 1.00 86.38 317 SER A N 1
ATOM 2414 C CA . SER A 1 317 ? -10.938 3.615 6.484 1.00 86.38 317 SER A CA 1
ATOM 2415 C C . SER A 1 317 ? -12.150 3.763 5.550 1.00 86.38 317 SER A C 1
ATOM 2417 O O . SER A 1 317 ? -13.235 3.204 5.761 1.00 86.38 317 SER A O 1
ATOM 2419 N N . ARG A 1 318 ? -11.985 4.552 4.485 1.00 86.62 318 ARG A N 1
ATOM 2420 C CA . ARG A 1 318 ? -12.961 4.682 3.394 1.00 86.62 318 ARG A CA 1
ATOM 2421 C C . ARG A 1 318 ? -12.279 4.528 2.053 1.00 86.62 318 ARG A C 1
ATOM 2423 O O . ARG A 1 318 ? -11.139 4.957 1.885 1.00 86.62 318 ARG A O 1
ATOM 2430 N N . VAL A 1 319 ? -13.034 4.042 1.075 1.00 89.50 319 VAL A N 1
ATOM 2431 C CA . VAL A 1 319 ? -12.569 3.971 -0.308 1.00 89.50 319 VAL A CA 1
ATOM 2432 C C . VAL A 1 319 ? -12.980 5.244 -1.050 1.00 89.50 319 VAL A C 1
ATOM 2434 O O . VAL A 1 319 ? -14.159 5.616 -1.109 1.00 89.50 319 VAL A O 1
ATOM 2437 N N . SER A 1 320 ? -11.982 5.940 -1.599 1.00 90.38 320 SER A N 1
ATOM 2438 C CA . SER A 1 320 ? -12.177 7.132 -2.430 1.00 90.38 320 SER A CA 1
ATOM 2439 C C . SER A 1 320 ? -12.695 6.762 -3.828 1.00 90.38 320 SER A C 1
ATOM 2441 O O . SER A 1 320 ? -12.649 5.603 -4.226 1.00 90.38 320 SER A O 1
ATOM 2443 N N . LEU A 1 321 ? -13.160 7.741 -4.614 1.00 91.50 321 LEU A N 1
ATOM 2444 C CA . LEU A 1 321 ? -13.514 7.485 -6.018 1.00 91.50 321 LEU A CA 1
ATOM 2445 C C . LEU A 1 321 ? -12.306 6.993 -6.829 1.00 91.50 321 LEU A C 1
ATOM 2447 O O . LEU A 1 321 ? -12.448 6.063 -7.616 1.00 91.50 321 LEU A O 1
ATOM 2451 N N . ALA A 1 322 ? -11.131 7.591 -6.611 1.00 91.00 322 ALA A N 1
ATOM 2452 C CA . ALA A 1 322 ? -9.898 7.169 -7.269 1.00 91.00 322 ALA A CA 1
ATOM 2453 C C . ALA A 1 322 ? -9.549 5.720 -6.901 1.00 91.00 322 ALA A C 1
ATOM 2455 O O . ALA A 1 322 ? -9.352 4.903 -7.792 1.00 91.00 322 ALA A O 1
ATOM 2456 N N . GLY A 1 323 ? -9.586 5.380 -5.609 1.00 92.50 323 GLY A N 1
ATOM 2457 C CA . GLY A 1 323 ? -9.332 4.018 -5.145 1.00 92.50 323 GLY A CA 1
ATOM 2458 C C . GLY A 1 323 ? -10.344 3.009 -5.678 1.00 92.50 323 GLY A C 1
ATOM 2459 O O . GLY A 1 323 ? -9.970 1.939 -6.148 1.00 92.50 323 GLY A O 1
ATOM 2460 N N . TRP A 1 324 ? -11.630 3.363 -5.707 1.00 94.44 324 TRP A N 1
ATOM 2461 C CA . TRP A 1 324 ? -12.660 2.498 -6.280 1.00 94.44 324 TRP A CA 1
ATOM 2462 C C . TRP A 1 324 ? -12.438 2.247 -7.776 1.00 94.44 324 TRP A C 1
ATOM 2464 O O . TRP A 1 324 ? -12.540 1.111 -8.235 1.00 94.44 324 TRP A O 1
ATOM 2474 N N . ASN A 1 325 ? -12.091 3.276 -8.544 1.00 93.06 325 ASN A N 1
ATOM 2475 C CA . ASN A 1 325 ? -11.787 3.110 -9.965 1.00 93.06 325 ASN A CA 1
ATOM 2476 C C . ASN A 1 325 ? -10.514 2.280 -10.188 1.00 93.06 325 ASN A C 1
ATOM 2478 O O . ASN A 1 325 ? -10.483 1.475 -11.113 1.00 93.06 325 ASN A O 1
ATOM 2482 N N . ALA A 1 326 ? -9.520 2.424 -9.308 1.00 93.38 326 ALA A N 1
ATOM 2483 C CA . ALA A 1 326 ? -8.282 1.651 -9.340 1.00 93.38 326 ALA A CA 1
ATOM 2484 C C . ALA A 1 326 ? -8.474 0.176 -8.932 1.00 93.38 326 ALA A C 1
ATOM 2486 O O . ALA A 1 326 ? -7.685 -0.675 -9.327 1.00 93.38 326 ALA A O 1
ATOM 2487 N N . GLY A 1 327 ? -9.527 -0.147 -8.169 1.00 94.44 327 GLY A N 1
ATOM 2488 C CA . GLY A 1 327 ? -9.870 -1.523 -7.783 1.00 94.44 327 GLY A CA 1
ATOM 2489 C C . GLY A 1 327 ? -9.980 -1.777 -6.278 1.00 94.44 327 GLY A C 1
ATOM 2490 O O . GLY A 1 327 ? -10.282 -2.898 -5.881 1.00 94.44 327 GLY A O 1
ATOM 2491 N N . SER A 1 328 ? -9.787 -0.772 -5.422 1.00 94.69 328 SER A N 1
ATOM 2492 C CA . SER A 1 328 ? -9.976 -0.909 -3.973 1.00 94.69 328 SER A CA 1
ATOM 2493 C C . SER A 1 328 ? -11.435 -1.193 -3.643 1.00 94.69 328 SER A C 1
ATOM 2495 O O . SER A 1 328 ? -12.335 -0.460 -4.066 1.00 94.69 328 SER A O 1
ATOM 2497 N N . ARG A 1 329 ? -11.696 -2.256 -2.886 1.00 95.00 329 ARG A N 1
ATOM 2498 C CA . ARG A 1 329 ? -13.046 -2.631 -2.431 1.00 95.00 329 ARG A CA 1
ATOM 2499 C C . ARG A 1 329 ? -13.145 -2.800 -0.925 1.00 95.00 329 ARG A C 1
ATOM 2501 O O . ARG A 1 329 ? -14.247 -2.966 -0.410 1.00 95.00 329 ARG A O 1
ATOM 2508 N N . LYS A 1 330 ? -12.028 -2.727 -0.209 1.00 94.12 330 LYS A N 1
ATOM 2509 C CA . LYS A 1 330 ? -11.953 -3.074 1.203 1.00 94.12 330 LYS A CA 1
ATOM 2510 C C . LYS A 1 330 ? -11.597 -1.870 2.057 1.00 94.12 330 LYS A C 1
ATOM 2512 O O . LYS A 1 330 ? -10.885 -0.967 1.627 1.00 94.12 330 LYS A O 1
ATOM 2517 N N . VAL A 1 331 ? -12.098 -1.883 3.286 1.00 92.12 331 VAL A N 1
ATOM 2518 C CA . VAL A 1 331 ? -11.727 -0.927 4.331 1.00 92.12 331 VAL A CA 1
ATOM 2519 C C . VAL A 1 331 ? -11.084 -1.657 5.498 1.00 92.12 331 VAL A C 1
ATOM 2521 O O . VAL A 1 331 ? -11.466 -2.782 5.827 1.00 92.12 331 VAL A O 1
ATOM 2524 N N . THR A 1 332 ? -10.123 -1.005 6.133 1.00 91.56 332 THR A N 1
ATOM 2525 C CA . THR A 1 332 ? -9.426 -1.508 7.317 1.00 91.56 332 THR A CA 1
ATOM 2526 C C . THR A 1 332 ? -10.210 -1.106 8.556 1.00 91.56 332 THR A C 1
ATOM 2528 O O . THR A 1 332 ? -10.659 0.031 8.635 1.00 91.56 332 THR A O 1
ATOM 2531 N N . CYS A 1 333 ? -10.380 -2.020 9.510 1.00 94.81 333 CYS A N 1
ATOM 2532 C CA . CYS A 1 333 ? -10.960 -1.760 10.824 1.00 94.81 333 CYS A CA 1
ATOM 2533 C C . CYS A 1 333 ? -9.846 -1.769 11.875 1.00 94.81 333 CYS A C 1
ATOM 2535 O O . CYS A 1 333 ? -9.090 -2.742 11.959 1.00 94.81 333 CYS A O 1
ATOM 2537 N N . SER A 1 334 ? -9.774 -0.747 12.721 1.00 94.44 334 SER A N 1
ATOM 2538 C CA . SER A 1 334 ? -8.697 -0.597 13.703 1.00 94.44 334 SER A CA 1
ATOM 2539 C C . SER A 1 334 ? -9.192 -0.130 15.071 1.00 94.44 334 SER A C 1
ATOM 2541 O O . SER A 1 334 ? -10.291 0.402 15.220 1.00 94.44 334 SER A O 1
ATOM 2543 N N . LEU A 1 335 ? -8.375 -0.352 16.098 1.00 95.88 335 LEU A N 1
ATOM 2544 C CA . LEU A 1 335 ? -8.503 0.253 17.417 1.00 95.88 335 LEU A CA 1
ATOM 2545 C C . LEU A 1 335 ? -7.461 1.355 17.548 1.00 95.88 335 LEU A C 1
ATOM 2547 O O . LEU A 1 335 ? -6.275 1.107 17.353 1.00 95.88 335 LEU A O 1
ATOM 2551 N N . ALA A 1 336 ? -7.899 2.554 17.914 1.00 93.25 336 ALA A N 1
ATOM 2552 C CA . ALA A 1 336 ? -7.010 3.689 18.132 1.00 93.25 336 ALA A CA 1
ATOM 2553 C C . ALA A 1 336 ? -7.553 4.614 19.220 1.00 93.25 336 ALA A C 1
ATOM 2555 O O . ALA A 1 336 ? -8.652 4.423 19.744 1.00 93.25 336 ALA A O 1
ATOM 2556 N N . LYS A 1 337 ? -6.807 5.666 19.549 1.00 91.88 337 LYS A N 1
ATOM 2557 C CA . LYS A 1 337 ? -7.272 6.721 20.451 1.00 91.88 337 LYS A CA 1
ATOM 2558 C C . LYS A 1 337 ? -6.906 8.092 19.907 1.00 91.88 337 LYS A C 1
ATOM 2560 O O . LYS A 1 337 ? -5.820 8.259 19.366 1.00 91.88 337 LYS A O 1
ATOM 2565 N N . SER A 1 338 ? -7.785 9.079 20.072 1.00 85.31 338 SER A N 1
ATOM 2566 C CA . SER A 1 338 ? -7.459 10.473 19.756 1.00 85.31 338 SER A CA 1
ATOM 2567 C C . SER A 1 338 ? -6.419 10.998 20.746 1.00 85.31 338 SER A C 1
ATOM 2569 O O . SER A 1 338 ? -6.611 10.898 21.959 1.00 85.31 338 SER A O 1
ATOM 2571 N N . GLY A 1 339 ? -5.345 11.576 20.222 1.00 82.06 339 GLY A N 1
ATOM 2572 C CA . GLY A 1 339 ? -4.328 12.317 20.959 1.00 82.06 339 GLY A CA 1
ATOM 2573 C C . GLY A 1 339 ? -4.454 13.825 20.722 1.00 82.06 339 GLY A C 1
ATOM 2574 O O . GLY A 1 339 ? -5.378 14.301 20.062 1.00 82.06 339 GLY A O 1
ATOM 2575 N N . LYS A 1 340 ? -3.499 14.604 21.245 1.00 77.00 340 LYS A N 1
ATOM 2576 C CA . LYS A 1 340 ? -3.490 16.073 21.075 1.00 77.00 340 LYS A CA 1
ATOM 2577 C C . LYS A 1 340 ? -3.292 16.515 19.618 1.00 77.00 340 LYS A C 1
ATOM 2579 O O . LYS A 1 340 ? -3.860 17.525 19.224 1.00 77.00 340 LYS A O 1
ATOM 2584 N N . ASN A 1 341 ? -2.509 15.759 18.844 1.00 73.06 341 ASN A N 1
ATOM 2585 C CA . ASN A 1 341 ? -2.086 16.100 17.480 1.00 73.06 341 ASN A CA 1
ATOM 2586 C C . ASN A 1 341 ? -2.395 14.971 16.473 1.00 73.06 341 ASN A C 1
ATOM 2588 O O . ASN A 1 341 ? -1.588 14.694 15.590 1.00 73.06 341 ASN A O 1
ATOM 2592 N N . GLY 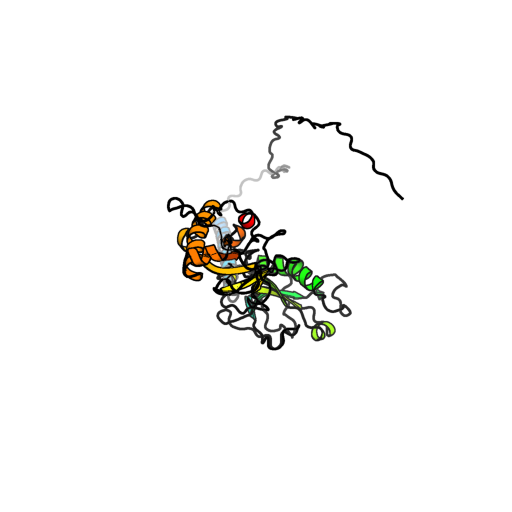A 1 342 ? -3.535 14.288 16.620 1.00 79.31 342 GLY A N 1
ATOM 2593 C CA . GLY A 1 342 ? -3.913 13.143 15.783 1.00 79.31 342 GLY A CA 1
ATOM 2594 C C . GLY A 1 342 ? -4.233 11.922 16.633 1.00 79.31 342 GLY A C 1
ATOM 2595 O O . GLY A 1 342 ? -5.122 11.988 17.481 1.00 79.31 342 GLY A O 1
ATOM 2596 N N . PHE A 1 343 ? -3.513 10.823 16.427 1.00 86.94 343 PHE A N 1
ATOM 2597 C CA . PHE A 1 343 ? -3.625 9.629 17.265 1.00 86.94 343 PHE A CA 1
ATOM 2598 C C . PHE A 1 343 ? -2.726 9.730 18.501 1.00 86.94 343 PHE A C 1
ATOM 2600 O O . PHE A 1 343 ? -1.671 10.362 18.463 1.00 86.94 343 PHE A O 1
ATOM 2607 N N . ALA A 1 344 ? -3.174 9.139 19.603 1.00 91.56 344 ALA A N 1
ATOM 2608 C CA . ALA A 1 344 ? -2.339 8.874 20.766 1.00 91.56 344 ALA A CA 1
ATOM 2609 C C . ALA A 1 344 ? -1.380 7.716 20.461 1.00 91.56 344 ALA A C 1
ATOM 2611 O O . ALA A 1 344 ? -1.679 6.864 19.619 1.00 91.56 344 ALA A O 1
ATOM 2612 N N . THR A 1 345 ? -0.264 7.662 21.181 1.00 94.88 345 THR A N 1
ATOM 2613 C CA . THR A 1 345 ? 0.690 6.557 21.076 1.00 94.88 345 THR A CA 1
ATOM 2614 C C . THR A 1 345 ? 0.225 5.387 21.931 1.00 94.88 345 THR A C 1
ATOM 2616 O O . THR A 1 345 ? -0.002 5.533 23.135 1.00 94.88 345 THR A O 1
ATOM 2619 N N . LEU A 1 346 ? 0.109 4.220 21.311 1.00 96.69 346 LEU A N 1
ATOM 2620 C CA . LEU A 1 346 ? -0.114 2.938 21.959 1.00 96.69 346 LEU A CA 1
ATOM 2621 C C . LEU A 1 346 ? 1.218 2.199 22.120 1.00 96.69 346 LEU A C 1
ATOM 2623 O O . LEU A 1 346 ? 2.063 2.219 21.227 1.00 96.69 346 LEU A O 1
ATOM 2627 N N . GLU A 1 347 ? 1.388 1.525 23.254 1.00 97.75 347 GLU A N 1
ATOM 2628 C CA . GLU A 1 347 ? 2.488 0.584 23.496 1.00 97.75 347 GLU A CA 1
ATOM 2629 C C . GLU A 1 347 ? 1.929 -0.658 24.190 1.00 97.75 347 GLU A C 1
ATOM 2631 O O . GLU A 1 347 ? 1.361 -0.552 25.280 1.00 97.75 347 GLU A O 1
ATOM 2636 N N . GLY A 1 348 ? 2.096 -1.825 23.570 1.00 97.62 348 GLY A N 1
ATOM 2637 C CA . GLY A 1 348 ? 1.433 -3.085 23.910 1.00 97.62 348 GLY A CA 1
ATOM 2638 C C . GLY A 1 348 ? 0.155 -3.324 23.095 1.00 97.62 348 GLY A C 1
ATOM 2639 O O . GLY A 1 348 ? -0.462 -2.385 22.606 1.00 97.62 348 GLY A O 1
ATOM 2640 N N . SER A 1 349 ? -0.263 -4.589 22.970 1.00 97.06 349 SER A N 1
ATOM 2641 C CA . SER A 1 349 ? -1.527 -4.944 22.300 1.00 97.06 349 SER A CA 1
ATOM 2642 C C . SER A 1 349 ? -2.737 -4.708 23.211 1.00 97.06 349 SER A C 1
ATOM 2644 O O . SER A 1 349 ? -2.706 -5.014 24.408 1.00 97.06 349 SER A O 1
ATOM 2646 N N . ALA A 1 350 ? -3.848 -4.271 22.618 1.00 95.50 350 ALA A N 1
ATOM 2647 C CA . ALA A 1 350 ? -5.163 -4.124 23.227 1.00 95.50 350 ALA A CA 1
ATOM 2648 C C . ALA A 1 350 ? -5.691 -5.431 23.845 1.00 95.50 350 ALA A C 1
ATOM 2650 O O . ALA A 1 350 ? -6.466 -5.384 24.803 1.00 95.50 350 ALA A O 1
ATOM 2651 N N . LYS A 1 351 ? -5.252 -6.603 23.358 1.00 94.75 351 LYS A N 1
ATOM 2652 C CA . LYS A 1 351 ? -5.588 -7.910 23.956 1.00 94.75 351 LYS A CA 1
ATOM 2653 C C . LYS A 1 351 ? -4.826 -8.207 25.252 1.00 94.75 351 LYS A C 1
ATOM 2655 O O . LYS A 1 351 ? -5.145 -9.185 25.929 1.00 94.75 351 LYS A O 1
ATOM 2660 N N . GLY A 1 352 ? -3.828 -7.396 25.594 1.00 93.31 352 GLY A N 1
ATOM 2661 C CA . GLY A 1 352 ? -2.973 -7.561 26.762 1.00 93.31 352 GLY A CA 1
ATOM 2662 C C . GLY A 1 352 ? -2.839 -6.284 27.589 1.00 93.31 352 GLY A C 1
ATOM 2663 O O . GLY A 1 352 ? -3.743 -5.452 27.667 1.00 93.31 352 GLY A O 1
ATOM 2664 N N . ALA A 1 353 ? -1.699 -6.159 28.268 1.00 94.00 353 ALA A N 1
ATOM 2665 C CA . ALA A 1 353 ? -1.330 -4.920 28.936 1.00 94.00 353 ALA A CA 1
ATOM 2666 C C . ALA A 1 353 ? -0.795 -3.927 27.899 1.00 94.00 353 ALA A C 1
ATOM 2668 O O . ALA A 1 353 ? 0.121 -4.261 27.151 1.00 94.00 353 ALA A O 1
ATOM 2669 N N . PHE A 1 354 ? -1.341 -2.713 27.899 1.00 97.12 354 PHE A N 1
ATOM 2670 C CA . PHE A 1 354 ? -0.896 -1.636 27.025 1.00 97.12 354 PHE A CA 1
ATOM 2671 C C . PHE A 1 354 ? -1.030 -0.267 27.701 1.00 97.12 354 PHE A C 1
ATOM 2673 O O . PHE A 1 354 ? -1.655 -0.138 28.765 1.00 97.12 354 PHE A O 1
ATOM 2680 N N . THR A 1 355 ? -0.442 0.755 27.085 1.00 97.25 355 THR A N 1
ATOM 2681 C CA . THR A 1 355 ? -0.575 2.156 27.495 1.00 97.25 355 THR A CA 1
ATOM 2682 C C . THR A 1 355 ? -1.125 3.028 26.369 1.00 97.25 355 THR A C 1
ATOM 2684 O O . THR A 1 355 ? -1.077 2.658 25.201 1.00 97.25 355 THR A O 1
ATOM 2687 N N . ILE A 1 356 ? -1.683 4.177 26.746 1.00 95.88 356 ILE A N 1
ATOM 2688 C CA . ILE A 1 356 ? -2.115 5.259 25.862 1.00 95.88 356 ILE A CA 1
ATOM 2689 C C . ILE A 1 356 ? -1.360 6.506 26.319 1.00 95.88 356 ILE A C 1
ATOM 2691 O O . ILE A 1 356 ? -1.554 6.955 27.455 1.00 95.88 356 ILE A O 1
ATOM 2695 N N . ASP A 1 357 ? -0.479 7.037 25.474 1.00 94.69 357 ASP A N 1
ATOM 2696 C CA . ASP A 1 357 ? 0.451 8.126 25.804 1.00 94.69 357 ASP A CA 1
ATOM 2697 C C . ASP A 1 357 ? 1.192 7.860 27.134 1.00 94.69 357 ASP A C 1
ATOM 2699 O O . ASP A 1 357 ? 1.223 8.702 28.037 1.00 94.69 357 ASP A O 1
ATOM 2703 N N . GLY A 1 358 ? 1.696 6.631 27.310 1.00 94.75 358 GLY A N 1
ATOM 2704 C CA . GLY A 1 358 ? 2.408 6.180 28.514 1.00 94.75 358 GLY A CA 1
ATOM 2705 C C . GLY A 1 358 ? 1.530 5.934 29.749 1.00 94.75 358 GLY A C 1
ATOM 2706 O O . GLY A 1 358 ? 2.021 5.498 30.791 1.00 94.75 358 GLY A O 1
ATOM 2707 N N . ASN A 1 359 ? 0.219 6.176 29.670 1.00 94.62 359 ASN A N 1
ATOM 2708 C CA . ASN A 1 359 ? -0.708 5.981 30.783 1.00 94.62 359 ASN A CA 1
ATOM 2709 C C . ASN A 1 359 ? -1.511 4.688 30.628 1.00 94.62 359 ASN A C 1
ATOM 2711 O O . ASN A 1 359 ? -1.977 4.352 29.542 1.00 94.62 359 ASN A O 1
ATOM 2715 N N . LYS A 1 360 ? -1.763 3.978 31.734 1.00 92.81 360 LYS A N 1
ATOM 2716 C CA . LYS A 1 360 ? -2.684 2.832 31.709 1.00 92.81 360 LYS A CA 1
ATOM 2717 C C . LYS A 1 360 ? -4.106 3.291 31.344 1.00 92.81 360 LYS A C 1
ATOM 2719 O O . LYS A 1 360 ? -4.571 4.287 31.915 1.00 92.81 360 LYS A O 1
ATOM 2724 N N . PRO A 1 361 ? -4.828 2.551 30.482 1.00 89.75 361 PRO A N 1
ATOM 2725 C CA . PRO A 1 361 ? -6.227 2.826 30.183 1.00 89.75 361 PRO A CA 1
ATOM 2726 C C . PRO A 1 361 ? -7.065 2.910 31.459 1.00 89.75 361 PRO A C 1
ATOM 2728 O O . PRO A 1 361 ? -7.023 2.031 32.325 1.00 89.75 361 PRO A O 1
ATOM 2731 N N . ARG A 1 362 ? -7.844 3.985 31.588 1.00 85.19 362 ARG A N 1
ATOM 2732 C CA . ARG A 1 362 ? -8.743 4.181 32.730 1.00 85.19 362 ARG A CA 1
ATOM 2733 C C . ARG A 1 362 ? -10.109 3.623 32.376 1.00 85.19 362 ARG A C 1
ATOM 2735 O O . ARG A 1 362 ? -10.760 4.157 31.488 1.00 85.19 362 ARG A O 1
ATOM 2742 N N . LYS A 1 363 ? -10.560 2.583 33.084 1.00 77.56 363 LYS A N 1
ATOM 2743 C CA . LYS A 1 363 ? -11.895 2.008 32.856 1.00 77.56 363 LYS A CA 1
ATOM 2744 C C . LYS A 1 363 ? -12.961 3.117 32.828 1.00 77.56 363 LYS A C 1
ATOM 2746 O O . LYS A 1 363 ? -12.982 3.932 33.757 1.00 77.56 363 LYS A O 1
ATOM 2751 N N . PRO A 1 364 ? -13.838 3.151 31.807 1.00 75.38 364 PRO A N 1
ATOM 2752 C CA . PRO A 1 364 ? -14.930 4.114 31.759 1.00 75.38 364 PRO A CA 1
ATOM 2753 C C . PRO A 1 364 ? -15.824 4.008 32.998 1.00 75.38 364 PRO A C 1
ATOM 2755 O O . PRO A 1 364 ? -15.957 2.934 33.593 1.00 75.38 364 PRO A O 1
ATOM 2758 N N . SER A 1 365 ? -16.479 5.110 33.370 1.00 72.81 365 SER A N 1
ATOM 2759 C CA . SER A 1 365 ? -17.552 5.067 34.365 1.00 72.81 365 SER A CA 1
ATOM 2760 C C . SER A 1 365 ? -18.662 4.104 33.915 1.00 72.81 365 SER A C 1
ATOM 2762 O O . SER A 1 365 ? -18.859 3.866 32.720 1.00 72.81 365 SER A O 1
ATOM 2764 N N . LYS A 1 366 ? -19.378 3.503 34.878 1.00 61.94 366 LYS A N 1
ATOM 2765 C CA . LYS A 1 366 ? -20.471 2.568 34.572 1.00 61.94 366 LYS A CA 1
ATOM 2766 C C . LYS A 1 366 ? -21.507 3.254 33.680 1.00 61.94 366 LYS A C 1
ATOM 2768 O O . LYS A 1 366 ? -21.947 4.362 33.978 1.00 61.94 366 LYS A O 1
ATOM 2773 N N . LEU A 1 367 ? -21.919 2.562 32.620 1.00 55.59 367 LEU A N 1
ATOM 2774 C CA . LEU A 1 367 ? -23.049 2.989 31.802 1.00 55.59 367 LEU A CA 1
ATOM 2775 C C . LEU A 1 367 ? -24.333 3.003 32.650 1.00 55.59 367 LEU A C 1
ATOM 2777 O O . LEU A 1 367 ? -24.482 2.144 33.528 1.00 55.59 367 LEU A O 1
ATOM 2781 N N . PRO A 1 368 ? -25.270 3.931 32.386 1.00 42.53 368 PRO A N 1
ATOM 2782 C CA . PRO A 1 368 ? -26.600 3.874 32.980 1.00 42.53 368 PRO A CA 1
ATOM 2783 C C . PRO A 1 368 ? -27.315 2.553 32.614 1.00 42.53 368 PRO A C 1
ATOM 2785 O O . PRO A 1 368 ? -26.976 1.932 31.599 1.00 42.53 368 PRO A O 1
ATOM 2788 N N . PRO A 1 369 ? -28.282 2.086 33.432 1.00 39.69 369 PRO A N 1
ATOM 2789 C CA . PRO A 1 369 ? -29.004 0.836 33.191 1.00 39.69 369 PRO A CA 1
ATOM 2790 C C . PRO A 1 369 ? -29.634 0.773 31.791 1.00 39.69 369 PRO A C 1
ATOM 2792 O O . PRO A 1 369 ? -30.010 1.794 31.221 1.00 39.69 369 PRO A O 1
ATOM 2795 N N . ARG A 1 370 ? -29.711 -0.451 31.248 1.00 41.69 370 ARG A N 1
ATOM 2796 C CA . ARG A 1 370 ? -30.036 -0.797 29.851 1.00 41.69 370 ARG A CA 1
ATOM 2797 C C . ARG A 1 370 ? -31.155 0.067 29.248 1.00 41.69 370 ARG A C 1
ATOM 2799 O O . ARG A 1 370 ? -32.323 -0.113 29.562 1.00 41.69 370 ARG A O 1
ATOM 2806 N N . GLY A 1 371 ? -30.756 0.928 28.319 1.00 35.56 371 GLY A N 1
ATOM 2807 C CA . GLY A 1 371 ? -31.640 1.670 27.416 1.00 35.56 371 GLY A CA 1
ATOM 2808 C C . GLY A 1 371 ? -30.915 2.079 26.136 1.00 35.56 371 GLY A C 1
ATOM 2809 O O . GLY A 1 371 ? -31.463 1.938 25.055 1.00 35.56 371 GLY A O 1
ATOM 2810 N N . ASN A 1 372 ? -29.633 2.448 26.235 1.00 35.22 372 ASN A N 1
ATOM 2811 C CA . ASN A 1 372 ? -28.844 2.901 25.091 1.00 35.22 372 ASN A CA 1
ATOM 2812 C C . ASN A 1 372 ? -27.534 2.102 25.009 1.00 35.22 372 ASN A C 1
ATOM 2814 O O . ASN A 1 372 ? -26.498 2.526 25.513 1.00 35.22 372 ASN A O 1
ATOM 2818 N N . GLN A 1 373 ? -27.567 0.931 24.369 1.00 37.84 373 GLN A N 1
ATOM 2819 C CA . GLN A 1 373 ? -26.356 0.216 23.930 1.00 37.84 373 GLN A CA 1
ATOM 2820 C C . GLN A 1 373 ? -25.735 0.848 22.674 1.00 37.84 373 GLN A C 1
ATOM 2822 O O . GLN A 1 373 ? -25.027 0.176 21.929 1.00 37.84 373 GLN A O 1
ATOM 2827 N N . GLN A 1 374 ? -25.931 2.149 22.455 1.00 33.88 374 GLN A N 1
ATOM 2828 C CA . GLN A 1 374 ? -25.099 2.868 21.509 1.00 33.88 374 GLN A CA 1
ATOM 2829 C C . GLN A 1 374 ? -23.679 2.869 22.104 1.00 33.88 374 GLN A C 1
ATOM 2831 O O . GLN A 1 374 ? -23.428 3.314 23.234 1.00 33.88 374 GLN A O 1
ATOM 2836 N N . LEU A 1 375 ? -22.715 2.320 21.369 1.00 39.50 375 LEU A N 1
ATOM 2837 C CA . LEU A 1 375 ? -21.356 2.854 21.454 1.00 39.50 375 LEU A CA 1
ATOM 2838 C C . LEU A 1 375 ? -21.454 4.379 21.243 1.00 39.50 375 LEU A C 1
ATOM 2840 O O . LEU A 1 375 ? -22.434 4.821 20.643 1.00 39.50 375 LEU A O 1
ATOM 2844 N N . PRO A 1 376 ? -20.542 5.201 21.793 1.00 39.97 376 PRO A N 1
ATOM 2845 C CA . PRO A 1 376 ? -20.545 6.635 21.489 1.00 39.97 376 PRO A CA 1
ATOM 2846 C C . PRO A 1 376 ? -20.767 6.814 19.986 1.00 39.97 376 PRO A C 1
ATOM 2848 O O . PRO A 1 376 ? -20.133 6.082 19.235 1.00 39.97 376 PRO A O 1
ATOM 2851 N N . ASP A 1 377 ? -21.710 7.663 19.566 1.00 38.28 377 ASP A N 1
ATOM 2852 C CA . ASP A 1 377 ? -21.983 7.888 18.144 1.00 38.28 377 ASP A CA 1
ATOM 2853 C C . ASP A 1 377 ? -20.678 8.311 17.467 1.00 38.28 377 ASP A C 1
ATOM 2855 O O . ASP A 1 377 ? -20.206 9.437 17.631 1.00 38.28 377 ASP A O 1
ATOM 2859 N N . MET A 1 378 ? -20.056 7.353 16.785 1.00 42.31 378 MET A N 1
ATOM 2860 C CA . MET A 1 378 ? -18.743 7.519 16.189 1.00 42.31 378 MET A CA 1
ATOM 2861 C C . MET A 1 378 ? -18.837 8.274 14.870 1.00 42.31 378 MET A C 1
ATOM 2863 O O . MET A 1 378 ? -17.820 8.745 14.379 1.00 42.31 378 MET A O 1
ATOM 2867 N N . SER A 1 379 ? -20.044 8.433 14.311 1.00 39.00 379 SER A N 1
ATOM 2868 C CA . SER A 1 379 ? -20.266 8.994 12.977 1.00 39.00 379 SER A CA 1
ATOM 2869 C C . SER A 1 379 ? -19.812 10.451 12.823 1.00 39.00 379 SER A C 1
ATOM 2871 O O . SER A 1 379 ? -19.580 10.888 11.696 1.00 39.00 379 SER A O 1
ATOM 2873 N N . ASN A 1 380 ? -19.635 11.167 13.941 1.00 37.62 380 ASN A N 1
ATOM 2874 C CA . ASN A 1 380 ? -19.160 12.552 14.006 1.00 37.62 380 ASN A CA 1
ATOM 2875 C C . ASN A 1 380 ? -17.837 12.703 14.787 1.00 37.62 380 ASN A C 1
ATOM 2877 O O . ASN A 1 380 ? -17.520 13.807 15.231 1.00 37.62 380 ASN A O 1
ATOM 2881 N N . ASP A 1 381 ? -17.073 11.623 14.999 1.00 46.53 381 ASP A N 1
ATOM 2882 C CA . ASP A 1 381 ? -15.749 11.730 15.621 1.00 46.53 381 ASP A CA 1
ATOM 2883 C C . ASP A 1 381 ? -14.798 12.488 14.667 1.00 46.53 381 ASP A C 1
ATOM 2885 O O . ASP A 1 381 ? -14.620 12.055 13.522 1.00 46.53 381 ASP A O 1
ATOM 2889 N N . PRO A 1 382 ? -14.156 13.594 15.098 1.00 40.69 382 PRO A N 1
ATOM 2890 C CA . PRO A 1 382 ? -13.159 14.308 14.298 1.00 40.69 382 PRO A CA 1
ATOM 2891 C C . PRO A 1 382 ? -12.028 13.409 13.774 1.00 40.69 382 PRO A C 1
ATOM 2893 O O . PRO A 1 382 ? -11.375 13.764 12.793 1.00 40.69 382 PRO A O 1
ATOM 2896 N N . LEU A 1 383 ? -11.790 12.246 14.392 1.00 46.59 383 LEU A N 1
ATOM 2897 C CA . LEU A 1 383 ? -10.863 11.234 13.884 1.00 46.59 383 LEU A CA 1
ATOM 2898 C C . LEU A 1 383 ? -11.318 10.570 12.579 1.00 46.59 383 LEU A C 1
ATOM 2900 O O . LEU A 1 383 ? -10.459 10.198 11.789 1.00 46.59 383 LEU A O 1
ATOM 2904 N N . LEU A 1 384 ? -12.625 10.431 12.326 1.00 48.06 384 LEU A N 1
ATOM 2905 C CA . LEU A 1 384 ? -13.150 9.930 11.045 1.00 48.06 384 LEU A CA 1
ATOM 2906 C C . LEU A 1 384 ? -13.149 11.009 9.953 1.00 48.06 384 LEU A C 1
ATOM 2908 O O . LEU A 1 384 ? -13.148 10.704 8.758 1.00 48.06 384 LEU A O 1
ATOM 2912 N N . GLU A 1 385 ? -13.185 12.282 10.349 1.00 41.81 385 GLU A N 1
ATOM 2913 C CA . GLU A 1 385 ? -13.085 13.407 9.416 1.00 41.81 385 GLU A CA 1
ATOM 2914 C C . GLU A 1 385 ? -11.629 13.664 8.998 1.00 41.81 385 GLU A C 1
ATOM 2916 O O . GLU A 1 385 ? -11.373 13.975 7.835 1.00 41.81 385 GLU A O 1
ATOM 2921 N N . ASN A 1 386 ? -10.681 13.435 9.916 1.00 40.62 386 ASN A N 1
ATOM 2922 C CA . ASN A 1 386 ? -9.235 13.568 9.702 1.00 40.62 386 ASN A CA 1
ATOM 2923 C C . ASN A 1 386 ? -8.510 12.226 9.483 1.00 40.62 386 ASN A C 1
ATOM 2925 O O . ASN A 1 386 ? -7.278 12.194 9.501 1.00 40.62 386 ASN A O 1
ATOM 2929 N N . SER A 1 387 ? -9.246 11.125 9.299 1.00 45.28 387 SER A N 1
ATOM 2930 C CA . SER A 1 387 ? -8.674 9.802 9.032 1.00 45.28 387 SER A CA 1
ATOM 2931 C C . SER A 1 387 ? -7.772 9.881 7.802 1.00 45.28 387 SER A C 1
ATOM 2933 O O . SER A 1 387 ? -8.209 10.359 6.746 1.00 45.28 387 SER A O 1
ATOM 2935 N N . VAL A 1 388 ? -6.526 9.425 7.933 1.00 45.22 388 VAL A N 1
ATOM 2936 C CA . VAL A 1 388 ? -5.596 9.324 6.805 1.00 45.22 388 VAL A CA 1
ATOM 2937 C C . VAL A 1 388 ? -6.247 8.424 5.749 1.00 45.22 388 VAL A C 1
ATOM 2939 O O . VAL A 1 388 ? -6.730 7.349 6.098 1.00 45.22 388 VAL A O 1
ATOM 2942 N N . PRO A 1 389 ? -6.322 8.832 4.470 1.00 40.69 389 PRO A N 1
ATOM 2943 C CA . PRO A 1 389 ? -6.833 7.958 3.422 1.00 40.69 389 PRO A CA 1
ATOM 2944 C C . PRO A 1 389 ? -6.117 6.598 3.466 1.00 40.69 389 PRO A C 1
ATOM 2946 O O . PRO A 1 389 ? -4.893 6.563 3.408 1.00 40.69 389 PRO A O 1
ATOM 2949 N N . GLY A 1 390 ? -6.873 5.499 3.579 1.00 45.56 390 GLY A N 1
ATOM 2950 C CA . GLY A 1 390 ? -6.328 4.132 3.630 1.00 45.56 390 GLY A CA 1
ATOM 2951 C C . GLY A 1 390 ? -6.150 3.529 5.032 1.00 45.56 390 GLY A C 1
ATOM 2952 O O . GLY A 1 390 ? -5.952 2.317 5.126 1.00 45.56 390 GLY A O 1
ATOM 2953 N N . LEU A 1 391 ? -6.308 4.322 6.102 1.00 43.34 391 LEU A N 1
ATOM 2954 C CA . LEU A 1 391 ? -6.280 3.876 7.506 1.00 43.34 391 LEU A CA 1
ATOM 2955 C C . LEU A 1 391 ? -7.601 4.119 8.238 1.00 43.34 391 LEU A C 1
ATOM 2957 O O . LEU A 1 391 ? -8.226 5.182 8.013 1.00 43.34 391 LEU A O 1
#

Mean predicted aligned error: 16.48 Å